Protein 3WIW (pdb70)

Organism: Pedobacter heparinus (strain ATCC 13125 / DSM 2366 / CIP 104194 / JCM 7457 / NBRC 12017 / NCIMB 9290 / NRRL B-14731 / HIM 762-3) (NCBI:txid485917)

B-factor: mean 16.67, std 7.62, range [7.27, 53.11]

Solvent-accessible surface area: 14942 Å² total; per-residue (Å²): 106,42,96,39,0,100,132,0,5,136,16,0,19,57,0,4,32,107,2,0,117,78,26,87,34,11,82,0,3,23,1,30,49,151,115,34,73,31,89,67,0,19,38,200,17,67,0,0,0,0,11,0,0,2,0,2,11,1,36,42,9,3,28,38,144,66,0,18,58,18,0,92,116,0,0,64,37,0,60,83,0,9,142,40,139,88,23,2,18,0,4,4,2,0,42,9,0,1,5,11,0,30,128,43,66,40,58,137,79,3,32,120,12,0,53,46,0,0,45,16,0,65,79,25,38,39,176,140,10,7,0,0,61,0,22,68,120,59,135,28,76,6,0,0,13,0,12,0,0,13,0,0,51,0,0,3,61,0,3,131,71,35,126,93,91,112,15,23,76,4,0,60,55,0,0,72,20,0,51,167,25,0,25,46,205,81,74,4,2,39,8,0,0,1,1,35,36,137,65,17,145,36,89,72,123,30,33,49,46,1,60,58,66,128,7,2,10,0,5,1,4,0,0,0,0,6,0,0,2,8,0,14,105,48,27,129,35,121,127,0,13,98,9,0,56,83,2,0,46,32,0,31,115,26,107,4,26,20,104,43,47,0,0,1,10,0,1,70,12,174,60,118,146,214,5,46,64,1,0,0,0,0,0,0,0,0,0,0,0,0,16,0,17,89,41,20,212,102,11,120,103,6,23,97,17,0,21,31,0,0,90,24,0,14,46,100,92,3,20,4,99,71,36,95,35,71,25,7,0,1,49,54,1,5,5,8,38,103,125,130,32,26,65,82,5,12,0,3,3,0,8,10,5,0,0,8,0,0,50,40,2,8,132,63,94,185,26,111,21,122,142

Structure (mmCIF, N/CA/C/O backbone):
data_3WIW
#
_entry.id   3WIW
#
_cell.length_a   91.840
_cell.length_b   50.960
_cell.length_c   85.816
_cell.angle_alpha   90.00
_cell.angle_beta   115.73
_cell.angle_gamma   90.00
#
_symmetry.space_group_name_H-M   'C 1 2 1'
#
loop_
_entity.id
_entity.type
_entity.pdbx_description
1 polymer 'Glycosyl hydrolase family 88'
2 non-polymer '4-(2-HYDROXYETHYL)-1-PIPERAZINE ETHANESULFONIC ACID'
3 water water
#
loop_
_atom_site.group_PDB
_atom_site.id
_atom_site.type_symbol
_atom_site.label_atom_id
_atom_site.label_alt_id
_atom_site.label_comp_id
_atom_site.label_asym_id
_atom_site.label_entity_id
_atom_site.label_seq_id
_atom_site.pdbx_PDB_ins_code
_atom_site.Cartn_x
_atom_site.Cartn_y
_atom_site.Cartn_z
_atom_site.occupancy
_atom_site.B_iso_or_equiv
_atom_site.auth_seq_id
_atom_site.auth_comp_id
_atom_site.auth_asym_id
_atom_site.auth_atom_id
_atom_site.pdbx_PDB_model_num
ATOM 1 N N . GLY A 1 28 ? -10.297 -18.485 -35.856 1.00 35.15 28 GLY A N 1
ATOM 2 C CA . GLY A 1 28 ? -9.393 -17.436 -36.303 1.00 32.72 28 GLY A CA 1
ATOM 3 C C . GLY A 1 28 ? -8.144 -17.295 -35.447 1.00 29.60 28 GLY A C 1
ATOM 4 O O . GLY A 1 28 ? -8.040 -17.882 -34.367 1.00 28.96 28 GLY A O 1
ATOM 5 N N . ASP A 1 29 ? -7.194 -16.500 -35.929 1.00 27.24 29 ASP A N 1
ATOM 6 C CA . ASP A 1 29 ? -5.904 -16.354 -35.266 1.00 26.07 29 ASP A CA 1
ATOM 7 C C . ASP A 1 29 ? -5.750 -15.049 -34.475 1.00 23.82 29 ASP A C 1
ATOM 8 O O . ASP A 1 29 ? -4.652 -14.713 -34.030 1.00 22.33 29 ASP A O 1
ATOM 13 N N . ASP A 1 30 ? -6.843 -14.316 -34.303 1.00 23.47 30 ASP A N 1
ATOM 14 C CA . ASP A 1 30 ? -6.791 -13.020 -33.630 1.00 22.62 30 ASP A CA 1
ATOM 15 C C . ASP A 1 30 ? -6.236 -13.100 -32.207 1.00 20.79 30 ASP A C 1
ATOM 16 O O . ASP A 1 30 ? -5.489 -12.215 -31.779 1.00 20.23 30 ASP A O 1
ATOM 21 N N . TRP A 1 31 ? -6.603 -14.156 -31.481 1.00 19.17 31 TRP A N 1
ATOM 22 C CA . TRP A 1 31 ? -6.112 -14.361 -30.120 1.00 18.40 31 TRP A CA 1
ATOM 23 C C . TRP A 1 31 ? -4.581 -14.360 -30.100 1.00 17.62 31 TRP A C 1
ATOM 24 O O . TRP A 1 31 ? -3.971 -13.794 -29.198 1.00 18.17 31 TRP A O 1
ATOM 35 N N . LEU A 1 32 ? -3.964 -14.974 -31.107 1.00 16.98 32 LEU A N 1
ATOM 36 C CA . LEU A 1 32 ? -2.519 -15.106 -31.160 1.00 15.82 32 LEU A CA 1
ATOM 37 C C . LEU A 1 32 ? -1.873 -13.756 -31.473 1.00 15.40 32 LEU A C 1
ATOM 38 O O . LEU A 1 32 ? -0.875 -13.377 -30.857 1.00 15.26 32 LEU A O 1
ATOM 43 N N . LYS A 1 33 ? -2.456 -13.027 -32.422 1.00 16.90 33 LYS A N 1
ATOM 44 C CA . LYS A 1 33 ? -1.947 -11.708 -32.772 1.00 17.50 33 LYS A CA 1
ATOM 45 C C . LYS A 1 33 ? -2.078 -10.712 -31.623 1.00 17.39 33 LYS A C 1
ATOM 46 O O . LYS A 1 33 ? -1.152 -9.944 -31.346 1.00 16.53 33 LYS A O 1
ATOM 52 N N A LYS A 1 34 ? -3.202 -10.705 -30.920 0.58 17.91 34 LYS A N 1
ATOM 53 N N B LYS A 1 34 ? -3.214 -10.778 -30.936 0.42 17.19 34 LYS A N 1
ATOM 54 C CA A LYS A 1 34 ? -3.315 -9.728 -29.837 0.58 19.67 34 LYS A CA 1
ATOM 55 C CA B LYS A 1 34 ? -3.470 -9.923 -29.786 0.42 18.18 34 LYS A CA 1
ATOM 56 C C A LYS A 1 34 ? -2.440 -10.111 -28.646 0.58 18.83 34 LYS A C 1
ATOM 57 C C B LYS A 1 34 ? -2.454 -10.196 -28.695 0.42 17.67 34 LYS A C 1
ATOM 58 O O A LYS A 1 34 ? -1.886 -9.245 -27.966 0.58 18.45 34 LYS A O 1
ATOM 59 O O B LYS A 1 34 ? -1.842 -9.273 -28.158 0.42 17.30 34 LYS A O 1
ATOM 70 N N A SER A 1 35 ? -2.282 -11.411 -28.418 0.58 18.22 35 SER A N 1
ATOM 71 N N B SER A 1 35 ? -2.268 -11.471 -28.369 0.42 17.46 35 SER A N 1
ATOM 72 C CA A SER A 1 35 ? -1.443 -11.866 -27.317 0.58 18.23 35 SER A CA 1
ATOM 73 C CA B SER A 1 35 ? -1.403 -11.825 -27.250 0.42 17.84 35 SER A CA 1
ATOM 74 C C A SER A 1 35 ? 0.016 -11.510 -27.573 0.58 16.64 35 SER A C 1
ATOM 75 C C B SER A 1 35 ? 0.052 -11.497 -27.562 0.42 16.62 35 SER A C 1
ATOM 76 O O A SER A 1 35 ? 0.729 -11.080 -26.667 0.58 16.87 35 SER A O 1
ATOM 77 O O B SER A 1 35 ? 0.805 -11.091 -26.677 0.42 16.85 35 SER A O 1
ATOM 82 N N . THR A 1 36 ? 0.450 -11.662 -28.820 1.00 15.56 36 THR A N 1
ATOM 83 C CA . THR A 1 36 ? 1.802 -11.293 -29.205 1.00 15.52 36 THR A CA 1
ATOM 84 C C . THR A 1 36 ? 2.019 -9.782 -29.033 1.00 14.70 36 THR A C 1
ATOM 85 O O . THR A 1 36 ? 3.048 -9.365 -28.506 1.00 14.84 36 THR A O 1
ATOM 89 N N A LYS A 1 37 ? 1.048 -8.981 -29.460 0.45 14.65 37 LYS A N 1
ATOM 90 N N C LYS A 1 37 ? 1.057 -8.964 -29.463 0.55 14.64 37 LYS A N 1
ATOM 91 C CA A LYS A 1 37 ? 1.151 -7.536 -29.322 0.45 15.52 37 LYS A CA 1
ATOM 92 C CA C LYS A 1 37 ? 1.168 -7.515 -29.299 0.55 15.90 37 LYS A CA 1
ATOM 93 C C A LYS A 1 37 ? 1.279 -7.141 -27.855 0.45 15.25 37 LYS A C 1
ATOM 94 C C C LYS A 1 37 ? 1.317 -7.163 -27.834 0.55 15.35 37 LYS A C 1
ATOM 95 O O A LYS A 1 37 ? 2.094 -6.290 -27.503 0.45 16.06 37 LYS A O 1
ATOM 96 O O C LYS A 1 37 ? 2.173 -6.362 -27.459 0.55 16.04 37 LYS A O 1
ATOM 107 N N . THR A 1 38 ? 0.485 -7.779 -26.999 1.00 13.81 38 THR A N 1
ATOM 108 C CA . THR A 1 38 ? 0.567 -7.533 -25.566 1.00 14.47 38 THR A CA 1
ATOM 109 C C . THR A 1 38 ? 1.918 -7.950 -25.002 1.00 13.91 38 THR A C 1
ATOM 110 O O . THR A 1 38 ? 2.518 -7.206 -24.225 1.00 13.80 38 THR A O 1
ATOM 114 N N . ALA A 1 39 ? 2.406 -9.122 -25.406 1.00 13.43 39 ALA A N 1
ATOM 115 C CA . ALA A 1 39 ? 3.689 -9.603 -24.922 1.00 13.73 39 ALA A CA 1
ATOM 116 C C . ALA A 1 39 ? 4.819 -8.633 -25.264 1.00 13.94 39 ALA A C 1
ATOM 117 O O . ALA A 1 39 ? 5.688 -8.361 -24.430 1.00 14.61 39 ALA A O 1
ATOM 119 N N . VAL A 1 40 ? 4.794 -8.099 -26.477 1.00 13.68 40 VAL A N 1
ATOM 120 C CA . VAL A 1 40 ? 5.816 -7.149 -26.902 1.00 15.58 40 VAL A CA 1
ATOM 121 C C . VAL A 1 40 ? 5.777 -5.892 -26.030 1.00 15.12 40 VAL A C 1
ATOM 122 O O . VAL A 1 40 ? 6.821 -5.398 -25.601 1.00 14.96 40 VAL A O 1
ATOM 126 N N . ILE A 1 41 ? 4.580 -5.386 -25.738 1.00 14.31 41 ILE A N 1
ATOM 127 C CA . ILE A 1 41 ? 4.464 -4.220 -24.861 1.00 14.88 41 ILE A CA 1
ATOM 128 C C . ILE A 1 41 ? 5.006 -4.519 -23.463 1.00 13.35 41 ILE A C 1
ATOM 129 O O . ILE A 1 41 ? 5.778 -3.723 -22.895 1.00 13.97 41 ILE A O 1
ATOM 134 N N . GLN A 1 42 ? 4.620 -5.663 -22.912 1.00 12.51 42 GLN A N 1
ATOM 135 C CA . GLN A 1 42 ? 5.063 -6.044 -21.575 1.00 12.42 42 GLN A CA 1
ATOM 136 C C . GLN A 1 42 ? 6.588 -6.111 -21.510 1.00 12.05 42 GLN A C 1
ATOM 137 O O . GLN A 1 42 ? 7.203 -5.539 -20.598 1.00 12.62 42 GLN A O 1
ATOM 143 N N . LEU A 1 43 ? 7.197 -6.791 -22.485 1.00 12.29 43 LEU A N 1
ATOM 144 C CA . LEU A 1 43 ? 8.639 -6.948 -22.525 1.00 12.42 43 LEU A CA 1
ATOM 145 C C . LEU A 1 43 ? 9.329 -5.607 -22.705 1.00 12.02 43 LEU A C 1
ATOM 146 O O . LEU A 1 43 ? 10.380 -5.365 -22.112 1.00 12.91 43 LEU A O 1
ATOM 151 N N . THR A 1 44 ? 8.753 -4.736 -23.529 1.00 12.56 44 THR A N 1
ATOM 152 C CA . THR A 1 44 ? 9.324 -3.412 -23.741 1.00 13.50 44 THR A CA 1
ATOM 153 C C . THR A 1 44 ? 9.380 -2.643 -22.421 1.00 13.96 44 THR A C 1
ATOM 154 O O . THR A 1 44 ? 10.419 -2.075 -22.059 1.00 14.96 44 THR A O 1
ATOM 158 N N . ARG A 1 45 ? 8.276 -2.658 -21.683 1.00 12.87 45 ARG A N 1
ATOM 159 C CA . ARG A 1 45 ? 8.220 -1.966 -20.406 1.00 13.11 45 ARG A CA 1
ATOM 160 C C . ARG A 1 45 ? 9.125 -2.642 -19.368 1.00 12.54 45 ARG A C 1
ATOM 161 O O . ARG A 1 45 ? 9.791 -1.957 -18.588 1.00 13.45 45 ARG A O 1
ATOM 169 N N . ALA A 1 46 ? 9.128 -3.976 -19.326 1.00 11.61 46 ALA A N 1
ATOM 170 C CA . ALA A 1 46 ? 9.994 -4.692 -18.388 1.00 12.43 46 ALA A CA 1
ATOM 171 C C . ALA A 1 46 ? 11.467 -4.326 -18.594 1.00 12.34 46 ALA A C 1
ATOM 172 O O . ALA A 1 46 ? 12.195 -4.043 -17.633 1.00 12.08 46 ALA A O 1
ATOM 174 N N . ALA A 1 47 ? 11.911 -4.329 -19.847 1.00 12.49 47 ALA A N 1
ATOM 175 C CA . ALA A 1 47 ? 13.328 -4.067 -20.131 1.00 13.87 47 ALA A CA 1
ATOM 176 C C . ALA A 1 47 ? 13.721 -2.612 -19.817 1.00 14.44 47 ALA A C 1
ATOM 177 O O . ALA A 1 47 ? 14.876 -2.327 -19.542 1.00 15.14 47 ALA A O 1
ATOM 179 N N A GLN A 1 48 ? 12.749 -1.697 -19.869 0.68 13.54 48 GLN A N 1
ATOM 180 N N B GLN A 1 48 ? 12.737 -1.724 -19.841 0.32 15.91 48 GLN A N 1
ATOM 181 C CA A GLN A 1 48 ? 12.936 -0.290 -19.504 0.68 14.62 48 GLN A CA 1
ATOM 182 C CA B GLN A 1 48 ? 12.932 -0.319 -19.530 0.32 17.93 48 GLN A CA 1
ATOM 183 C C A GLN A 1 48 ? 12.992 -0.119 -17.989 0.68 15.89 48 GLN A C 1
ATOM 184 C C B GLN A 1 48 ? 12.954 -0.102 -18.009 0.32 17.52 48 GLN A C 1
ATOM 185 O O A GLN A 1 48 ? 13.604 0.816 -17.479 0.68 20.45 48 GLN A O 1
ATOM 186 O O B GLN A 1 48 ? 13.546 0.856 -17.515 0.32 19.95 48 GLN A O 1
ATOM 197 N N . THR A 1 49 ? 12.338 -1.023 -17.273 1.00 15.62 49 THR A N 1
ATOM 198 C CA . THR A 1 49 ? 12.143 -0.875 -15.834 1.00 16.18 49 THR A CA 1
ATOM 199 C C . THR A 1 49 ? 13.193 -1.615 -14.980 1.00 15.54 49 THR A C 1
ATOM 200 O O . THR A 1 49 ? 13.760 -1.042 -14.033 1.00 15.95 49 THR A O 1
ATOM 204 N N . TYR A 1 50 ? 13.425 -2.892 -15.282 1.00 14.44 50 TYR A N 1
ATOM 205 C CA . TYR A 1 50 ? 14.385 -3.702 -14.541 1.00 14.16 50 TYR A CA 1
ATOM 206 C C . TYR A 1 50 ? 15.819 -3.431 -14.987 1.00 14.78 50 TYR A C 1
ATOM 207 O O . TYR A 1 50 ? 16.060 -2.829 -16.047 1.00 15.95 50 TYR A O 1
ATOM 216 N N . THR A 1 51 ? 16.764 -3.853 -14.161 1.00 14.66 51 THR A N 1
ATOM 217 C CA . THR A 1 51 ? 18.184 -3.615 -14.398 1.00 15.00 51 THR A CA 1
ATOM 218 C C . THR A 1 51 ? 18.875 -4.926 -14.780 1.00 14.14 51 THR A C 1
ATOM 219 O O . THR A 1 51 ? 18.722 -5.944 -14.090 1.00 13.84 51 THR A O 1
ATOM 223 N N . PRO A 1 52 ? 19.665 -4.905 -15.872 1.00 14.19 52 PRO A N 1
ATOM 224 C CA . PRO A 1 52 ? 20.400 -6.121 -16.250 1.00 13.78 52 PRO A CA 1
ATOM 225 C C . PRO A 1 52 ? 21.210 -6.660 -15.071 1.00 13.72 52 PRO A C 1
ATOM 226 O O . PRO A 1 52 ? 21.854 -5.898 -14.334 1.00 14.56 52 PRO A O 1
ATOM 230 N N . GLY A 1 53 ? 21.123 -7.974 -14.870 1.00 13.24 53 GLY A N 1
ATOM 231 C CA . GLY A 1 53 ? 21.786 -8.629 -13.752 1.00 13.79 53 GLY A CA 1
ATOM 232 C C . GLY A 1 53 ? 20.900 -8.799 -12.522 1.00 13.57 53 GLY A C 1
ATOM 233 O O . GLY A 1 53 ? 21.301 -9.449 -11.552 1.00 15.24 53 GLY A O 1
ATOM 234 N N . MET A 1 54 ? 19.707 -8.199 -12.554 1.00 13.43 54 MET A N 1
ATOM 235 C CA . MET A 1 54 ? 18.721 -8.345 -11.490 1.00 13.70 54 MET A CA 1
ATOM 236 C C . MET A 1 54 ? 17.372 -8.579 -12.165 1.00 11.89 54 MET A C 1
ATOM 237 O O . MET A 1 54 ? 16.521 -7.702 -12.232 1.00 12.53 54 MET A O 1
ATOM 242 N N . ASN A 1 55 ? 17.190 -9.785 -12.673 1.00 11.53 55 ASN A N 1
ATOM 243 C CA . ASN A 1 55 ? 16.071 -10.063 -13.555 1.00 10.62 55 ASN A CA 1
ATOM 244 C C . ASN A 1 55 ? 14.757 -10.254 -12.822 1.00 10.52 55 ASN A C 1
ATOM 245 O O . ASN A 1 55 ? 14.733 -10.767 -11.706 1.00 11.17 55 ASN A O 1
ATOM 250 N N . PRO A 1 56 ? 13.645 -9.843 -13.439 1.00 9.95 56 PRO A N 1
ATOM 251 C CA . PRO A 1 56 ? 12.353 -10.057 -12.770 1.00 10.23 56 PRO A CA 1
ATOM 252 C C . PRO A 1 56 ? 12.028 -11.543 -12.685 1.00 9.77 56 PRO A C 1
ATOM 253 O O . PRO A 1 56 ? 12.146 -12.256 -13.686 1.00 10.77 56 PRO A O 1
ATOM 257 N N . ARG A 1 57 ? 11.635 -12.000 -11.493 1.00 9.73 57 ARG A N 1
ATOM 258 C CA . ARG A 1 57 ? 11.313 -13.404 -11.277 1.00 9.61 57 ARG A CA 1
ATOM 259 C C . ARG A 1 57 ? 9.832 -13.674 -10.997 1.00 9.65 57 ARG A C 1
ATOM 260 O O . ARG A 1 57 ? 9.222 -14.501 -11.652 1.00 9.97 57 ARG A O 1
ATOM 268 N N . SER A 1 58 ? 9.267 -13.009 -9.996 1.00 9.57 58 SER A N 1
ATOM 269 C CA . SER A 1 58 ? 7.891 -13.266 -9.603 1.00 10.40 58 SER A CA 1
ATOM 270 C C . SER A 1 58 ? 7.372 -12.054 -8.844 1.00 10.70 58 SER A C 1
ATOM 271 O O . SER A 1 58 ? 8.106 -11.083 -8.629 1.00 11.12 58 SER A O 1
ATOM 274 N N . VAL A 1 59 ? 6.104 -12.098 -8.438 1.00 11.02 59 VAL A N 1
ATOM 275 C CA . VAL A 1 59 ? 5.516 -11.000 -7.690 1.00 12.13 59 VAL A CA 1
ATOM 276 C C . VAL A 1 59 ? 5.207 -11.487 -6.275 1.00 13.13 59 VAL A C 1
ATOM 277 O O . VAL A 1 59 ? 4.508 -12.481 -6.087 1.00 13.47 59 VAL A O 1
ATOM 281 N N . ASN A 1 60 ? 5.767 -10.800 -5.286 1.00 14.42 60 ASN A N 1
ATOM 282 C CA . ASN A 1 60 ? 5.562 -11.129 -3.878 1.00 16.68 60 ASN A CA 1
ATOM 283 C C . ASN A 1 60 ? 4.131 -10.863 -3.435 1.00 18.33 60 ASN A C 1
ATOM 284 O O . ASN A 1 60 ? 3.431 -10.070 -4.074 1.00 18.12 60 ASN A O 1
ATOM 289 N N . PRO A 1 61 ? 3.685 -11.513 -2.338 1.00 20.90 61 PRO A N 1
ATOM 290 C CA . PRO A 1 61 ? 2.342 -11.275 -1.795 1.00 22.66 61 PRO A CA 1
ATOM 291 C C . PRO A 1 61 ? 2.034 -9.792 -1.584 1.00 23.56 61 PRO A C 1
ATOM 292 O O . PRO A 1 61 ? 0.883 -9.403 -1.754 1.00 24.68 61 PRO A O 1
ATOM 296 N N . ASP A 1 62 ? 3.040 -8.980 -1.253 1.00 23.31 62 ASP A N 1
ATOM 297 C CA . ASP A 1 62 ? 2.811 -7.544 -1.052 1.00 24.62 62 ASP A CA 1
ATOM 298 C C . ASP A 1 62 ? 2.803 -6.712 -2.338 1.00 24.41 62 ASP A C 1
ATOM 299 O O . ASP A 1 62 ? 2.671 -5.494 -2.288 1.00 26.23 62 ASP A O 1
ATOM 304 N N . GLY A 1 63 ? 2.963 -7.365 -3.482 1.00 22.19 63 GLY A N 1
ATOM 305 C CA . GLY A 1 63 ? 2.893 -6.690 -4.767 1.00 21.00 63 GLY A CA 1
ATOM 306 C C . GLY A 1 63 ? 4.230 -6.280 -5.354 1.00 19.98 63 GLY A C 1
ATOM 307 O O . GLY A 1 63 ? 4.298 -5.922 -6.526 1.00 20.87 63 GLY A O 1
ATOM 308 N N . THR A 1 64 ? 5.288 -6.321 -4.547 1.00 18.98 64 THR A N 1
ATOM 309 C CA . THR A 1 64 ? 6.637 -5.990 -5.027 1.00 17.75 64 THR A CA 1
ATOM 310 C C . THR A 1 64 ? 7.230 -7.126 -5.874 1.00 15.22 64 THR A C 1
ATOM 311 O O . THR A 1 64 ? 6.756 -8.267 -5.843 1.00 15.59 64 THR A O 1
ATOM 315 N N . VAL A 1 65 ? 8.279 -6.825 -6.624 1.00 14.31 65 VAL A N 1
ATOM 316 C CA . VAL A 1 65 ? 8.844 -7.812 -7.535 1.00 13.35 65 VAL A CA 1
ATOM 317 C C . VAL A 1 65 ? 10.049 -8.511 -6.912 1.00 12.57 65 VAL A C 1
ATOM 318 O O . VAL A 1 65 ? 10.971 -7.855 -6.402 1.00 14.72 65 VAL A O 1
ATOM 322 N N . ARG A 1 66 ? 10.019 -9.839 -6.908 1.00 11.02 66 ARG A N 1
ATOM 323 C CA . ARG A 1 66 ? 11.188 -10.633 -6.530 1.00 11.55 66 ARG A CA 1
ATOM 324 C C . ARG A 1 66 ? 12.135 -10.667 -7.708 1.00 11.42 66 ARG A C 1
ATOM 325 O O . ARG A 1 66 ? 11.731 -10.998 -8.823 1.00 10.99 66 ARG A O 1
ATOM 333 N N . LEU A 1 67 ? 13.396 -10.326 -7.456 1.00 12.18 67 LEU A N 1
ATOM 334 C CA . LEU A 1 67 ? 14.420 -10.260 -8.496 1.00 12.56 67 LEU A CA 1
ATOM 335 C C . LEU A 1 67 ? 15.377 -11.455 -8.428 1.00 13.20 67 LEU A C 1
ATOM 336 O O . LEU A 1 67 ? 15.605 -12.025 -7.349 1.00 14.81 67 LEU A O 1
ATOM 341 N N . ALA A 1 68 ? 15.934 -11.815 -9.584 1.00 12.11 68 ALA A N 1
ATOM 342 C CA . ALA A 1 68 ? 16.815 -12.966 -9.734 1.00 11.57 68 ALA A CA 1
ATOM 343 C C . ALA A 1 68 ? 18.211 -12.475 -10.131 1.00 11.70 68 ALA A C 1
ATOM 344 O O . ALA A 1 68 ? 18.466 -12.180 -11.299 1.00 12.50 68 ALA A O 1
ATOM 346 N N . PRO A 1 69 ? 19.131 -12.385 -9.164 1.00 12.67 69 PRO A N 1
ATOM 347 C CA . PRO A 1 69 ? 20.534 -12.081 -9.489 1.00 14.10 69 PRO A CA 1
ATOM 348 C C . PRO A 1 69 ? 21.196 -13.271 -10.228 1.00 13.56 69 PRO A C 1
ATOM 349 O O . PRO A 1 69 ? 20.572 -14.314 -10.433 1.00 12.10 69 PRO A O 1
ATOM 353 N N . PRO A 1 70 ? 22.474 -13.134 -10.617 1.00 14.01 70 PRO A N 1
ATOM 354 C CA . PRO A 1 70 ? 23.059 -14.168 -11.487 1.00 14.55 70 PRO A CA 1
ATOM 355 C C . PRO A 1 70 ? 23.144 -15.566 -10.881 1.00 15.97 70 PRO A C 1
ATOM 356 O O . PRO A 1 70 ? 23.182 -16.535 -11.627 1.00 17.70 70 PRO A O 1
ATOM 360 N N A ARG A 1 71 ? 23.152 -15.659 -9.552 0.51 15.86 71 ARG A N 1
ATOM 361 N N B ARG A 1 71 ? 23.155 -15.674 -9.556 0.49 16.65 71 ARG A N 1
ATOM 362 C CA A ARG A 1 71 ? 23.176 -16.950 -8.863 0.51 17.56 71 ARG A CA 1
ATOM 363 C CA B ARG A 1 71 ? 23.195 -16.990 -8.918 0.49 18.96 71 ARG A CA 1
ATOM 364 C C A ARG A 1 71 ? 21.829 -17.677 -8.866 0.51 15.11 71 ARG A C 1
ATOM 365 C C B ARG A 1 71 ? 21.822 -17.687 -8.863 0.49 15.87 71 ARG A C 1
ATOM 366 O O A ARG A 1 71 ? 21.755 -18.872 -8.578 0.51 15.38 71 ARG A O 1
ATOM 367 O O B ARG A 1 71 ? 21.724 -18.877 -8.559 0.49 16.14 71 ARG A O 1
ATOM 382 N N . ASP A 1 72 ? 20.762 -16.953 -9.173 1.00 13.23 72 ASP A N 1
ATOM 383 C CA . ASP A 1 72 ? 19.394 -17.495 -9.084 1.00 12.11 72 ASP A CA 1
ATOM 384 C C . ASP A 1 72 ? 19.100 -18.390 -10.285 1.00 10.30 72 ASP A C 1
ATOM 385 O O . ASP A 1 72 ? 19.338 -17.999 -11.432 1.00 10.84 72 ASP A O 1
ATOM 390 N N . TRP A 1 73 ? 18.528 -19.569 -10.048 1.00 10.63 73 TRP A N 1
ATOM 391 C CA . TRP A 1 73 ? 18.326 -20.523 -11.137 1.00 9.65 73 TRP A CA 1
ATOM 392 C C . TRP A 1 73 ? 17.409 -20.025 -12.256 1.00 9.02 73 TRP A C 1
ATOM 393 O O . TRP A 1 73 ? 17.439 -20.568 -13.374 1.00 9.79 73 TRP A O 1
ATOM 404 N N . THR A 1 74 ? 16.584 -19.015 -11.965 1.00 9.33 74 THR A N 1
ATOM 405 C CA . THR A 1 74 ? 15.656 -18.502 -12.950 1.00 9.05 74 THR A CA 1
ATOM 406 C C . THR A 1 74 ? 16.215 -17.299 -13.693 1.00 9.20 74 THR A C 1
ATOM 407 O O . THR A 1 74 ? 15.520 -16.740 -14.521 1.00 9.84 74 THR A O 1
ATOM 411 N N . THR A 1 75 ? 17.467 -16.907 -13.429 1.00 8.94 75 THR A N 1
ATOM 412 C CA . THR A 1 75 ? 17.930 -15.609 -13.890 1.00 10.12 75 THR A CA 1
ATOM 413 C C . THR A 1 75 ? 18.027 -15.499 -15.429 1.00 9.50 75 THR A C 1
ATOM 414 O O . THR A 1 75 ? 17.935 -14.402 -15.993 1.00 10.66 75 THR A O 1
ATOM 418 N N . GLY A 1 76 ? 18.235 -16.621 -16.109 1.00 9.89 76 GLY A N 1
ATOM 419 C CA . GLY A 1 76 ? 18.353 -16.618 -17.556 1.00 10.73 76 GLY A CA 1
ATOM 420 C C . GLY A 1 76 ? 17.047 -16.498 -18.308 1.00 9.42 76 GLY A C 1
ATOM 421 O O . GLY A 1 76 ? 17.077 -16.219 -19.517 1.00 9.59 76 GLY A O 1
ATOM 422 N N . PHE A 1 77 ? 15.898 -16.721 -17.653 1.00 8.88 77 PHE A N 1
ATOM 423 C CA . PHE A 1 77 ? 14.636 -16.752 -18.383 1.00 9.46 77 PHE A CA 1
ATOM 424 C C . PHE A 1 77 ? 14.230 -15.412 -18.990 1.00 9.23 77 PHE A C 1
ATOM 425 O O . PHE A 1 77 ? 13.817 -15.374 -20.136 1.00 10.61 77 PHE A O 1
ATOM 433 N N . PHE A 1 78 ? 14.340 -14.311 -18.247 1.00 9.39 78 PHE A N 1
ATOM 434 C CA . PHE A 1 78 ? 13.934 -13.005 -18.775 1.00 9.98 78 PHE A CA 1
ATOM 435 C C . PHE A 1 78 ? 14.712 -12.607 -20.050 1.00 9.60 78 PHE A C 1
ATOM 436 O O . PHE A 1 78 ? 14.080 -12.285 -21.055 1.00 10.34 78 PHE A O 1
ATOM 444 N N . PRO A 1 79 ? 16.066 -12.691 -20.052 1.00 10.31 79 PRO A N 1
ATOM 445 C CA . PRO A 1 79 ? 16.721 -12.391 -21.336 1.00 11.95 79 PRO A CA 1
ATOM 446 C C . PRO A 1 79 ? 16.283 -13.360 -22.447 1.00 10.50 79 PRO A C 1
ATOM 447 O O . PRO A 1 79 ? 16.112 -12.940 -23.587 1.00 11.00 79 PRO A O 1
ATOM 451 N N . GLY A 1 80 ? 16.057 -14.628 -22.124 1.00 10.35 80 GLY A N 1
ATOM 452 C CA . GLY A 1 80 ? 15.544 -15.561 -23.109 1.00 11.35 80 GLY A CA 1
ATOM 453 C C . GLY A 1 80 ? 14.204 -15.137 -23.673 1.00 10.37 80 GLY A C 1
ATOM 454 O O . GLY A 1 80 ? 13.957 -15.238 -24.881 1.00 11.03 80 GLY A O 1
ATOM 455 N N . THR A 1 81 ? 13.328 -14.654 -22.802 1.00 10.59 81 THR A N 1
ATOM 456 C CA . THR A 1 81 ? 11.998 -14.193 -23.208 1.00 9.78 81 THR A CA 1
ATOM 457 C C . THR A 1 81 ? 12.109 -12.983 -24.133 1.00 10.20 81 THR A C 1
ATOM 458 O O . THR A 1 81 ? 11.355 -12.861 -25.117 1.00 10.68 81 THR A O 1
ATOM 462 N N . LEU A 1 82 ? 13.075 -12.107 -23.850 1.00 10.26 82 LEU A N 1
ATOM 463 C CA . LEU A 1 82 ? 13.350 -10.984 -24.737 1.00 10.84 82 LEU A CA 1
ATOM 464 C C . LEU A 1 82 ? 13.789 -11.463 -26.128 1.00 10.63 82 LEU A C 1
ATOM 465 O O . LEU A 1 82 ? 13.322 -10.936 -27.144 1.00 12.13 82 LEU A O 1
ATOM 470 N N . TRP A 1 83 ? 14.662 -12.477 -26.191 1.00 11.03 83 TRP A N 1
ATOM 471 C CA . TRP A 1 83 ? 15.038 -13.038 -27.493 1.00 11.68 83 TRP A CA 1
ATOM 472 C C . TRP A 1 83 ? 13.816 -13.568 -28.228 1.00 11.60 83 TRP A C 1
ATOM 473 O O . TRP A 1 83 ? 13.626 -13.308 -29.422 1.00 11.65 83 TRP A O 1
ATOM 484 N N . TYR A 1 84 ? 12.969 -14.312 -27.525 1.00 11.59 84 TYR A N 1
ATOM 485 C CA . TYR A 1 84 ? 11.750 -14.808 -28.153 1.00 11.09 84 TYR A CA 1
ATOM 486 C C . TYR A 1 84 ? 10.796 -13.685 -28.612 1.00 11.39 84 TYR A C 1
ATOM 487 O O . TYR A 1 84 ? 10.217 -13.759 -29.696 1.00 12.01 84 TYR A O 1
ATOM 496 N N . GLY A 1 85 ? 10.650 -12.636 -27.806 1.00 12.25 85 GLY A N 1
ATOM 497 C CA . GLY A 1 85 ? 9.853 -11.485 -28.179 1.00 13.14 85 GLY A CA 1
ATOM 498 C C . GLY A 1 85 ? 10.394 -10.847 -29.449 1.00 13.64 85 GLY A C 1
ATOM 499 O O . GLY A 1 85 ? 9.629 -10.466 -30.328 1.00 14.24 85 GLY A O 1
ATOM 500 N N . TYR A 1 86 ? 11.722 -10.768 -29.567 1.00 13.06 86 TYR A N 1
ATOM 501 C CA . TYR A 1 86 ? 12.352 -10.265 -30.781 1.00 14.80 86 TYR A CA 1
ATOM 502 C C . TYR A 1 86 ? 12.047 -11.161 -31.982 1.00 15.47 86 TYR A C 1
ATOM 503 O O . TYR A 1 86 ? 11.712 -10.671 -33.061 1.00 16.26 86 TYR A O 1
ATOM 512 N N . GLU A 1 87 ? 12.147 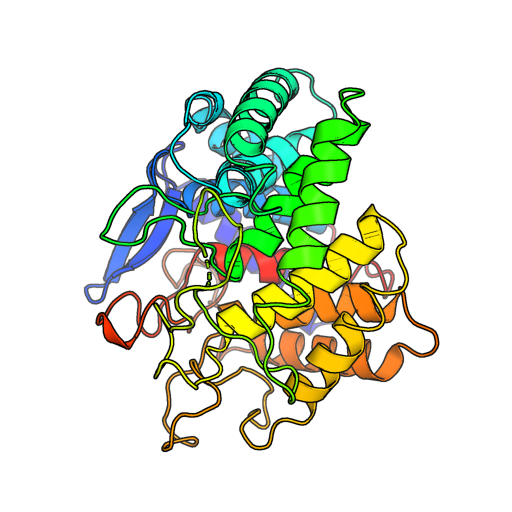-12.474 -31.798 1.00 13.96 87 GLU A N 1
ATOM 513 C CA . GLU A 1 87 ? 11.876 -13.392 -32.905 1.00 14.62 87 GLU A CA 1
ATOM 514 C C . GLU A 1 87 ? 10.428 -13.320 -33.385 1.00 15.48 87 GLU A C 1
ATOM 515 O O . GLU A 1 87 ? 10.159 -13.375 -34.587 1.00 17.57 87 GLU A O 1
ATOM 521 N N . LEU A 1 88 ? 9.485 -13.175 -32.457 1.00 14.53 88 LEU A N 1
ATOM 522 C CA . LEU A 1 88 ? 8.081 -13.095 -32.817 1.00 15.85 88 LEU A CA 1
ATOM 523 C C . LEU A 1 88 ? 7.793 -11.811 -33.574 1.00 17.48 88 LEU A C 1
ATOM 524 O O . LEU A 1 88 ? 7.074 -11.815 -34.574 1.00 19.07 88 LEU A O 1
ATOM 529 N N . SER A 1 89 ? 8.368 -10.708 -33.109 1.00 17.26 89 SER A N 1
ATOM 530 C CA . SER A 1 89 ? 7.919 -9.384 -33.544 1.00 18.68 89 SER A CA 1
ATOM 531 C C . SER A 1 89 ? 8.841 -8.691 -34.539 1.00 18.85 89 SER A C 1
ATOM 532 O O . SER A 1 89 ? 8.404 -7.785 -35.249 1.00 20.62 89 SER A O 1
ATOM 535 N N . GLY A 1 90 ? 10.111 -9.076 -34.576 1.00 17.52 90 GLY A N 1
ATOM 536 C CA . GLY A 1 90 ? 11.090 -8.365 -35.382 1.00 17.87 90 GLY A CA 1
ATOM 537 C C . GLY A 1 90 ? 11.497 -7.025 -34.801 1.00 19.73 90 GLY A C 1
ATOM 538 O O . GLY A 1 90 ? 12.205 -6.245 -35.449 1.00 21.74 90 GLY A O 1
ATOM 539 N N . ASP A 1 91 ? 11.052 -6.750 -33.580 1.00 20.07 91 ASP A N 1
ATOM 540 C CA . ASP A 1 91 ? 11.296 -5.460 -32.961 1.00 20.87 91 ASP A CA 1
ATOM 541 C C . ASP A 1 91 ? 12.761 -5.348 -32.557 1.00 20.58 91 ASP A C 1
ATOM 542 O O . ASP A 1 91 ? 13.196 -5.989 -31.598 1.00 20.19 91 ASP A O 1
ATOM 547 N N . LYS A 1 92 ? 13.507 -4.504 -33.269 1.00 21.11 92 LYS A N 1
ATOM 548 C CA . LYS A 1 92 ? 14.931 -4.348 -33.004 1.00 22.52 92 LYS A CA 1
ATOM 549 C C . LYS A 1 92 ? 15.240 -3.862 -31.593 1.00 20.49 92 LYS A C 1
ATOM 550 O O . LYS A 1 92 ? 16.293 -4.178 -31.043 1.00 19.96 92 LYS A O 1
ATOM 556 N N . ASN A 1 93 ? 14.314 -3.131 -30.980 1.00 19.72 93 ASN A N 1
ATOM 557 C CA . ASN A 1 93 ? 14.553 -2.721 -29.607 1.00 18.14 93 ASN A CA 1
ATOM 558 C C . ASN A 1 93 ? 14.626 -3.925 -28.657 1.00 16.19 93 ASN A C 1
ATOM 559 O O . ASN A 1 93 ? 15.432 -3.944 -27.710 1.00 15.46 93 ASN A O 1
ATOM 564 N N . LEU A 1 94 ? 13.783 -4.929 -28.896 1.00 16.34 94 LEU A N 1
ATOM 565 C CA . LEU A 1 94 ? 13.811 -6.130 -28.075 1.00 15.89 94 LEU A CA 1
ATOM 566 C C . LEU A 1 94 ? 15.117 -6.909 -28.250 1.00 15.58 94 LEU A C 1
ATOM 567 O O . LEU A 1 94 ? 15.604 -7.491 -27.297 1.00 14.79 94 LEU A O 1
ATOM 572 N N . ALA A 1 95 ? 15.700 -6.895 -29.444 1.00 15.70 95 ALA A N 1
ATOM 573 C CA . ALA A 1 95 ? 17.008 -7.532 -29.638 1.00 15.99 95 ALA A CA 1
ATOM 574 C C . ALA A 1 95 ? 18.106 -6.789 -28.864 1.00 15.74 95 ALA A C 1
ATOM 575 O O . ALA A 1 95 ? 18.998 -7.405 -28.277 1.00 15.50 95 ALA A O 1
ATOM 577 N N . ALA A 1 96 ? 18.034 -5.463 -28.865 1.00 16.30 96 ALA A N 1
ATOM 578 C CA . ALA A 1 96 ? 19.000 -4.654 -28.127 1.00 17.15 96 ALA A CA 1
ATOM 579 C C . ALA A 1 96 ? 18.868 -4.910 -26.624 1.00 16.39 96 ALA A C 1
ATOM 580 O O . ALA A 1 96 ? 19.869 -5.047 -25.917 1.00 16.75 96 ALA A O 1
ATOM 582 N N . GLU A 1 97 ? 17.631 -4.958 -26.131 1.00 15.73 97 GLU A N 1
ATOM 583 C CA . GLU A 1 97 ? 17.406 -5.242 -24.722 1.00 15.60 97 GLU A CA 1
ATOM 584 C C . GLU A 1 97 ? 17.849 -6.659 -24.383 1.00 13.60 97 GLU A C 1
ATOM 585 O O . GLU A 1 97 ? 18.450 -6.895 -23.335 1.00 13.28 97 GLU A O 1
ATOM 591 N N . ALA A 1 98 ? 17.560 -7.614 -25.263 1.00 13.35 98 ALA A N 1
ATOM 592 C CA . ALA A 1 98 ? 17.980 -8.988 -25.001 1.00 12.73 98 ALA A CA 1
ATOM 593 C C . ALA A 1 98 ? 19.499 -9.078 -24.863 1.00 13.27 98 ALA A C 1
ATOM 594 O O . ALA A 1 98 ? 19.980 -9.757 -23.976 1.00 13.33 98 ALA A O 1
ATOM 596 N N . LYS A 1 99 ? 20.238 -8.347 -25.689 1.00 13.55 99 LYS A N 1
ATOM 597 C CA . LYS A 1 99 ? 21.700 -8.318 -25.593 1.00 13.59 99 LYS A CA 1
ATOM 598 C C . LYS A 1 99 ? 22.136 -7.784 -24.208 1.00 14.05 99 LYS A C 1
ATOM 599 O O . LYS A 1 99 ? 22.953 -8.407 -23.525 1.00 14.25 99 LYS A O 1
ATOM 605 N N . ARG A 1 100 ? 21.584 -6.639 -23.803 1.00 14.41 100 ARG A N 1
ATOM 606 C CA . ARG A 1 100 ? 21.930 -6.016 -22.517 1.00 17.33 100 ARG A CA 1
ATOM 607 C C . ARG A 1 100 ? 21.677 -6.965 -21.338 1.00 15.39 100 ARG A C 1
ATOM 608 O O . ARG A 1 100 ? 22.529 -7.144 -20.455 1.00 16.01 100 ARG A O 1
ATOM 616 N N . PHE A 1 101 ? 20.488 -7.558 -21.310 1.00 13.43 101 PHE A N 1
ATOM 617 C CA . PHE A 1 101 ? 20.121 -8.443 -20.200 1.00 12.24 101 PHE A CA 1
ATOM 618 C C . PHE A 1 101 ? 20.872 -9.788 -20.251 1.00 11.82 101 PHE A C 1
ATOM 619 O O . PHE A 1 101 ? 21.080 -10.424 -19.222 1.00 12.86 101 PHE A O 1
ATOM 627 N N . THR A 1 102 ? 21.272 -10.220 -21.444 1.00 11.37 102 THR A N 1
ATOM 628 C CA . THR A 1 102 ? 22.089 -11.427 -21.575 1.00 12.30 102 THR A CA 1
ATOM 629 C C . THR A 1 102 ? 23.511 -11.220 -21.048 1.00 12.69 102 THR A C 1
ATOM 630 O O . THR A 1 102 ? 24.004 -11.994 -20.226 1.00 13.38 102 THR A O 1
ATOM 634 N N . LEU A 1 103 ? 24.158 -10.146 -21.495 1.00 13.18 103 LEU A N 1
ATOM 635 C CA . LEU A 1 103 ? 25.588 -9.970 -21.203 1.00 13.12 103 LEU A CA 1
ATOM 636 C C . LEU A 1 103 ? 25.842 -9.703 -19.726 1.00 13.39 103 LEU A C 1
ATOM 637 O O . LEU A 1 103 ? 26.959 -9.892 -19.242 1.00 14.71 103 LEU A O 1
ATOM 642 N N . ALA A 1 104 ? 24.805 -9.265 -19.006 1.00 13.78 104 ALA A N 1
ATOM 643 C CA . ALA A 1 104 ? 24.913 -9.072 -17.562 1.00 14.89 104 ALA A CA 1
ATOM 644 C C . ALA A 1 104 ? 25.065 -10.399 -16.808 1.00 13.60 104 ALA A C 1
ATOM 645 O O . ALA A 1 104 ? 25.329 -10.386 -15.607 1.00 14.63 104 ALA A O 1
ATOM 647 N N . LEU A 1 105 ? 24.903 -11.530 -17.503 1.00 12.79 105 LEU A N 1
ATOM 648 C CA . LEU A 1 105 ? 24.976 -12.845 -16.870 1.00 12.39 105 LEU A CA 1
ATOM 649 C C . LEU A 1 105 ? 26.323 -13.554 -17.087 1.00 12.71 105 LEU A C 1
ATOM 650 O O . LEU A 1 105 ? 26.462 -14.757 -16.841 1.00 13.14 105 LEU A O 1
ATOM 655 N N . ASP A 1 106 ? 27.331 -12.802 -17.526 1.00 14.00 106 ASP A N 1
ATOM 656 C CA . ASP A 1 106 ? 28.645 -13.334 -17.862 1.00 14.47 106 ASP A CA 1
ATOM 657 C C . ASP A 1 106 ? 29.220 -14.225 -16.761 1.00 14.60 106 ASP A C 1
ATOM 658 O O . ASP A 1 106 ? 29.826 -15.258 -17.054 1.00 14.20 106 ASP A O 1
ATOM 663 N N A THR A 1 107 ? 29.027 -13.839 -15.497 0.54 13.61 107 THR A N 1
ATOM 664 N N B THR A 1 107 ? 28.992 -13.839 -15.508 0.46 13.83 107 THR A N 1
ATOM 665 C CA A THR A 1 107 ? 29.639 -14.566 -14.376 0.54 13.84 107 THR A CA 1
ATOM 666 C CA B THR A 1 107 ? 29.598 -14.525 -14.371 0.46 13.97 107 THR A CA 1
ATOM 667 C C A THR A 1 107 ? 29.165 -16.014 -14.255 0.54 13.21 107 THR A C 1
ATOM 668 C C B THR A 1 107 ? 29.140 -15.980 -14.223 0.46 13.42 107 THR A C 1
ATOM 669 O O A THR A 1 107 ? 29.839 -16.843 -13.636 0.54 13.98 107 THR A O 1
ATOM 670 O O B THR A 1 107 ? 29.810 -16.782 -13.570 0.46 14.36 107 THR A O 1
ATOM 677 N N . ILE A 1 108 ? 28.010 -16.326 -14.840 1.00 12.16 108 ILE A N 1
ATOM 678 C CA . ILE A 1 108 ? 27.469 -17.677 -14.706 1.00 12.21 108 ILE A CA 1
ATOM 679 C C . ILE A 1 108 ? 28.367 -18.727 -15.370 1.00 11.80 108 ILE A C 1
ATOM 680 O O . ILE A 1 108 ? 28.325 -19.897 -15.026 1.00 11.97 108 ILE A O 1
ATOM 685 N N . GLN A 1 109 ? 29.222 -18.296 -16.291 1.00 11.72 109 GLN A N 1
ATOM 686 C CA . GLN A 1 109 ? 30.141 -19.230 -16.946 1.00 12.94 109 GLN A CA 1
ATOM 687 C C . GLN A 1 109 ? 31.177 -19.819 -15.996 1.00 13.28 109 GLN A C 1
ATOM 688 O O . GLN A 1 109 ? 31.927 -20.715 -16.389 1.00 14.98 109 GLN A O 1
ATOM 694 N N . TYR A 1 110 ? 31.235 -19.324 -14.761 1.00 13.00 110 TYR A N 1
ATOM 695 C CA . TYR A 1 110 ? 32.198 -19.827 -13.773 1.00 14.80 110 TYR A CA 1
ATOM 696 C C . TYR A 1 110 ? 31.512 -20.656 -12.681 1.00 14.96 110 TYR A C 1
ATOM 697 O O . TYR A 1 110 ? 32.165 -21.140 -11.765 1.00 17.57 110 TYR A O 1
ATOM 706 N N . VAL A 1 111 ? 30.194 -20.815 -12.773 1.00 13.74 111 VAL A N 1
ATOM 707 C CA . VAL A 1 111 ? 29.432 -21.512 -11.740 1.00 12.89 111 VAL A CA 1
ATOM 708 C C . VAL A 1 111 ? 29.510 -23.034 -11.906 1.00 12.79 111 VAL A C 1
ATOM 709 O O . VAL A 1 111 ? 29.247 -23.569 -12.992 1.00 12.43 111 VAL A O 1
ATOM 713 N N . LYS A 1 112 ? 29.831 -23.723 -10.809 1.00 13.96 112 LYS A N 1
ATOM 714 C CA . LYS A 1 112 ? 30.132 -25.156 -10.827 1.00 13.72 112 LYS A CA 1
ATOM 715 C C . LYS A 1 112 ? 29.184 -26.018 -10.004 1.00 13.63 112 LYS A C 1
ATOM 716 O O . LYS A 1 112 ? 29.224 -27.249 -10.106 1.00 13.29 112 LYS A O 1
ATOM 722 N N . ASP A 1 113 ? 28.327 -25.384 -9.203 1.00 13.09 113 ASP A N 1
ATOM 723 C CA . ASP A 1 113 ? 27.579 -26.118 -8.170 1.00 13.88 113 ASP A CA 1
ATOM 724 C C . ASP A 1 113 ? 26.161 -26.549 -8.530 1.00 12.69 113 ASP A C 1
ATOM 725 O O . ASP A 1 113 ? 25.411 -27.003 -7.658 1.00 15.16 113 ASP A O 1
ATOM 730 N N . THR A 1 114 ? 25.788 -26.443 -9.802 1.00 11.10 114 THR A N 1
ATOM 731 C CA . THR A 1 114 ? 24.400 -26.724 -10.167 1.00 11.32 114 THR A CA 1
ATOM 732 C C . THR A 1 114 ? 24.175 -27.221 -11.600 1.00 10.34 114 THR A C 1
ATOM 733 O O . THR A 1 114 ? 24.867 -26.806 -12.550 1.00 10.57 114 THR A O 1
ATOM 737 N N . HIS A 1 115 ? 23.189 -28.095 -11.760 1.00 8.82 115 HIS A N 1
ATOM 738 C CA . HIS A 1 115 ? 22.775 -28.506 -13.098 1.00 9.36 115 HIS A CA 1
ATOM 739 C C . HIS A 1 115 ? 22.071 -27.404 -13.877 1.00 8.61 115 HIS A C 1
ATOM 740 O O . HIS A 1 115 ? 21.922 -27.529 -15.095 1.00 9.92 115 HIS A O 1
ATOM 747 N N . ASP A 1 116 ? 21.687 -26.312 -13.205 1.00 9.27 116 ASP A N 1
ATOM 748 C CA . ASP A 1 116 ? 20.787 -25.312 -13.806 1.00 9.57 116 ASP A CA 1
ATOM 749 C C . ASP A 1 116 ? 21.470 -24.364 -14.799 1.00 9.62 116 ASP A C 1
ATOM 750 O O . ASP A 1 116 ? 20.863 -23.390 -15.252 1.00 9.69 116 ASP A O 1
ATOM 755 N N . LEU A 1 117 ? 22.703 -24.670 -15.192 1.00 9.86 117 LEU A N 1
ATOM 756 C CA . LEU A 1 117 ? 23.399 -23.895 -16.215 1.00 10.40 117 LEU A CA 1
ATOM 757 C C . LEU A 1 117 ? 22.651 -23.882 -17.550 1.00 9.30 117 LEU A C 1
ATOM 758 O O . LEU A 1 117 ? 22.790 -22.943 -18.330 1.00 1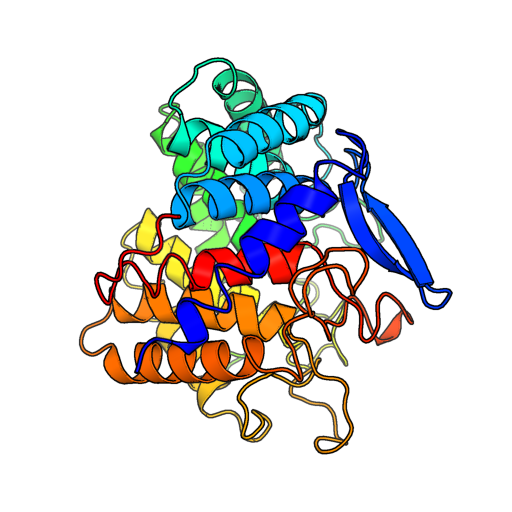0.36 117 LEU A O 1
ATOM 763 N N . GLY A 1 118 ? 21.860 -24.914 -17.840 1.00 9.05 118 GLY A N 1
ATOM 764 C CA . GLY A 1 118 ? 21.042 -24.888 -19.037 1.00 9.46 118 GLY A CA 1
ATOM 765 C C . GLY A 1 118 ? 19.975 -23.788 -18.964 1.00 9.55 118 GLY A C 1
ATOM 766 O O . GLY A 1 118 ? 19.852 -22.939 -19.874 1.00 10.55 118 GLY A O 1
ATOM 767 N N . PHE A 1 119 ? 19.160 -23.791 -17.906 1.00 8.93 119 PHE A N 1
ATOM 768 C CA . PHE A 1 119 ? 18.180 -22.729 -17.736 1.00 8.97 119 PHE A CA 1
ATOM 769 C C . PHE A 1 119 ? 18.852 -21.349 -17.692 1.00 9.48 119 PHE A C 1
ATOM 770 O O . PHE A 1 119 ? 18.309 -20.375 -18.211 1.00 10.33 119 PHE A O 1
ATOM 778 N N . MET A 1 120 ? 20.006 -21.261 -17.031 1.00 9.51 120 MET A N 1
ATOM 779 C CA . MET A 1 120 ? 20.627 -19.961 -16.767 1.00 9.46 120 MET A CA 1
ATOM 780 C C . MET A 1 120 ? 21.393 -19.393 -17.955 1.00 9.34 120 MET A C 1
ATOM 781 O O . MET A 1 120 ? 21.183 -18.238 -18.313 1.00 10.41 120 MET A O 1
ATOM 786 N N . LEU A 1 121 ? 22.293 -20.194 -18.535 1.00 9.88 121 LEU A N 1
ATOM 787 C CA . LEU A 1 121 ? 23.096 -19.767 -19.691 1.00 10.41 121 LEU A CA 1
ATOM 788 C C . LEU A 1 121 ? 22.491 -20.160 -21.022 1.00 9.94 121 LEU A C 1
ATOM 789 O O . LEU A 1 121 ? 22.533 -19.389 -21.967 1.00 10.95 121 LEU A O 1
ATOM 794 N N . TYR A 1 122 ? 21.969 -21.376 -21.145 1.00 9.41 122 TYR A N 1
ATOM 795 C CA . TYR A 1 122 ? 21.483 -21.755 -22.465 1.00 9.59 122 TYR A CA 1
ATOM 796 C C . TYR A 1 122 ? 20.204 -20.984 -22.863 1.00 9.24 122 TYR A C 1
ATOM 797 O O . TYR A 1 122 ? 20.035 -20.622 -24.034 1.00 10.97 122 TYR A O 1
ATOM 806 N N . CYS A 1 123 ? 19.301 -20.689 -21.919 1.00 9.70 123 CYS A N 1
ATOM 807 C CA . CYS A 1 123 ? 18.156 -19.840 -22.243 1.00 10.40 123 CYS A CA 1
ATOM 808 C C . CYS A 1 123 ? 18.524 -18.409 -22.592 1.00 10.36 123 CYS A C 1
ATOM 809 O O . CYS A 1 123 ? 17.772 -17.743 -23.290 1.00 10.76 123 CYS A O 1
ATOM 812 N N . SER A 1 124 ? 19.670 -17.938 -22.107 1.00 9.90 124 SER A N 1
ATOM 813 C CA . SER A 1 124 ? 20.047 -16.547 -22.321 1.00 9.89 124 SER A CA 1
ATOM 814 C C . SER A 1 124 ? 21.068 -16.455 -23.449 1.00 9.95 124 SER A C 1
ATOM 815 O O . SER A 1 124 ? 20.709 -16.157 -24.598 1.00 11.20 124 SER A O 1
ATOM 818 N N . TYR A 1 125 ? 22.323 -16.772 -23.130 1.00 10.36 125 TYR A N 1
ATOM 819 C CA . TYR A 1 125 ? 23.401 -16.823 -24.117 1.00 10.69 125 TYR A CA 1
ATOM 820 C C . TYR A 1 125 ? 23.104 -17.796 -25.255 1.00 10.88 125 TYR A C 1
ATOM 821 O O . TYR A 1 125 ? 23.465 -17.521 -26.400 1.00 11.23 125 TYR A O 1
ATOM 830 N N . GLY A 1 126 ? 22.475 -18.938 -24.962 1.00 10.85 126 GLY A N 1
ATOM 831 C CA . GLY A 1 126 ? 22.222 -19.917 -26.015 1.00 12.25 126 GLY A CA 1
ATOM 832 C C . GLY A 1 126 ? 21.303 -19.360 -27.092 1.00 11.38 126 GLY A C 1
ATOM 833 O O . GLY A 1 126 ? 21.592 -19.447 -28.301 1.00 12.32 126 GLY A O 1
ATOM 834 N N . ASN A 1 127 ? 20.187 -18.780 -26.652 1.00 10.05 127 ASN A N 1
ATOM 835 C CA . ASN A 1 127 ? 19.291 -18.113 -27.580 1.00 10.28 127 ASN A CA 1
ATOM 836 C C . ASN A 1 127 ? 19.969 -16.949 -28.297 1.00 11.19 127 ASN A C 1
ATOM 837 O O . ASN A 1 127 ? 19.782 -16.766 -29.501 1.00 12.02 127 ASN A O 1
ATOM 842 N N . ALA A 1 128 ? 20.767 -16.178 -27.564 1.00 11.51 128 ALA A N 1
ATOM 843 C CA . ALA A 1 128 ? 21.474 -15.042 -28.125 1.00 12.18 128 ALA A CA 1
ATOM 844 C C . ALA A 1 128 ? 22.361 -15.503 -29.286 1.00 12.20 128 ALA A C 1
ATOM 845 O O . ALA A 1 128 ? 22.370 -14.894 -30.357 1.00 13.45 128 ALA A O 1
ATOM 847 N N . TYR A 1 129 ? 23.124 -16.570 -29.080 1.00 12.19 129 TYR A N 1
ATOM 848 C CA . TYR A 1 129 ? 24.047 -17.033 -30.104 1.00 14.02 129 TYR A CA 1
ATOM 849 C C . TYR A 1 129 ? 23.285 -17.617 -31.297 1.00 14.09 129 TYR A C 1
ATOM 850 O O . TYR A 1 129 ? 23.678 -17.403 -32.451 1.00 15.39 129 TYR A O 1
ATOM 859 N N . ARG A 1 130 ? 22.183 -18.319 -31.024 1.00 12.95 130 ARG A N 1
ATOM 860 C CA . ARG A 1 130 ? 21.384 -18.882 -32.102 1.00 13.00 130 ARG A CA 1
ATOM 861 C C . ARG A 1 130 ? 20.803 -17.758 -32.970 1.00 13.53 130 ARG A C 1
ATOM 862 O O . ARG A 1 130 ? 20.852 -17.802 -34.209 1.00 15.56 130 ARG A O 1
ATOM 870 N N . VAL A 1 131 ? 20.257 -16.740 -32.318 1.00 12.59 131 VAL A N 1
ATOM 871 C CA . VAL A 1 131 ? 19.593 -15.663 -33.043 1.00 15.20 131 VAL A CA 1
ATOM 872 C C . VAL A 1 131 ? 20.586 -14.787 -33.832 1.00 15.21 131 VAL A C 1
ATOM 873 O O . VAL A 1 131 ? 20.332 -14.437 -34.991 1.00 17.14 131 VAL A O 1
ATOM 877 N N . THR A 1 132 ? 21.728 -14.455 -33.225 1.00 15.29 132 THR A N 1
ATOM 878 C CA . THR A 1 132 ? 22.616 -13.435 -33.775 1.00 15.96 132 THR A CA 1
ATOM 879 C C . THR A 1 132 ? 23.887 -13.982 -34.423 1.00 16.64 132 THR A C 1
ATOM 880 O O . THR A 1 132 ? 24.488 -13.300 -35.254 1.00 18.82 132 THR A O 1
ATOM 884 N N . GLY A 1 133 ? 24.325 -15.173 -34.016 1.00 15.96 133 GLY A N 1
ATOM 885 C CA . GLY A 1 133 ? 25.615 -15.707 -34.442 1.00 16.73 133 GLY A CA 1
ATOM 886 C C . GLY A 1 133 ? 26.819 -14.909 -33.956 1.00 17.35 133 GLY A C 1
ATOM 887 O O . GLY A 1 133 ? 27.939 -15.116 -34.416 1.00 18.70 133 GLY A O 1
ATOM 888 N N . ASP A 1 134 ? 26.609 -13.981 -33.029 1.00 16.60 134 ASP A N 1
ATOM 889 C CA . ASP A 1 134 ? 27.684 -13.102 -32.556 1.00 16.60 134 ASP A CA 1
ATOM 890 C C . ASP A 1 134 ? 28.616 -13.843 -31.601 1.00 16.39 134 ASP A C 1
ATOM 891 O O . ASP A 1 134 ? 28.172 -14.408 -30.580 1.00 16.33 134 ASP A O 1
ATOM 896 N N A LYS A 1 135 ? 29.908 -13.814 -31.915 0.62 16.76 135 LYS A N 1
ATOM 897 N N B LYS A 1 135 ? 29.906 -13.843 -31.923 0.38 17.74 135 LYS A N 1
ATOM 898 C CA A LYS A 1 135 ? 30.896 -14.558 -31.156 0.62 17.46 135 LYS A CA 1
ATOM 899 C CA B LYS A 1 135 ? 30.886 -14.610 -31.166 0.38 19.15 135 LYS A CA 1
ATOM 900 C C A LYS A 1 135 ? 31.050 -14.089 -29.705 0.62 16.37 135 LYS A C 1
ATOM 901 C C B LYS A 1 135 ? 31.053 -14.136 -29.723 0.38 18.74 135 LYS A C 1
ATOM 902 O O A LYS A 1 135 ? 31.575 -14.831 -28.875 0.62 15.68 135 LYS A O 1
ATOM 903 O O B LYS A 1 135 ? 31.642 -14.842 -28.903 0.38 18.68 135 LYS A O 1
ATOM 914 N N A ILE A 1 136 ? 30.563 -12.894 -29.373 0.62 16.29 136 ILE A N 1
ATOM 915 N N B ILE A 1 136 ? 30.518 -12.959 -29.402 0.38 18.34 136 ILE A N 1
ATOM 916 C CA A ILE A 1 136 ? 30.622 -12.468 -27.977 0.62 16.40 136 ILE A CA 1
ATOM 917 C CA B ILE A 1 136 ? 30.582 -12.464 -28.030 0.38 17.79 136 ILE A CA 1
ATOM 918 C C A ILE A 1 136 ? 29.912 -13.467 -27.052 0.62 15.93 136 ILE A C 1
ATOM 919 C C B ILE A 1 136 ? 29.902 -13.445 -27.070 0.38 16.55 136 ILE A C 1
ATOM 920 O O A ILE A 1 136 ? 30.254 -13.581 -25.873 0.62 17.25 136 ILE A O 1
ATOM 921 O O B ILE A 1 136 ? 30.255 -13.520 -25.891 0.38 17.69 136 ILE A O 1
ATOM 930 N N . TYR A 1 137 ? 28.942 -14.213 -27.580 1.00 14.28 137 TYR A N 1
ATOM 931 C CA . TYR A 1 137 ? 28.192 -15.149 -26.748 1.00 13.78 137 TYR A CA 1
ATOM 932 C C . TYR A 1 137 ? 28.849 -16.520 -26.606 1.00 13.86 137 TYR A C 1
ATOM 933 O O . TYR A 1 137 ? 28.428 -17.323 -25.771 1.00 14.79 137 TYR A O 1
ATOM 942 N N . LEU A 1 138 ? 29.882 -16.803 -27.394 1.00 13.70 138 LEU A N 1
ATOM 943 C CA . LEU A 1 138 ? 30.323 -18.177 -27.554 1.00 14.73 138 LEU A CA 1
ATOM 944 C C . LEU A 1 138 ? 31.209 -18.699 -26.417 1.00 14.98 138 LEU A C 1
ATOM 945 O O . LEU A 1 138 ? 30.981 -19.807 -25.915 1.00 14.44 138 LEU A O 1
ATOM 950 N N . LYS A 1 139 ? 32.224 -17.941 -26.010 1.00 15.64 139 LYS A N 1
ATOM 951 C CA . LYS A 1 139 ? 33.096 -18.444 -24.955 1.00 16.48 139 LYS A CA 1
ATOM 952 C C . LYS A 1 139 ? 32.359 -18.716 -23.620 1.00 14.84 139 LYS A C 1
ATOM 953 O O . LYS A 1 139 ? 32.612 -19.740 -22.987 1.00 13.71 139 LYS A O 1
ATOM 959 N N . PRO A 1 140 ? 31.456 -17.815 -23.188 1.00 13.76 140 PRO A N 1
ATOM 960 C CA . PRO A 1 140 ? 30.717 -18.137 -21.968 1.00 13.60 140 PRO A CA 1
ATOM 961 C C . PRO A 1 140 ? 29.915 -19.437 -22.119 1.00 12.41 140 PRO A C 1
ATOM 962 O O . PRO A 1 140 ? 29.830 -20.226 -21.175 1.00 12.48 140 PRO A O 1
ATOM 966 N N . LEU A 1 141 ? 29.350 -19.674 -23.295 1.00 11.79 141 LEU A N 1
ATOM 967 C CA . LEU A 1 141 ? 28.664 -20.942 -23.540 1.00 10.84 141 LEU A CA 1
ATOM 968 C C . LEU A 1 141 ? 29.599 -22.141 -23.437 1.00 11.22 141 LEU A C 1
ATOM 969 O O . LEU A 1 141 ? 29.226 -23.172 -22.868 1.00 11.78 141 LEU A O 1
ATOM 974 N N . GLU A 1 142 ? 30.797 -22.026 -23.996 1.00 12.84 142 GLU A N 1
ATOM 975 C CA . GLU A 1 142 ? 31.738 -23.126 -23.934 1.00 13.11 142 GLU A CA 1
ATOM 976 C C . GLU A 1 142 ? 32.170 -23.396 -22.500 1.00 12.92 142 GLU A C 1
ATOM 977 O O . GLU A 1 142 ? 32.198 -24.546 -22.066 1.00 13.90 142 GLU A O 1
ATOM 983 N N . ASN A 1 143 ? 32.483 -22.340 -21.751 1.00 13.00 143 ASN A N 1
ATOM 984 C CA . ASN A 1 143 ? 32.892 -22.518 -20.358 1.00 12.61 143 ASN A CA 1
ATOM 985 C C . ASN A 1 143 ? 31.766 -23.135 -19.525 1.00 12.33 143 ASN A C 1
ATOM 986 O O . ASN A 1 143 ? 32.008 -24.031 -18.721 1.00 13.00 143 ASN A O 1
ATOM 991 N N . GLY A 1 144 ? 30.530 -22.661 -19.713 1.00 11.04 144 GLY A N 1
ATOM 992 C CA . GLY A 1 144 ? 29.386 -23.192 -18.983 1.00 11.56 144 GLY A CA 1
ATOM 993 C C . GLY A 1 144 ? 29.181 -24.662 -19.277 1.00 10.92 144 GLY A C 1
ATOM 994 O O . GLY A 1 144 ? 28.856 -25.446 -18.382 1.00 11.68 144 GLY A O 1
ATOM 995 N N . ALA A 1 145 ? 29.325 -25.046 -20.539 1.00 11.10 145 ALA A N 1
ATOM 996 C CA . ALA A 1 145 ? 29.087 -26.433 -20.888 1.00 10.99 145 ALA A CA 1
ATOM 997 C C . ALA A 1 145 ? 30.090 -27.373 -20.228 1.00 12.19 145 ALA A C 1
ATOM 998 O O . ALA A 1 145 ? 29.724 -28.463 -19.792 1.00 10.98 145 ALA A O 1
ATOM 1000 N N . ALA A 1 146 ? 31.345 -26.955 -20.141 1.00 12.64 146 ALA A N 1
ATOM 1001 C CA . ALA A 1 146 ? 32.343 -27.784 -19.478 1.00 12.29 146 ALA A CA 1
ATOM 1002 C C . ALA A 1 146 ? 31.975 -27.959 -18.012 1.00 12.46 146 ALA A C 1
ATOM 1003 O O . ALA A 1 146 ? 32.111 -29.051 -17.456 1.00 13.63 146 ALA A O 1
ATOM 1005 N N . ASN A 1 147 ? 31.478 -26.896 -17.381 1.00 12.32 147 ASN A N 1
ATOM 1006 C CA . ASN A 1 147 ? 31.079 -26.983 -15.972 1.00 12.33 147 ASN A CA 1
ATOM 1007 C C . ASN A 1 147 ? 29.856 -27.865 -15.748 1.00 11.44 147 ASN A C 1
ATOM 1008 O O . ASN A 1 147 ? 29.755 -28.563 -14.736 1.00 12.33 147 ASN A O 1
ATOM 1013 N N . LEU A 1 148 ? 28.939 -27.852 -16.708 1.00 10.72 148 LEU A N 1
ATOM 1014 C CA . LEU A 1 148 ? 27.773 -28.710 -16.614 1.00 10.94 148 LEU A CA 1
ATOM 1015 C C . LEU A 1 148 ? 28.185 -30.176 -16.781 1.00 11.21 148 LEU A C 1
ATOM 1016 O O . LEU A 1 148 ? 27.785 -31.053 -15.995 1.00 11.37 148 LEU A O 1
ATOM 1021 N N . TYR A 1 149 ? 29.019 -30.446 -17.781 1.00 10.57 149 TYR A N 1
ATOM 1022 C CA . TYR A 1 149 ? 29.480 -31.796 -18.017 1.00 11.12 149 TYR A CA 1
ATOM 1023 C C . TYR A 1 149 ? 30.261 -32.336 -16.820 1.00 11.34 149 TYR A C 1
ATOM 1024 O O . TYR A 1 149 ? 30.174 -33.520 -16.510 1.00 11.96 149 TYR A O 1
ATOM 1033 N N . ALA A 1 150 ? 31.016 -31.472 -16.144 1.00 11.31 150 ALA A N 1
ATOM 1034 C CA . ALA A 1 150 ? 31.795 -31.892 -14.963 1.00 12.70 150 ALA A CA 1
ATOM 1035 C C . ALA A 1 150 ? 30.910 -32.524 -13.886 1.00 12.53 150 ALA A C 1
ATOM 1036 O O . ALA A 1 150 ? 31.384 -33.318 -13.075 1.00 14.58 150 ALA A O 1
ATOM 1038 N N . ARG A 1 151 ? 29.626 -32.172 -13.877 1.00 11.80 151 ARG A N 1
ATOM 1039 C CA . ARG A 1 151 ? 28.689 -32.693 -12.884 1.00 11.16 151 ARG A CA 1
ATOM 1040 C C . ARG A 1 151 ? 28.160 -34.094 -13.232 1.00 12.03 151 ARG A C 1
ATOM 1041 O O . ARG A 1 151 ? 27.506 -34.733 -12.401 1.00 13.03 151 ARG A O 1
ATOM 1049 N N . PHE A 1 152 ? 28.393 -34.554 -14.461 1.00 12.10 152 PHE A N 1
ATOM 1050 C CA . PHE A 1 152 ? 27.986 -35.902 -14.839 1.00 12.47 152 PHE A CA 1
ATOM 1051 C C . PHE A 1 152 ? 28.905 -36.913 -14.164 1.00 13.43 152 PHE A C 1
ATOM 1052 O O . PHE A 1 152 ? 30.139 -36.789 -14.199 1.00 14.33 152 PHE A O 1
ATOM 1060 N N . ASN A 1 153 ? 28.300 -37.929 -13.565 1.00 12.94 153 ASN A N 1
ATOM 1061 C CA . ASN A 1 153 ? 29.046 -38.985 -12.912 1.00 13.91 153 ASN A CA 1
ATOM 1062 C C . ASN A 1 153 ? 28.865 -40.259 -13.721 1.00 13.67 153 ASN A C 1
ATOM 1063 O O . ASN A 1 153 ? 27.731 -40.744 -13.896 1.00 13.77 153 ASN A O 1
ATOM 1068 N N . LYS A 1 154 ? 29.984 -40.761 -14.237 1.00 15.63 154 LYS A N 1
ATOM 1069 C CA . LYS A 1 154 ? 30.007 -41.889 -15.143 1.00 17.27 154 LYS A CA 1
ATOM 1070 C C . LYS A 1 154 ? 29.457 -43.164 -14.483 1.00 18.29 154 LYS A C 1
ATOM 1071 O O . LYS A 1 154 ? 28.816 -43.981 -15.136 1.00 19.60 154 LYS A O 1
ATOM 1077 N N . LYS A 1 155 ? 29.706 -43.341 -13.191 1.00 16.59 155 LYS A N 1
ATOM 1078 C CA . LYS A 1 155 ? 29.226 -44.534 -12.492 1.00 16.96 155 LYS A CA 1
ATOM 1079 C C . LYS A 1 155 ? 27.707 -44.523 -12.283 1.00 17.08 155 LYS A C 1
ATOM 1080 O O . LYS A 1 155 ? 27.045 -45.556 -12.373 1.00 18.69 155 LYS A O 1
ATOM 1086 N N . VAL A 1 156 ? 27.155 -43.350 -12.003 1.00 15.27 156 VAL A N 1
ATOM 1087 C CA . VAL A 1 156 ? 25.713 -43.203 -11.864 1.00 13.80 156 VAL A CA 1
ATOM 1088 C C . VAL A 1 156 ? 25.012 -43.186 -13.227 1.00 13.15 156 VAL A C 1
ATOM 1089 O O . VAL A 1 156 ? 23.873 -43.662 -13.365 1.00 15.12 156 VAL A O 1
ATOM 1093 N N . GLY A 1 157 ? 25.669 -42.609 -14.227 1.00 12.79 157 GLY A N 1
ATOM 1094 C CA . GLY A 1 157 ? 25.030 -42.370 -15.508 1.00 12.75 157 GLY A CA 1
ATOM 1095 C C . GLY A 1 157 ? 24.119 -41.142 -15.501 1.00 12.70 157 GLY A C 1
ATOM 1096 O O . GLY A 1 157 ? 23.145 -41.095 -16.253 1.00 13.01 157 GLY A O 1
ATOM 1097 N N . ALA A 1 158 ? 24.421 -40.140 -14.668 1.00 11.93 158 ALA A N 1
ATOM 1098 C CA . ALA A 1 158 ? 23.580 -38.930 -14.603 1.00 11.35 158 ALA A CA 1
ATOM 1099 C C . ALA A 1 158 ? 24.378 -37.744 -14.082 1.00 11.10 158 ALA A C 1
ATOM 1100 O O . ALA A 1 158 ? 25.409 -37.908 -13.421 1.00 11.51 158 ALA A O 1
ATOM 1102 N N . ILE A 1 159 ? 23.899 -36.548 -14.414 1.00 11.26 159 ILE A N 1
ATOM 1103 C CA . ILE A 1 159 ? 24.345 -35.299 -13.830 1.00 11.65 159 ILE A CA 1
ATOM 1104 C C . ILE A 1 159 ? 23.770 -35.163 -12.426 1.00 10.90 159 ILE A C 1
ATOM 1105 O O . ILE A 1 159 ? 22.572 -35.388 -12.204 1.00 11.40 159 ILE A O 1
ATOM 1110 N N . ARG A 1 160 ? 24.636 -34.843 -11.463 1.00 11.25 160 ARG A N 1
ATOM 1111 C CA . ARG A 1 160 ? 24.201 -34.503 -10.114 1.00 11.83 160 ARG A CA 1
ATOM 1112 C C . ARG A 1 160 ? 23.488 -33.153 -10.144 1.00 10.71 160 ARG A C 1
ATOM 1113 O O . ARG A 1 160 ? 24.075 -32.147 -10.548 1.00 11.74 160 ARG A O 1
ATOM 1121 N N . SER A 1 161 ? 22.236 -33.090 -9.703 1.00 11.44 161 SER A N 1
ATOM 1122 C CA . SER A 1 161 ? 21.497 -31.830 -9.818 1.00 10.52 161 SER A CA 1
ATOM 1123 C C . SER A 1 161 ? 22.016 -30.765 -8.859 1.00 11.40 161 SER A C 1
ATOM 1124 O O . SER A 1 161 ? 22.243 -29.611 -9.270 1.00 11.81 161 SER A O 1
ATOM 1127 N N A TRP A 1 162 ? 22.245 -31.128 -7.606 0.64 12.77 162 TRP A N 1
ATOM 1128 N N B TRP A 1 162 ? 22.140 -31.141 -7.579 0.36 12.96 162 TRP A N 1
ATOM 1129 C CA A TRP A 1 162 ? 22.750 -30.140 -6.661 0.64 14.46 162 TRP A CA 1
ATOM 1130 C CA B TRP A 1 162 ? 22.491 -30.223 -6.480 0.36 14.43 162 TRP A CA 1
ATOM 1131 C C A TRP A 1 162 ? 23.606 -30.756 -5.594 0.64 14.80 162 TRP A C 1
ATOM 1132 C C B TRP A 1 162 ? 23.668 -30.754 -5.662 0.36 15.13 162 TRP A C 1
ATOM 1133 O O A TRP A 1 162 ? 23.647 -31.978 -5.436 0.64 13.45 162 TRP A O 1
ATOM 1134 O O B TRP A 1 162 ? 23.991 -31.941 -5.731 0.36 14.16 162 TRP A O 1
ATOM 1155 N N . ASP A 1 163 ? 24.272 -29.881 -4.853 1.00 16.57 163 ASP A N 1
ATOM 1156 C CA . ASP A 1 163 ? 25.324 -30.280 -3.919 1.00 19.43 163 ASP A CA 1
ATOM 1157 C C . ASP A 1 163 ? 24.943 -30.108 -2.461 1.00 22.30 163 ASP A C 1
ATOM 1158 O O . ASP A 1 163 ? 25.672 -30.552 -1.570 1.00 23.99 163 ASP A O 1
ATOM 1163 N N . PHE A 1 164 ? 23.816 -29.449 -2.217 1.00 23.43 164 PHE A N 1
ATOM 1164 C CA . PHE A 1 164 ? 23.380 -29.175 -0.848 1.00 25.66 164 PHE A CA 1
ATOM 1165 C C . PHE A 1 164 ? 22.546 -30.321 -0.301 1.00 26.97 164 PHE A C 1
ATOM 1166 O O . PHE A 1 164 ? 22.119 -31.209 -1.049 1.00 27.03 164 PHE A O 1
ATOM 1174 N N . GLY A 1 165 ? 22.327 -30.301 1.009 1.00 28.78 165 GLY A N 1
ATOM 1175 C CA . GLY A 1 165 ? 21.414 -31.237 1.634 1.00 30.06 165 GLY A CA 1
ATOM 1176 C C . GLY A 1 165 ? 22.035 -32.595 1.895 1.00 30.94 165 GLY A C 1
ATOM 1177 O O . GLY A 1 165 ? 23.231 -32.799 1.679 1.00 31.19 165 GLY A O 1
ATOM 1178 N N . HIS A 1 166 ? 21.205 -33.530 2.342 1.00 31.07 166 HIS A N 1
ATOM 1179 C CA . HIS A 1 166 ? 21.678 -34.813 2.844 1.00 31.28 166 HIS A CA 1
ATOM 1180 C C . HIS A 1 166 ? 21.918 -35.870 1.766 1.00 30.31 166 HIS A C 1
ATOM 1181 O O . HIS A 1 166 ? 22.620 -36.853 2.020 1.00 30.70 166 HIS A O 1
ATOM 1188 N N . TRP A 1 167 ? 21.336 -35.695 0.578 1.00 28.40 167 TRP A N 1
ATOM 1189 C CA . TRP A 1 167 ? 21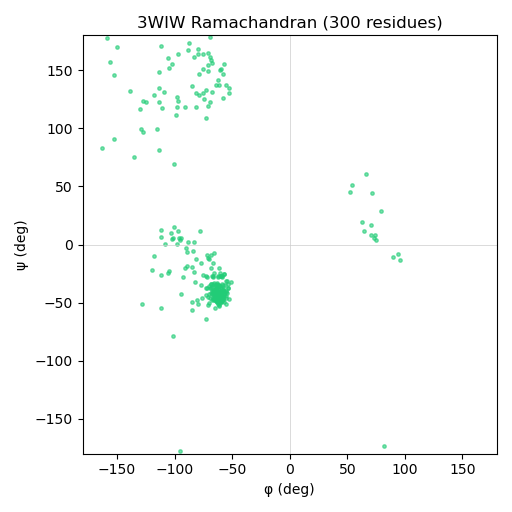.452 -36.724 -0.459 1.00 26.70 167 TRP A CA 1
ATOM 1190 C C . TRP A 1 167 ? 22.885 -36.934 -0.884 1.00 26.50 167 TRP A C 1
ATOM 1191 O O . TRP A 1 167 ? 23.659 -35.987 -1.017 1.00 25.92 167 TRP A O 1
ATOM 1202 N N . GLN A 1 168 ? 23.214 -38.194 -1.115 1.00 26.40 168 GLN A N 1
ATOM 1203 C CA . GLN A 1 168 ? 24.493 -38.579 -1.659 1.00 27.39 168 GLN A CA 1
ATOM 1204 C C . GLN A 1 168 ? 24.631 -38.076 -3.096 1.00 23.14 168 GLN A C 1
ATOM 1205 O O 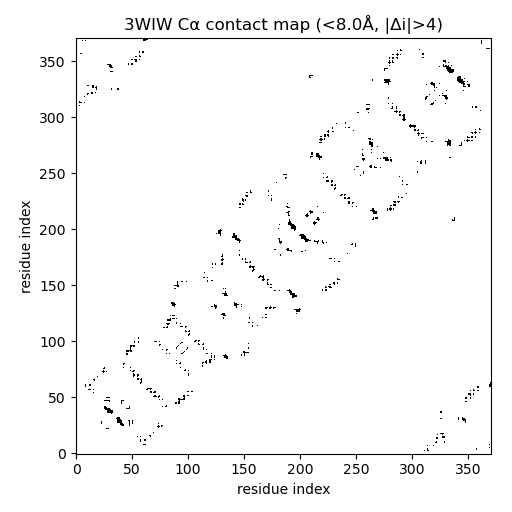. GLN A 1 168 ? 25.684 -37.585 -3.511 1.00 24.12 168 GLN A O 1
ATOM 1211 N N . PHE A 1 169 ? 23.556 -38.191 -3.863 1.00 18.43 169 PHE A N 1
ATOM 1212 C CA . PHE A 1 169 ? 23.607 -37.857 -5.280 1.00 15.00 169 PHE A CA 1
ATOM 1213 C C . PHE A 1 169 ? 22.194 -37.676 -5.793 1.00 14.12 169 PHE A C 1
ATOM 1214 O O . PHE A 1 169 ? 21.608 -38.596 -6.347 1.00 13.44 169 PHE A O 1
ATOM 1222 N N . PRO A 1 170 ? 21.639 -36.482 -5.586 1.00 12.09 170 PRO A N 1
ATOM 1223 C CA . PRO A 1 170 ? 20.259 -36.228 -5.985 1.00 10.84 170 PRO A CA 1
ATOM 1224 C C . PRO A 1 170 ? 20.160 -35.829 -7.446 1.00 10.35 170 PRO A C 1
ATOM 1225 O O . PRO A 1 170 ? 20.956 -34.995 -7.924 1.00 11.56 170 PRO A O 1
ATOM 1229 N N . VAL A 1 171 ? 19.181 -36.400 -8.143 1.00 10.47 171 VAL A N 1
ATOM 1230 C CA . VAL A 1 171 ? 18.887 -36.027 -9.534 1.00 9.40 171 VAL A CA 1
ATOM 1231 C C . VAL A 1 171 ? 17.404 -35.692 -9.615 1.00 9.11 171 VAL A C 1
ATOM 1232 O O . VAL A 1 171 ? 16.548 -36.501 -9.227 1.00 10.57 171 VAL A O 1
ATOM 1236 N N . ILE A 1 172 ? 17.085 -34.491 -10.069 1.00 9.86 172 ILE A N 1
ATOM 1237 C CA . ILE A 1 172 ? 15.688 -34.084 -10.168 1.00 9.00 172 ILE A CA 1
ATOM 1238 C C . ILE A 1 172 ? 15.189 -34.172 -11.607 1.00 8.36 172 ILE A C 1
ATOM 1239 O O . ILE A 1 172 ? 15.983 -34.099 -12.545 1.00 9.76 172 ILE A O 1
ATOM 1244 N N . ILE A 1 173 ? 13.882 -34.333 -11.779 1.00 8.40 173 ILE A N 1
ATOM 1245 C CA . ILE A 1 173 ? 13.300 -34.457 -13.104 1.00 8.50 173 ILE A CA 1
ATOM 1246 C C . ILE A 1 173 ? 13.621 -33.205 -13.958 1.00 8.64 173 ILE A C 1
ATOM 1247 O O . ILE A 1 173 ? 13.811 -33.309 -15.191 1.00 9.64 173 ILE A O 1
ATOM 1252 N N . ASP A 1 174 ? 13.679 -32.033 -13.310 1.00 8.86 174 ASP A N 1
ATOM 1253 C CA . ASP A 1 174 ? 13.956 -30.765 -14.005 1.00 8.69 174 ASP A CA 1
ATOM 1254 C C . ASP A 1 174 ? 15.299 -30.822 -14.762 1.00 8.62 174 ASP A C 1
ATOM 1255 O O . ASP A 1 174 ? 15.504 -30.084 -15.731 1.00 9.17 174 ASP A O 1
ATOM 1260 N N . ASN A 1 175 ? 16.218 -31.673 -14.302 1.00 8.49 175 ASN A N 1
ATOM 1261 C CA . ASN A 1 175 ? 17.559 -31.798 -14.887 1.00 8.67 175 ASN A CA 1
ATOM 1262 C C . ASN A 1 175 ? 17.459 -32.232 -16.364 1.00 8.37 175 ASN A C 1
ATOM 1263 O O . ASN A 1 175 ? 18.379 -31.945 -17.140 1.00 9.52 175 ASN A O 1
ATOM 1268 N N . LEU A 1 176 ? 16.368 -32.896 -16.768 1.00 8.36 176 LEU A N 1
ATOM 1269 C CA . LEU A 1 176 ? 16.193 -33.201 -18.201 1.00 8.46 176 LEU A CA 1
ATOM 1270 C C . LEU A 1 176 ? 16.302 -31.943 -19.064 1.00 8.16 176 LEU A C 1
ATOM 1271 O O . LEU A 1 176 ? 16.805 -31.991 -20.193 1.00 9.94 176 LEU A O 1
ATOM 1276 N N . MET A 1 177 ? 15.780 -30.822 -18.569 1.00 8.27 177 MET A N 1
ATOM 1277 C CA . MET A 1 177 ? 15.742 -29.600 -19.377 1.00 7.97 177 MET A CA 1
ATOM 1278 C C . MET A 1 177 ? 17.143 -29.092 -19.639 1.00 8.59 177 MET A C 1
ATOM 1279 O O . MET A 1 177 ? 17.410 -28.529 -20.703 1.00 9.82 177 MET A O 1
ATOM 1284 N N . ASN A 1 178 ? 18.025 -29.272 -18.654 1.00 8.65 178 ASN A N 1
ATOM 1285 C CA . ASN A 1 178 ? 19.408 -28.824 -18.744 1.00 8.19 178 ASN A CA 1
ATOM 1286 C C . ASN A 1 178 ? 20.254 -29.647 -19.715 1.00 9.17 178 ASN A C 1
ATOM 1287 O O . ASN A 1 178 ? 21.353 -29.256 -20.050 1.00 9.99 178 ASN A O 1
ATOM 1292 N N . LEU A 1 179 ? 19.744 -30.789 -20.171 1.00 9.75 179 LEU A N 1
ATOM 1293 C CA . LEU A 1 179 ? 20.442 -31.592 -21.177 1.00 9.79 179 LEU A CA 1
ATOM 1294 C C . LEU A 1 179 ? 20.538 -30.905 -22.535 1.00 9.81 179 LEU A C 1
ATOM 1295 O O . LEU A 1 179 ? 21.489 -31.156 -23.276 1.00 10.30 179 LEU A O 1
ATOM 1300 N N . GLU A 1 180 ? 19.580 -30.025 -22.848 1.00 9.06 180 GLU A N 1
ATOM 1301 C CA . GLU A 1 180 ? 19.543 -29.405 -24.175 1.00 9.75 180 GLU A CA 1
ATOM 1302 C C . GLU A 1 180 ? 20.872 -28.668 -24.437 1.00 9.89 180 GLU A C 1
ATOM 1303 O O . GLU A 1 180 ? 21.463 -28.754 -25.524 1.00 10.55 180 GLU A O 1
ATOM 1309 N N . TYR A 1 181 ? 21.324 -27.944 -23.418 1.00 10.08 181 TYR A N 1
ATOM 1310 C CA . TYR A 1 181 ? 22.596 -27.238 -23.448 1.00 9.96 181 TYR A CA 1
ATOM 1311 C C . TYR A 1 181 ? 23.742 -28.171 -23.840 1.00 10.01 181 TYR A C 1
ATOM 1312 O O . TYR A 1 181 ? 24.550 -27.838 -24.730 1.00 10.77 181 TYR A O 1
ATOM 1321 N N . LEU A 1 182 ? 23.818 -29.355 -23.232 1.00 10.53 182 LEU A N 1
ATOM 1322 C CA . LEU A 1 182 ? 24.907 -30.282 -23.532 1.00 12.16 182 LEU A CA 1
ATOM 1323 C C . LEU A 1 182 ? 24.770 -30.934 -24.898 1.00 11.07 182 LEU A C 1
ATOM 1324 O O . LEU A 1 182 ? 25.795 -31.203 -25.530 1.00 12.12 182 LEU A O 1
ATOM 1329 N N . TYR A 1 183 ? 23.558 -31.277 -25.335 1.00 11.71 183 TYR A N 1
ATOM 1330 C CA . TYR A 1 183 ? 23.432 -31.803 -26.699 1.00 11.93 183 TYR A CA 1
ATOM 1331 C C . TYR A 1 183 ? 23.973 -30.795 -27.709 1.00 12.50 183 TYR A C 1
ATOM 1332 O O . TYR A 1 183 ? 24.747 -31.138 -28.614 1.00 14.32 183 TYR A O 1
ATOM 1341 N N . TRP A 1 184 ? 23.591 -29.536 -27.537 1.00 11.63 184 TRP A N 1
ATOM 1342 C CA . TRP A 1 184 ? 24.024 -28.468 -28.425 1.00 12.10 184 TRP A CA 1
ATOM 1343 C C . TRP A 1 184 ? 25.536 -28.287 -28.338 1.00 11.60 184 TRP A C 1
ATOM 1344 O O . TRP A 1 184 ? 26.224 -28.233 -29.352 1.00 13.78 184 TRP A O 1
ATOM 1355 N N . ALA A 1 185 ? 26.064 -28.204 -27.121 1.00 11.59 185 ALA A N 1
ATOM 1356 C CA . ALA A 1 185 ? 27.487 -27.911 -26.925 1.00 12.52 185 ALA A CA 1
ATOM 1357 C C . ALA A 1 185 ? 28.383 -29.057 -27.401 1.00 12.87 185 ALA A C 1
ATOM 1358 O O . ALA A 1 185 ? 29.457 -28.826 -27.959 1.00 13.74 185 ALA A O 1
ATOM 1360 N N . GLY A 1 186 ? 27.951 -30.298 -27.188 1.00 12.71 186 GLY A N 1
ATOM 1361 C CA . GLY A 1 186 ? 28.695 -31.450 -27.646 1.00 13.92 186 GLY A CA 1
ATOM 1362 C C . GLY A 1 186 ? 28.929 -31.393 -29.140 1.00 15.09 186 GLY A C 1
ATOM 1363 O O . GLY A 1 186 ? 30.023 -31.705 -29.615 1.00 16.24 186 GLY A O 1
ATOM 1364 N N . LYS A 1 187 ? 27.919 -30.959 -29.886 1.00 14.44 187 LYS A N 1
ATOM 1365 C CA . LYS A 1 187 ? 28.051 -30.813 -31.331 1.00 16.59 187 LYS A CA 1
ATOM 1366 C C . LYS A 1 187 ? 28.857 -29.569 -31.720 1.00 17.18 187 LYS A C 1
ATOM 1367 O O . LYS A 1 187 ? 29.743 -29.651 -32.576 1.00 18.50 187 LYS A O 1
ATOM 1373 N N . GLU A 1 188 ? 28.560 -28.431 -31.097 1.00 15.54 188 GLU A N 1
ATOM 1374 C CA . GLU A 1 188 ? 29.187 -27.155 -31.443 1.00 16.07 188 GLU A CA 1
ATOM 1375 C C . GLU A 1 188 ? 30.700 -27.201 -31.220 1.00 15.96 188 GLU A C 1
ATOM 1376 O O . GLU A 1 188 ? 31.466 -26.664 -32.020 1.00 17.18 188 GLU A O 1
ATOM 1382 N N . PHE A 1 189 ? 31.122 -27.826 -30.125 1.00 16.03 189 PHE A N 1
ATOM 1383 C CA . PHE A 1 189 ? 32.526 -27.826 -29.710 1.00 16.87 189 PHE A CA 1
ATOM 1384 C C . PHE A 1 189 ? 33.255 -29.138 -29.968 1.00 18.82 189 PHE A C 1
ATOM 1385 O O . PHE A 1 189 ? 34.398 -29.325 -29.504 1.00 19.72 189 PHE A O 1
ATOM 1393 N N A ASN A 1 190 ? 32.609 -30.043 -30.698 0.55 19.33 190 ASN A N 1
ATOM 1394 N N C ASN A 1 190 ? 32.633 -30.022 -30.751 0.45 19.58 190 ASN A N 1
ATOM 1395 C CA A ASN A 1 190 ? 33.244 -31.314 -31.051 0.55 21.07 1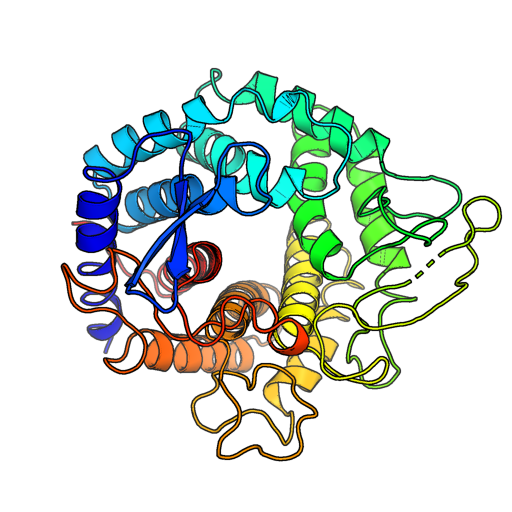90 ASN A CA 1
ATOM 1396 C CA C ASN A 1 190 ? 33.208 -31.343 -31.064 0.45 21.18 190 ASN A CA 1
ATOM 1397 C C A ASN A 1 190 ? 33.675 -32.081 -29.798 0.55 20.14 190 ASN A C 1
ATOM 1398 C C C ASN A 1 190 ? 33.666 -32.072 -29.801 0.45 20.29 190 ASN A C 1
ATOM 1399 O O A ASN A 1 190 ? 34.832 -32.509 -29.661 0.55 20.49 190 ASN A O 1
ATOM 1400 O O C ASN A 1 190 ? 34.835 -32.456 -29.655 0.45 20.71 190 ASN A O 1
ATOM 1409 N N . LYS A 1 191 ? 32.712 -32.238 -28.892 1.00 19.06 191 LYS A N 1
ATOM 1410 C CA . LYS A 1 191 ? 32.927 -32.899 -27.609 1.00 18.67 191 LYS A CA 1
ATOM 1411 C C . LYS A 1 191 ? 31.897 -34.012 -27.492 1.00 17.01 191 LYS A C 1
ATOM 1412 O O . LYS A 1 191 ? 30.880 -33.850 -26.811 1.00 16.57 191 LYS A O 1
ATOM 1418 N N . PRO A 1 192 ? 32.126 -35.129 -28.195 1.00 16.80 192 PRO A N 1
ATOM 1419 C CA . PRO A 1 192 ? 31.163 -36.235 -28.173 1.00 17.81 192 PRO A CA 1
ATOM 1420 C C . PRO A 1 192 ? 30.857 -36.732 -26.757 1.00 16.48 192 PRO A C 1
ATOM 1421 O O . PRO A 1 192 ? 29.722 -37.127 -26.524 1.00 16.53 192 PRO A O 1
ATOM 1425 N N . GLU A 1 193 ? 31.796 -36.670 -25.815 1.00 15.74 193 GLU A N 1
ATOM 1426 C CA . GLU A 1 193 ? 31.474 -37.134 -24.465 1.00 16.33 193 GLU A CA 1
ATOM 1427 C C . GLU A 1 193 ? 30.453 -36.243 -23.780 1.00 15.18 193 GLU A C 1
ATOM 1428 O O . GLU A 1 193 ? 29.671 -36.723 -22.954 1.00 15.68 193 GLU A O 1
ATOM 1434 N N . TRP A 1 194 ? 30.400 -34.965 -24.151 1.00 13.85 194 TRP A N 1
ATOM 1435 C CA . TRP A 1 194 ? 29.362 -34.076 -23.603 1.00 13.74 194 TRP A CA 1
ATOM 1436 C C . TRP A 1 194 ? 27.996 -34.504 -24.112 1.00 13.47 194 TRP A C 1
ATOM 1437 O O . TRP A 1 194 ? 27.030 -34.598 -23.347 1.00 13.36 194 TRP A O 1
ATOM 1448 N N . PHE A 1 195 ? 27.905 -34.725 -25.422 1.00 13.62 195 PHE A N 1
ATOM 1449 C CA . PHE A 1 195 ? 26.654 -35.152 -26.038 1.00 14.01 195 PHE A CA 1
ATOM 1450 C C . PHE A 1 195 ? 26.226 -36.504 -25.465 1.00 12.84 195 PHE A C 1
ATOM 1451 O O . PHE A 1 195 ? 25.059 -36.678 -25.078 1.00 12.98 195 PHE A O 1
ATOM 1459 N N . ASP A 1 196 ? 27.166 -37.445 -25.388 1.00 13.76 196 ASP A N 1
ATOM 1460 C CA . ASP A 1 196 ? 26.878 -38.786 -24.892 1.00 15.10 196 ASP A CA 1
ATOM 1461 C C . ASP A 1 196 ? 26.454 -38.760 -23.428 1.00 13.92 196 ASP A C 1
ATOM 1462 O O . ASP A 1 196 ? 25.586 -39.538 -23.019 1.00 14.54 196 ASP A O 1
ATOM 1467 N N . ALA A 1 197 ? 27.031 -37.853 -22.647 1.00 13.83 197 ALA A N 1
ATOM 1468 C CA . ALA A 1 197 ? 26.665 -37.742 -21.238 1.00 14.01 197 ALA A CA 1
ATOM 1469 C C . ALA A 1 197 ? 25.205 -37.307 -21.101 1.00 12.78 197 ALA A C 1
ATOM 1470 O O . ALA A 1 197 ? 24.475 -37.832 -20.269 1.00 13.34 197 ALA A O 1
ATOM 1472 N N . ALA A 1 198 ? 24.792 -36.336 -21.907 1.00 12.35 198 ALA A N 1
ATOM 1473 C CA . ALA A 1 198 ? 23.422 -35.867 -21.874 1.00 12.61 198 ALA A CA 1
ATOM 1474 C C . ALA A 1 198 ? 22.501 -37.034 -22.238 1.00 11.29 198 ALA A C 1
ATOM 1475 O O . ALA A 1 198 ? 21.483 -37.277 -21.566 1.00 11.06 198 ALA A O 1
ATOM 1477 N N . LYS A 1 199 ? 22.857 -37.776 -23.286 1.00 11.34 199 LYS A N 1
ATOM 1478 C CA . LYS A 1 199 ? 21.997 -38.863 -23.725 1.00 11.96 199 LYS A CA 1
ATOM 1479 C C . LYS A 1 199 ? 21.921 -39.942 -22.642 1.00 11.88 199 LYS A C 1
ATOM 1480 O O . LYS A 1 199 ? 20.844 -40.450 -22.328 1.00 12.74 199 LYS A O 1
ATOM 1486 N N . THR A 1 200 ? 23.053 -40.255 -22.027 1.00 11.73 200 THR A N 1
ATOM 1487 C CA . THR A 1 200 ? 23.070 -41.224 -20.917 1.00 11.86 200 THR A CA 1
ATOM 1488 C C . THR A 1 200 ? 22.177 -40.772 -19.752 1.00 10.84 200 THR A C 1
ATOM 1489 O O . THR A 1 200 ? 21.411 -41.567 -19.204 1.00 11.76 200 THR A O 1
ATOM 1493 N N . HIS A 1 201 ? 22.253 -39.496 -19.391 1.00 10.64 201 HIS A N 1
ATOM 1494 C CA . HIS A 1 201 ? 21.383 -38.965 -18.343 1.00 9.78 201 HIS A CA 1
ATOM 1495 C C . HIS A 1 201 ? 19.906 -39.216 -18.681 1.00 10.21 201 HIS A C 1
ATOM 1496 O O . HIS A 1 201 ? 19.120 -39.648 -17.825 1.00 10.46 201 HIS A O 1
ATOM 1503 N N . ALA A 1 202 ? 19.519 -38.942 -19.924 1.00 9.99 202 ALA A N 1
ATOM 1504 C CA . ALA A 1 202 ? 18.139 -39.148 -20.353 1.00 10.43 202 ALA A CA 1
ATOM 1505 C C . ALA A 1 202 ? 17.748 -40.627 -20.256 1.00 10.15 202 ALA A C 1
ATOM 1506 O O . ALA A 1 202 ? 16.608 -40.940 -19.863 1.00 11.12 202 ALA A O 1
ATOM 1508 N N . VAL A 1 203 ? 18.641 -41.528 -20.635 1.00 11.24 203 VAL A N 1
ATOM 1509 C CA . VAL A 1 203 ? 18.354 -42.962 -20.538 1.00 12.04 203 VAL A CA 1
ATOM 1510 C C . VAL A 1 203 ? 18.213 -43.415 -19.079 1.00 11.93 203 VAL A C 1
ATOM 1511 O O . VAL A 1 203 ? 17.237 -44.089 -18.715 1.00 12.48 203 VAL A O 1
ATOM 1515 N N . THR A 1 204 ? 19.154 -43.011 -18.226 1.00 11.85 204 THR A N 1
ATOM 1516 C CA . THR A 1 204 ? 19.102 -43.363 -16.810 1.00 11.12 204 THR A CA 1
ATOM 1517 C C . THR A 1 204 ? 17.790 -42.838 -16.174 1.00 11.35 204 THR A C 1
ATOM 1518 O O . THR A 1 204 ? 17.112 -43.545 -15.426 1.00 11.60 204 THR A O 1
ATOM 1522 N N . THR A 1 205 ? 17.425 -41.602 -16.486 1.00 11.06 205 THR A N 1
ATOM 1523 C CA . THR A 1 205 ? 16.241 -40.971 -15.939 1.00 10.90 205 THR A CA 1
ATOM 1524 C C . THR A 1 205 ? 14.992 -41.663 -16.454 1.00 10.85 205 THR A C 1
ATOM 1525 O O . THR A 1 205 ? 13.993 -41.786 -15.731 1.00 11.50 205 THR A O 1
ATOM 1529 N N A MET A 1 206 ? 15.054 -42.143 -17.688 0.51 11.83 206 MET A N 1
ATOM 1530 N N B MET A 1 206 ? 15.021 -42.124 -17.701 0.49 11.20 206 MET A N 1
ATOM 1531 C CA A MET A 1 206 ? 13.907 -42.783 -18.295 0.51 13.13 206 MET A CA 1
ATOM 1532 C CA B MET A 1 206 ? 13.840 -42.785 -18.240 0.49 11.86 206 MET A CA 1
ATOM 1533 C C A MET A 1 206 ? 13.545 -44.053 -17.525 0.51 14.18 206 MET A C 1
ATOM 1534 C C B MET A 1 206 ? 13.526 -44.063 -17.489 0.49 13.53 206 MET A C 1
ATOM 1535 O O A MET A 1 206 ? 12.360 -44.371 -17.334 0.51 16.13 206 MET A O 1
ATOM 1536 O O B MET A 1 206 ? 12.351 -44.409 -17.294 0.49 15.46 206 MET A O 1
ATOM 1545 N N . LYS A 1 207 ? 14.573 -44.769 -17.074 1.00 13.49 207 LYS A N 1
ATOM 1546 C CA . LYS A 1 207 ? 14.386 -45.940 -16.237 1.00 14.86 207 LYS A CA 1
ATOM 1547 C C . LYS A 1 207 ? 13.912 -45.570 -14.812 1.00 16.06 207 LYS A C 1
ATOM 1548 O O . LYS A 1 207 ? 12.877 -46.042 -14.340 1.00 19.34 207 LYS A O 1
ATOM 1554 N N . ASN A 1 208 ? 14.640 -44.691 -14.138 1.00 12.99 208 ASN A N 1
ATOM 1555 C CA . ASN A 1 208 ? 14.489 -44.566 -12.694 1.00 13.18 208 ASN A CA 1
ATOM 1556 C C . ASN A 1 208 ? 13.488 -43.522 -12.219 1.00 12.09 208 ASN A C 1
ATOM 1557 O O . ASN A 1 208 ? 12.930 -43.657 -11.131 1.00 13.17 208 ASN A O 1
ATOM 1562 N N . HIS A 1 209 ? 13.265 -42.473 -13.004 1.00 11.25 209 HIS A N 1
ATOM 1563 C CA . HIS A 1 209 ? 12.367 -41.412 -12.555 1.00 10.60 209 HIS A CA 1
ATOM 1564 C C . HIS A 1 209 ? 10.882 -41.693 -12.817 1.00 11.28 209 HIS A C 1
ATOM 1565 O O . HIS A 1 209 ? 10.040 -40.918 -12.394 1.00 12.27 209 HIS A O 1
ATOM 1572 N N . PHE A 1 210 ? 10.562 -42.776 -13.514 1.00 11.63 210 PHE A N 1
ATOM 1573 C CA . PHE A 1 210 ? 9.188 -43.029 -13.956 1.00 11.17 210 PHE A CA 1
ATOM 1574 C C . PHE A 1 210 ? 8.555 -44.221 -13.306 1.00 12.01 210 PHE A C 1
ATOM 1575 O O . PHE A 1 210 ? 9.180 -45.270 -13.180 1.00 13.91 210 PHE A O 1
ATOM 1583 N N . ARG A 1 211 ? 7.315 -44.021 -12.868 1.00 11.86 211 ARG A N 1
ATOM 1584 C CA . ARG A 1 211 ? 6.484 -45.088 -12.320 1.00 12.63 211 ARG A CA 1
ATOM 1585 C C . ARG A 1 211 ? 5.853 -45.874 -13.463 1.00 13.13 211 ARG A C 1
ATOM 1586 O O . ARG A 1 211 ? 5.941 -45.471 -14.622 1.00 13.97 211 ARG A O 1
ATOM 1594 N N A LYS A 1 212 ? 5.197 -46.996 -13.159 0.69 14.75 212 LYS A N 1
ATOM 1595 N N B LYS A 1 212 ? 5.205 -46.981 -13.112 0.31 14.92 212 LYS A N 1
ATOM 1596 C CA A LYS A 1 212 ? 4.620 -47.824 -14.217 0.69 16.55 212 LYS A CA 1
ATOM 1597 C CA B LYS A 1 212 ? 4.538 -47.864 -14.062 0.31 16.58 212 LYS A CA 1
ATOM 1598 C C A LYS A 1 212 ? 3.551 -47.098 -15.038 0.69 15.90 212 LYS A C 1
ATOM 1599 C C B LYS A 1 212 ? 3.541 -47.142 -14.973 0.31 16.01 212 LYS A C 1
ATOM 1600 O O A LYS A 1 212 ? 3.359 -47.399 -16.220 0.69 17.10 212 LYS A O 1
ATOM 1601 O O B LYS A 1 212 ? 3.387 -47.497 -16.142 0.31 17.08 212 LYS A O 1
ATOM 1612 N N . ASP A 1 213 ? 2.870 -46.129 -14.434 1.00 14.40 213 ASP A N 1
ATOM 1613 C CA . ASP A 1 213 ? 1.856 -45.378 -15.177 1.00 14.78 213 ASP A CA 1
ATOM 1614 C C . ASP A 1 213 ? 2.410 -44.195 -15.984 1.00 13.23 213 ASP A C 1
ATOM 1615 O O . ASP A 1 213 ? 1.633 -43.422 -16.566 1.00 14.17 213 ASP A O 1
ATOM 1620 N N . TYR A 1 214 ? 3.738 -44.083 -16.028 1.00 12.89 214 TYR A N 1
ATOM 1621 C CA . TYR A 1 214 ? 4.460 -43.000 -16.719 1.00 11.81 214 TYR A CA 1
ATOM 1622 C C . TYR A 1 214 ? 4.396 -41.651 -16.018 1.00 11.63 214 TYR A C 1
ATOM 1623 O O . TYR A 1 214 ? 4.901 -40.658 -16.546 1.00 12.20 214 TYR A O 1
ATOM 1632 N N . SER A 1 215 ? 3.820 -41.596 -14.820 1.00 11.35 215 SER A N 1
ATOM 1633 C CA . SER A 1 215 ? 4.066 -40.444 -13.950 1.00 10.54 215 SER A CA 1
ATOM 1634 C C . SER A 1 215 ? 5.527 -40.440 -13.504 1.00 10.45 215 SER A C 1
ATOM 1635 O O . SER A 1 215 ? 6.193 -41.481 -13.479 1.00 11.39 215 SER A O 1
ATOM 1638 N N . SER A 1 216 ? 6.018 -39.267 -13.142 1.00 10.43 216 SER A N 1
ATOM 1639 C CA . SER A 1 216 ? 7.388 -39.175 -12.675 1.00 10.88 216 SER A CA 1
ATOM 1640 C C . SER A 1 216 ? 7.473 -38.792 -11.194 1.00 10.38 216 SER A C 1
ATOM 1641 O O . SER A 1 216 ? 6.633 -38.025 -10.689 1.00 10.53 216 SER A O 1
ATOM 1644 N N . TYR A 1 217 ? 8.522 -39.301 -10.530 1.00 10.31 217 TYR A N 1
ATOM 1645 C CA . TYR A 1 217 ? 9.005 -38.778 -9.254 1.00 10.80 217 TYR A CA 1
ATOM 1646 C C . TYR A 1 217 ? 9.662 -37.420 -9.462 1.00 9.33 217 TYR A C 1
ATOM 1647 O O . TYR A 1 217 ? 10.047 -37.051 -10.589 1.00 10.33 217 TYR A O 1
ATOM 1656 N N . HIS A 1 218 ? 9.870 -36.689 -8.374 1.00 9.45 218 HIS A N 1
ATOM 1657 C CA . HIS A 1 218 ? 10.658 -35.471 -8.483 1.00 9.44 218 HIS A CA 1
ATOM 1658 C C . HIS A 1 218 ? 12.154 -35.792 -8.364 1.00 9.52 218 HIS A C 1
ATOM 1659 O O . HIS A 1 218 ? 12.932 -35.455 -9.263 1.00 9.83 218 HIS A O 1
ATOM 1666 N N . VAL A 1 219 ? 12.557 -36.434 -7.261 1.00 9.79 219 VAL A N 1
ATOM 1667 C CA . VAL A 1 219 ? 13.957 -36.689 -6.949 1.00 10.74 219 VAL A CA 1
ATOM 1668 C C . VAL A 1 219 ? 14.238 -38.174 -6.894 1.00 11.05 219 VAL A C 1
ATOM 1669 O O . VAL A 1 219 ? 13.547 -38.929 -6.207 1.00 13.17 219 VAL A O 1
ATOM 1673 N N . ILE A 1 220 ? 15.262 -38.592 -7.617 1.00 10.61 220 ILE A N 1
ATOM 1674 C CA . ILE A 1 220 ? 15.877 -39.896 -7.390 1.00 11.95 220 ILE A CA 1
ATOM 1675 C C . ILE A 1 220 ? 17.258 -39.650 -6.794 1.00 12.15 220 ILE A C 1
ATOM 1676 O O . ILE A 1 220 ? 18.046 -38.854 -7.323 1.00 12.97 220 ILE A O 1
ATOM 1681 N N B SER A 1 221 ? 17.540 -40.324 -5.683 0.59 13.06 221 SER A N 1
ATOM 1682 N N C SER A 1 221 ? 17.556 -40.293 -5.672 0.41 13.49 221 SER A N 1
ATOM 1683 C CA B SER A 1 221 ? 18.857 -40.273 -5.066 0.59 15.14 221 SER A CA 1
ATOM 1684 C CA C SER A 1 221 ? 18.895 -40.196 -5.109 0.41 15.55 221 SER A CA 1
ATOM 1685 C C B SER A 1 221 ? 19.615 -41.548 -5.379 0.59 14.56 221 SER A C 1
ATOM 1686 C C C SER A 1 221 ? 19.629 -41.510 -5.335 0.41 14.84 221 SER A C 1
ATOM 1687 O O B SER A 1 221 ? 19.084 -42.656 -5.222 0.59 15.14 221 SER A O 1
ATOM 1688 O O C SER A 1 221 ? 19.086 -42.594 -5.098 0.41 15.24 221 SER A O 1
ATOM 1693 N N . TYR A 1 222 ? 20.865 -41.394 -5.805 1.00 14.34 222 TYR A N 1
ATOM 1694 C CA . TYR A 1 222 ? 21.685 -42.531 -6.203 1.00 14.84 222 TYR A CA 1
ATOM 1695 C C . TYR A 1 222 ? 22.883 -42.754 -5.297 1.00 14.80 222 TYR A C 1
ATOM 1696 O O . TYR A 1 222 ? 23.344 -41.830 -4.617 1.00 16.04 222 TYR A O 1
ATOM 1705 N N . ASP A 1 223 ? 23.417 -43.971 -5.336 1.00 16.20 223 ASP A N 1
ATOM 1706 C CA . ASP A 1 223 ? 24.685 -44.286 -4.710 1.00 18.26 223 ASP A CA 1
ATOM 1707 C C . ASP A 1 223 ? 25.764 -43.871 -5.692 1.00 19.46 223 ASP A C 1
ATOM 1708 O O . ASP A 1 223 ? 25.769 -44.320 -6.844 1.00 18.51 223 ASP A O 1
ATOM 1713 N N A THR A 1 224 ? 26.680 -43.013 -5.256 0.65 20.75 224 THR A N 1
ATOM 1714 N N B THR A 1 224 ? 26.685 -43.035 -5.228 0.35 21.09 224 THR A N 1
ATOM 1715 C CA A THR A 1 224 ? 27.682 -42.454 -6.167 0.65 22.47 224 THR A CA 1
ATOM 1716 C CA B THR A 1 224 ? 27.684 -42.432 -6.102 0.35 22.82 224 THR A CA 1
ATOM 1717 C C A THR A 1 224 ? 28.673 -43.464 -6.718 0.65 23.11 224 THR A C 1
ATOM 1718 C C B THR A 1 224 ? 28.700 -43.427 -6.670 0.35 23.21 224 THR A C 1
ATOM 1719 O O A THR A 1 224 ? 29.284 -43.224 -7.754 0.65 23.92 224 THR A O 1
ATOM 1720 O O B THR A 1 224 ? 29.323 -43.158 -7.695 0.35 23.65 224 THR A O 1
ATOM 1727 N N . LEU A 1 225 ? 28.860 -44.569 -6.008 1.00 23.25 225 LEU A N 1
ATOM 1728 C CA . LEU A 1 225 ? 29.821 -45.581 -6.422 1.00 24.19 225 LEU A CA 1
ATOM 1729 C C . LEU A 1 225 ? 29.172 -46.696 -7.241 1.00 24.02 225 LEU A C 1
ATOM 1730 O O . LEU A 1 225 ? 29.697 -47.091 -8.294 1.00 25.02 225 LEU A O 1
ATOM 1735 N N . SER A 1 226 ? 28.023 -47.185 -6.771 1.00 22.71 226 SER A N 1
ATOM 1736 C CA . SER A 1 226 ? 27.359 -48.319 -7.416 1.00 21.93 226 SER A CA 1
ATOM 1737 C C . SER A 1 226 ? 26.348 -47.909 -8.482 1.00 22.10 226 SER A C 1
ATOM 1738 O O . SER A 1 226 ? 25.978 -48.716 -9.343 1.00 22.83 226 SER A O 1
ATOM 1741 N N . GLY A 1 227 ? 25.890 -46.661 -8.411 1.00 20.41 227 GLY A N 1
ATOM 1742 C CA . GLY A 1 227 ? 24.844 -46.165 -9.291 1.00 20.03 227 GLY A CA 1
ATOM 1743 C C . GLY A 1 227 ? 23.454 -46.672 -8.953 1.00 19.10 227 GLY A C 1
ATOM 1744 O O . GLY A 1 227 ? 22.502 -46.404 -9.671 1.00 19.87 227 GLY A O 1
ATOM 1745 N N . LYS A 1 228 ? 23.329 -47.430 -7.871 1.00 18.32 228 LYS A N 1
ATOM 1746 C CA . LYS A 1 228 ? 22.025 -47.952 -7.489 1.00 19.55 228 LYS A CA 1
ATOM 1747 C C . LYS A 1 228 ? 21.117 -46.856 -6.965 1.00 18.38 228 LYS A C 1
ATOM 1748 O O . LYS A 1 228 ? 21.579 -45.864 -6.385 1.00 18.88 228 LYS A O 1
ATOM 1754 N N . VAL A 1 229 ? 19.816 -47.023 -7.182 1.00 18.03 229 VAL A N 1
ATOM 1755 C CA . VAL A 1 229 ? 18.828 -46.087 -6.658 1.00 17.30 229 VAL A CA 1
ATOM 1756 C C . VAL A 1 229 ? 18.682 -46.305 -5.156 1.00 17.19 229 VAL A C 1
ATOM 1757 O O . VAL A 1 229 ? 18.422 -47.435 -4.710 1.00 18.34 229 VAL A O 1
ATOM 1761 N N . LEU A 1 230 ? 18.857 -45.239 -4.381 1.00 16.43 230 LEU A N 1
ATOM 1762 C CA . LEU A 1 230 ? 18.687 -45.323 -2.931 1.00 18.52 230 LEU A CA 1
ATOM 1763 C C . LEU A 1 230 ? 17.316 -44.824 -2.460 1.00 18.71 230 LEU A C 1
ATOM 1764 O O . LEU A 1 230 ? 16.708 -45.417 -1.569 1.00 21.56 230 LEU A O 1
ATOM 1769 N N A GLN A 1 231 ? 16.839 -43.730 -3.049 0.39 18.18 231 GLN A N 1
ATOM 1770 N N B GLN A 1 231 ? 16.833 -43.726 -3.035 0.61 17.38 231 GLN A N 1
ATOM 1771 C CA A GLN A 1 231 ? 15.576 -43.126 -2.634 0.39 18.61 231 GLN A CA 1
ATOM 1772 C CA B GLN A 1 231 ? 15.550 -43.164 -2.625 0.61 17.79 231 GLN A CA 1
ATOM 1773 C C A GLN A 1 231 ? 14.804 -42.586 -3.828 0.39 16.43 231 GLN A C 1
ATOM 1774 C C B GLN A 1 231 ? 14.807 -42.602 -3.820 0.61 15.37 231 GLN A C 1
ATOM 1775 O O A GLN A 1 231 ? 15.397 -42.161 -4.818 0.39 16.11 231 GLN A O 1
ATOM 1776 O O B GLN A 1 231 ? 15.419 -42.170 -4.796 0.61 14.30 231 GLN A O 1
ATOM 1787 N N . ARG A 1 232 ? 13.476 -42.586 -3.709 1.00 15.06 232 ARG A N 1
ATOM 1788 C CA . ARG A 1 232 ? 12.586 -42.023 -4.733 1.00 14.82 232 ARG A CA 1
ATOM 1789 C C . ARG A 1 232 ? 11.608 -41.141 -3.973 1.00 14.37 232 ARG A C 1
ATOM 1790 O O . ARG A 1 232 ? 10.801 -41.618 -3.185 1.00 16.23 232 ARG A O 1
ATOM 1798 N N A GLU A 1 233 ? 11.666 -39.839 -4.198 0.64 13.15 233 GLU A N 1
ATOM 1799 N N B GLU A 1 233 ? 11.716 -39.836 -4.185 0.36 13.52 233 GLU A N 1
ATOM 1800 C CA A GLU A 1 233 ? 10.922 -38.925 -3.341 0.64 13.32 233 GLU A CA 1
ATOM 1801 C CA B GLU A 1 233 ? 11.016 -38.875 -3.345 0.36 13.41 233 GLU A CA 1
ATOM 1802 C C A GLU A 1 233 ? 10.566 -37.615 -4.014 0.64 10.41 233 GLU A C 1
ATOM 1803 C C B GLU A 1 233 ? 10.377 -37.731 -4.131 0.36 11.72 233 GLU A C 1
ATOM 1804 O O A GLU A 1 233 ? 11.087 -37.280 -5.075 0.64 9.44 233 GLU A O 1
ATOM 1805 O O B GLU A 1 233 ? 10.539 -37.623 -5.356 0.36 11.93 233 GLU A O 1
ATOM 1816 N N . THR A 1 234 ? 9.633 -36.884 -3.418 1.00 10.60 234 THR A N 1
ATOM 1817 C CA . THR A 1 234 ? 9.275 -35.583 -3.956 1.00 10.20 234 THR A CA 1
ATOM 1818 C C . THR A 1 234 ? 10.189 -34.491 -3.397 1.00 11.17 234 THR A C 1
ATOM 1819 O O . THR A 1 234 ? 10.896 -34.674 -2.404 1.00 14.38 234 THR A O 1
ATOM 1823 N N . HIS A 1 235 ? 10.149 -33.336 -4.033 1.00 10.70 235 HIS A N 1
ATOM 1824 C CA . HIS A 1 235 ? 10.687 -32.131 -3.441 1.00 11.52 235 HIS A CA 1
ATOM 1825 C C . HIS A 1 235 ? 9.626 -31.035 -3.502 1.00 11.13 235 HIS A C 1
ATOM 1826 O O . HIS A 1 235 ? 9.295 -30.449 -2.479 1.00 13.12 235 HIS A O 1
ATOM 1833 N N . GLN A 1 236 ? 9.054 -30.793 -4.672 1.00 10.23 236 GLN A N 1
ATOM 1834 C CA . GLN A 1 236 ? 8.055 -29.725 -4.809 1.00 10.62 236 GLN A CA 1
ATOM 1835 C C . GLN A 1 236 ? 6.624 -30.194 -5.095 1.00 10.65 236 GLN A C 1
ATOM 1836 O O . GLN A 1 236 ? 5.717 -29.361 -5.289 1.00 12.13 236 GLN A O 1
ATOM 1842 N N . GLY A 1 237 ? 6.401 -31.507 -5.067 1.00 1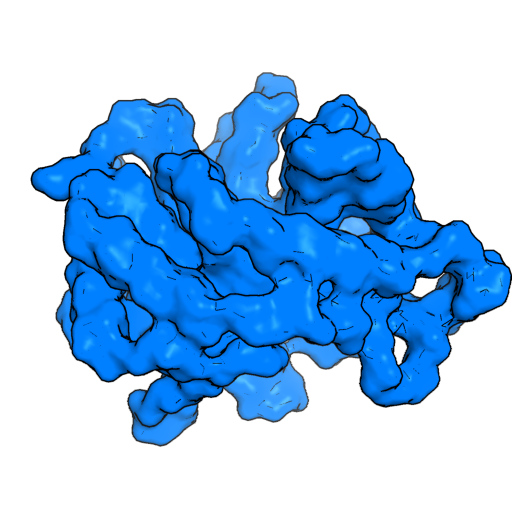0.78 237 GLY A N 1
ATOM 1843 C CA . GLY A 1 237 ? 5.057 -32.041 -5.210 1.00 11.34 237 GLY A CA 1
ATOM 1844 C C . GLY A 1 237 ? 4.360 -32.327 -3.896 1.00 10.02 237 GLY A C 1
ATOM 1845 O O . GLY A 1 237 ? 4.889 -32.083 -2.813 1.00 11.06 237 GLY A O 1
ATOM 1846 N N . LEU A 1 238 ? 3.152 -32.858 -4.002 1.00 9.88 238 LEU A N 1
ATOM 1847 C CA . LEU A 1 238 ? 2.351 -33.174 -2.842 1.00 9.87 238 LEU A CA 1
ATOM 1848 C C . LEU A 1 238 ? 2.936 -34.262 -1.936 1.00 9.57 238 LEU A C 1
ATOM 1849 O O . LEU A 1 238 ? 2.956 -34.101 -0.705 1.00 10.96 238 LEU A O 1
ATOM 1854 N N . THR A 1 239 ? 3.385 -35.373 -2.523 1.00 10.19 239 THR A N 1
ATOM 1855 C CA . THR A 1 239 ? 3.940 -36.497 -1.753 1.00 10.10 239 THR A CA 1
ATOM 1856 C C . THR A 1 239 ? 4.990 -37.213 -2.592 1.00 10.78 239 THR A C 1
ATOM 1857 O O . THR A 1 239 ? 5.083 -37.002 -3.803 1.00 10.37 239 THR A O 1
ATOM 1861 N N . ASN A 1 240 ? 5.725 -38.123 -1.968 1.00 10.62 240 ASN A N 1
ATOM 1862 C CA . ASN A 1 240 ? 6.672 -38.944 -2.720 1.00 11.92 240 ASN A CA 1
ATOM 1863 C C . ASN A 1 240 ? 6.046 -39.689 -3.897 1.00 11.87 240 ASN A C 1
ATOM 1864 O O . ASN A 1 240 ? 6.720 -39.948 -4.915 1.00 12.08 240 ASN A O 1
ATOM 1869 N N . GLU A 1 241 ? 4.773 -40.046 -3.747 1.00 11.20 241 GLU A N 1
ATOM 1870 C CA . GLU A 1 241 ? 4.040 -40.839 -4.737 1.00 11.40 241 GLU A CA 1
ATOM 1871 C C . GLU A 1 241 ? 3.350 -40.011 -5.804 1.00 11.51 241 GLU A C 1
ATOM 1872 O O . GLU A 1 241 ? 2.787 -40.565 -6.743 1.00 11.67 241 GLU A O 1
ATOM 1878 N N . SER A 1 242 ? 3.372 -38.691 -5.651 1.00 10.84 242 SER A N 1
ATOM 1879 C CA . SER A 1 242 ? 2.506 -37.834 -6.453 1.00 10.36 242 SER A CA 1
ATOM 1880 C C . SER A 1 242 ? 3.095 -37.415 -7.805 1.00 9.42 242 SER A C 1
ATOM 1881 O O . SER A 1 242 ? 4.285 -37.656 -8.115 1.00 10.32 242 SER A O 1
ATOM 1884 N N . ALA A 1 243 ? 2.252 -36.744 -8.585 1.00 10.37 243 ALA A N 1
ATOM 1885 C CA . ALA A 1 243 ? 2.591 -36.266 -9.921 1.00 9.78 243 ALA A CA 1
ATOM 1886 C C . ALA A 1 243 ? 2.596 -34.735 -9.909 1.00 8.88 243 ALA A C 1
ATOM 1887 O O . ALA A 1 243 ? 1.622 -34.076 -10.286 1.00 9.88 243 ALA A O 1
ATOM 1889 N N . TRP A 1 244 ? 3.707 -34.185 -9.441 1.00 8.93 244 TRP A N 1
ATOM 1890 C CA . TRP A 1 244 ? 3.901 -32.739 -9.422 1.00 8.64 244 TRP A CA 1
ATOM 1891 C C . TRP A 1 244 ? 3.765 -32.224 -10.856 1.00 8.14 244 TRP A C 1
ATOM 1892 O O . TRP A 1 244 ? 4.442 -32.744 -11.745 1.00 8.40 244 TRP A O 1
ATOM 1903 N N . ALA A 1 245 ? 2.897 -31.243 -11.117 1.00 7.93 245 ALA A N 1
ATOM 1904 C CA . ALA A 1 245 ? 2.531 -30.962 -12.519 1.00 7.69 245 ALA A CA 1
ATOM 1905 C C . ALA A 1 245 ? 3.699 -30.423 -13.341 1.00 7.35 245 ALA A C 1
ATOM 1906 O O . ALA A 1 245 ? 3.922 -30.887 -14.477 1.00 8.39 245 ALA A O 1
ATOM 1908 N N . ARG A 1 246 ? 4.444 -29.453 -12.816 1.00 7.97 246 ARG A N 1
ATOM 1909 C CA . ARG A 1 246 ? 5.565 -28.924 -13.576 1.00 7.92 246 ARG A CA 1
ATOM 1910 C C . ARG A 1 246 ? 6.622 -30.015 -13.812 1.00 7.34 246 ARG A C 1
ATOM 1911 O O . ARG A 1 246 ? 7.233 -30.068 -14.868 1.00 7.87 246 ARG A O 1
ATOM 1919 N N . GLY A 1 247 ? 6.789 -30.913 -12.854 1.00 7.67 247 GLY A N 1
ATOM 1920 C CA . GLY A 1 247 ? 7.669 -32.052 -13.058 1.00 8.57 247 GLY A CA 1
ATOM 1921 C C . GLY A 1 247 ? 7.216 -32.953 -14.190 1.00 8.52 247 GLY A C 1
ATOM 1922 O O . GLY A 1 247 ? 8.046 -33.419 -14.977 1.00 8.62 247 GLY A O 1
ATOM 1923 N N . GLN A 1 248 ? 5.914 -33.220 -14.272 1.00 8.91 248 GLN A N 1
ATOM 1924 C CA . GLN A 1 248 ? 5.418 -34.033 -15.383 1.00 8.72 248 GLN A CA 1
ATOM 1925 C C . GLN A 1 248 ? 5.733 -33.323 -16.704 1.00 8.13 248 GLN A C 1
ATOM 1926 O O . GLN A 1 248 ? 6.140 -33.981 -17.679 1.00 9.34 248 GLN A O 1
ATOM 1932 N N . ALA A 1 249 ? 5.556 -31.998 -16.719 1.00 7.93 249 ALA A N 1
ATOM 1933 C CA . ALA A 1 249 ? 5.835 -31.173 -17.892 1.00 7.38 249 ALA A CA 1
ATOM 1934 C C . ALA A 1 249 ? 7.323 -31.233 -18.263 1.00 7.68 249 ALA A C 1
ATOM 1935 O O . ALA A 1 249 ? 7.650 -31.410 -19.440 1.00 8.07 249 ALA A O 1
ATOM 1937 N N . TRP A 1 250 ? 8.223 -31.108 -17.287 1.00 7.88 250 TRP A N 1
ATOM 1938 C CA . TRP A 1 250 ? 9.663 -31.187 -17.595 1.00 8.15 250 TRP A CA 1
ATOM 1939 C C . TRP A 1 250 ? 9.996 -32.544 -18.213 1.00 8.55 250 TRP A C 1
ATOM 1940 O O . TRP A 1 250 ? 10.836 -32.628 -19.102 1.00 9.88 250 TRP A O 1
ATOM 1951 N N . GLY A 1 251 ? 9.362 -33.626 -17.742 1.00 8.38 251 GLY A N 1
ATOM 1952 C CA . GLY A 1 251 ? 9.563 -34.946 -18.324 1.00 8.77 251 GLY A CA 1
ATOM 1953 C C . GLY A 1 251 ? 9.114 -35.002 -19.774 1.00 8.13 251 GLY A C 1
ATOM 1954 O O . GLY A 1 251 ? 9.871 -35.453 -20.644 1.00 9.57 251 GLY A O 1
ATOM 1955 N N . LEU A 1 252 ? 7.889 -34.551 -20.039 1.00 8.65 252 LEU A N 1
ATOM 1956 C CA . LEU A 1 252 ? 7.379 -34.541 -21.408 1.00 9.05 252 LEU A CA 1
ATOM 1957 C C . LEU A 1 252 ? 8.326 -33.760 -22.331 1.00 9.19 252 LEU A C 1
ATOM 1958 O O . LEU A 1 252 ? 8.719 -34.233 -23.408 1.00 10.06 252 LEU A O 1
ATOM 1963 N N . TYR A 1 253 ? 8.659 -32.545 -21.913 1.00 7.75 253 TYR A N 1
ATOM 1964 C CA . TYR A 1 253 ? 9.527 -31.693 -22.701 1.00 8.11 253 TYR A CA 1
ATOM 1965 C C . TYR A 1 253 ? 10.910 -32.341 -22.864 1.00 8.33 253 TYR A C 1
ATOM 1966 O O . TYR A 1 253 ? 11.474 -32.331 -23.959 1.00 9.32 253 TYR A O 1
ATOM 1975 N N . GLY A 1 254 ? 11.456 -32.871 -21.766 1.00 9.04 254 GLY A N 1
ATOM 1976 C CA . GLY A 1 254 ? 12.789 -33.460 -21.753 1.00 9.20 254 GLY A CA 1
ATOM 1977 C C . GLY A 1 254 ? 12.918 -34.544 -22.822 1.00 8.98 254 GLY A C 1
ATOM 1978 O O . GLY A 1 254 ? 13.956 -34.619 -23.498 1.00 9.94 254 GLY A O 1
ATOM 1979 N N . TYR A 1 255 ? 11.891 -35.382 -22.984 1.00 9.02 255 TYR A N 1
ATOM 1980 C CA . TYR A 1 255 ? 11.971 -36.494 -23.950 1.00 9.61 255 TYR A CA 1
ATOM 1981 C C . TYR A 1 255 ? 11.651 -36.047 -25.367 1.00 10.03 255 TYR A C 1
ATOM 1982 O O . TYR A 1 255 ? 12.237 -36.575 -26.307 1.00 11.25 255 TYR A O 1
ATOM 1991 N N . THR A 1 256 ? 10.766 -35.059 -25.516 1.00 9.60 256 THR A N 1
ATOM 1992 C CA . THR A 1 256 ? 10.503 -34.471 -26.822 1.00 9.95 256 THR A CA 1
ATOM 1993 C C . THR A 1 256 ? 11.784 -33.820 -27.367 1.00 10.15 256 THR A C 1
ATOM 1994 O O . THR A 1 256 ? 12.191 -34.066 -28.511 1.00 10.46 256 THR A O 1
ATOM 1998 N N . MET A 1 257 ? 12.437 -33.023 -26.523 1.00 9.81 257 MET A N 1
ATOM 1999 C CA . MET A 1 257 ? 13.683 -32.353 -26.885 1.00 9.93 257 MET A CA 1
ATOM 2000 C C . MET A 1 257 ? 14.819 -33.370 -27.070 1.00 10.59 257 MET A C 1
ATOM 2001 O O . MET A 1 257 ? 15.629 -33.240 -28.002 1.00 10.84 257 MET A O 1
ATOM 2006 N N . SER A 1 258 ? 14.907 -34.397 -26.217 1.00 10.81 258 SER A N 1
ATOM 2007 C CA . SER A 1 258 ? 15.971 -35.400 -26.389 1.00 10.92 258 SER A CA 1
ATOM 2008 C C . SER A 1 258 ? 15.788 -36.142 -27.699 1.00 10.95 258 SER A C 1
ATOM 2009 O O . SER A 1 258 ? 16.776 -36.465 -28.350 1.00 12.32 258 SER A O 1
ATOM 2012 N N . TYR A 1 259 ? 14.539 -36.438 -28.089 1.00 11.18 259 TYR A N 1
ATOM 2013 C CA . TYR A 1 259 ? 14.302 -37.003 -29.415 1.00 12.87 259 TYR A CA 1
ATOM 2014 C C . TYR A 1 259 ? 14.786 -36.061 -30.520 1.00 13.08 259 TYR A C 1
ATOM 2015 O O . TYR A 1 259 ? 15.494 -36.475 -31.442 1.00 13.60 259 TYR A O 1
ATOM 2024 N N . LYS A 1 260 ? 14.407 -34.795 -30.430 1.00 12.53 260 LYS A N 1
ATOM 2025 C CA . LYS A 1 260 ? 14.775 -33.812 -31.445 1.00 13.92 260 LYS A CA 1
ATOM 2026 C C . LYS A 1 260 ? 16.293 -33.771 -31.635 1.00 14.21 260 LYS A C 1
ATOM 2027 O O . LYS A 1 260 ? 16.784 -33.706 -32.767 1.00 16.01 260 LYS A O 1
ATOM 2033 N N . ASP A 1 261 ? 17.026 -33.840 -30.525 1.00 13.08 261 ASP A N 1
ATOM 2034 C CA . ASP A 1 261 ? 18.466 -33.652 -30.553 1.00 15.37 261 ASP A CA 1
ATOM 2035 C C . ASP A 1 261 ? 19.277 -34.933 -30.775 1.00 16.53 261 ASP A C 1
ATOM 2036 O O . ASP A 1 261 ? 20.441 -34.845 -31.143 1.00 17.84 261 ASP A O 1
ATOM 2041 N N . THR A 1 262 ? 18.687 -36.111 -30.557 1.00 15.31 262 THR A N 1
ATOM 2042 C CA . THR A 1 262 ? 19.430 -37.376 -30.712 1.00 16.06 262 THR A CA 1
ATOM 2043 C C . THR A 1 262 ? 18.852 -38.311 -31.760 1.00 16.77 262 THR A C 1
ATOM 2044 O O . THR A 1 262 ? 19.537 -39.215 -32.231 1.00 17.06 262 THR A O 1
ATOM 2048 N N . LYS A 1 263 ? 17.569 -38.127 -32.059 1.00 16.72 263 LYS A N 1
ATOM 2049 C CA . LYS A 1 263 ? 16.793 -38.986 -32.961 1.00 18.11 263 LYS A CA 1
ATOM 2050 C C . LYS A 1 263 ? 16.645 -40.428 -32.483 1.00 17.32 263 LYS A C 1
ATOM 2051 O O . LYS A 1 263 ? 16.319 -41.303 -33.264 1.00 18.34 263 LYS A O 1
ATOM 2057 N N . ASP A 1 264 ? 16.849 -40.664 -31.188 1.00 16.28 264 ASP A N 1
ATOM 2058 C CA . ASP A 1 264 ? 16.684 -42.005 -30.644 1.00 16.67 264 ASP A CA 1
ATOM 2059 C C . ASP A 1 264 ? 15.202 -42.245 -30.400 1.00 16.95 264 ASP A C 1
ATOM 2060 O O . ASP A 1 264 ? 14.581 -41.556 -29.587 1.00 15.53 264 ASP A O 1
ATOM 2065 N N A LYS A 1 265 ? 14.634 -43.207 -31.124 0.56 18.48 265 LYS A N 1
ATOM 2066 N N B LYS A 1 265 ? 14.613 -43.204 -31.108 0.44 18.67 265 LYS A N 1
ATOM 2067 C CA A LYS A 1 265 ? 13.201 -43.478 -31.073 0.56 19.36 265 LYS A CA 1
ATOM 2068 C CA B LYS A 1 265 ? 13.165 -43.384 -31.036 0.44 19.80 265 LYS A CA 1
ATOM 2069 C C A LYS A 1 265 ? 12.685 -43.836 -29.678 0.56 17.71 265 LYS A C 1
ATOM 2070 C C B LYS A 1 265 ? 12.673 -43.816 -29.654 0.44 18.32 265 LYS A C 1
ATOM 2071 O O A LYS A 1 265 ? 11.515 -43.622 -29.380 0.56 17.53 265 LYS A O 1
ATOM 2072 O O B LYS A 1 265 ? 11.506 -43.637 -29.336 0.44 18.55 265 LYS A O 1
ATOM 2083 N N . LYS A 1 266 ? 13.551 -44.353 -28.813 1.00 16.93 266 LYS A N 1
ATOM 2084 C CA . LYS A 1 266 ? 13.129 -44.668 -27.442 1.00 16.79 266 LYS A CA 1
ATOM 2085 C C . LYS A 1 266 ? 12.604 -43.411 -26.738 1.00 13.82 266 LYS A C 1
ATOM 2086 O O . LYS A 1 266 ? 11.650 -43.464 -25.946 1.00 14.89 266 LYS A O 1
ATOM 2092 N N . PHE A 1 267 ? 13.195 -42.262 -27.044 1.00 13.11 267 PHE A N 1
ATOM 2093 C CA . PHE A 1 267 ? 12.777 -41.019 -26.420 1.00 12.02 267 PHE A CA 1
ATOM 2094 C C . PHE A 1 267 ? 11.411 -40.540 -26.917 1.00 12.77 267 PHE A C 1
ATOM 2095 O O . PHE A 1 267 ? 10.606 -40.046 -26.133 1.00 12.74 267 PHE A O 1
ATOM 2103 N N A ILE A 1 268 ? 11.139 -40.658 -28.216 0.67 14.20 268 ILE A N 1
ATOM 2104 N N B ILE A 1 268 ? 11.147 -40.683 -28.211 0.33 14.94 268 ILE A N 1
ATOM 2105 C CA A ILE A 1 268 ? 9.832 -40.234 -28.722 0.67 15.10 268 ILE A CA 1
ATOM 2106 C CA B ILE A 1 268 ? 9.857 -40.252 -28.734 0.33 16.83 268 ILE A CA 1
ATOM 2107 C C A ILE A 1 268 ? 8.727 -41.174 -28.221 0.67 13.45 268 ILE A C 1
ATOM 2108 C C B ILE A 1 268 ? 8.742 -41.177 -28.245 0.33 16.62 268 ILE A C 1
ATOM 2109 O O A ILE A 1 268 ? 7.621 -40.734 -27.882 0.67 14.19 268 ILE A O 1
ATOM 2110 O O B ILE A 1 268 ? 7.635 -40.729 -27.934 0.33 16.96 268 ILE A O 1
ATOM 2119 N N A GLU A 1 269 ? 9.027 -42.467 -28.155 0.67 13.58 269 GLU A N 1
ATOM 2120 N N B GLU A 1 269 ? 9.050 -42.466 -28.159 0.33 17.05 269 GLU A N 1
ATOM 2121 C CA A GLU A 1 269 ? 8.063 -43.414 -27.603 0.67 15.59 269 GLU A CA 1
ATOM 2122 C CA B GLU A 1 269 ? 8.113 -43.436 -27.615 0.33 18.24 269 GLU A CA 1
ATOM 2123 C C A GLU A 1 269 ? 7.748 -43.034 -26.164 0.67 13.60 269 GLU A C 1
ATOM 2124 C C B GLU A 1 269 ? 7.765 -43.075 -26.173 0.33 15.21 269 GLU A C 1
ATOM 2125 O O A GLU A 1 269 ? 6.589 -43.004 -25.754 0.67 12.56 269 GLU A O 1
ATOM 2126 O O B GLU A 1 269 ? 6.600 -43.102 -25.778 0.33 14.78 269 GLU A O 1
ATOM 2137 N N . HIS A 1 270 ? 8.780 -42.716 -25.392 1.00 12.79 270 HIS A N 1
ATOM 2138 C CA . HIS A 1 270 ? 8.567 -42.337 -23.997 1.00 11.32 270 HIS A CA 1
ATOM 2139 C C . HIS A 1 270 ? 7.770 -41.035 -23.905 1.00 10.92 270 HIS A C 1
ATOM 2140 O O . HIS A 1 270 ? 6.829 -40.926 -23.101 1.00 11.91 270 HIS A O 1
ATOM 2147 N N . ALA A 1 271 ? 8.093 -40.071 -24.759 1.00 11.26 271 ALA A N 1
ATOM 2148 C CA . ALA A 1 271 ? 7.345 -38.825 -24.813 1.00 10.18 271 ALA A CA 1
ATOM 2149 C C . ALA A 1 271 ? 5.851 -39.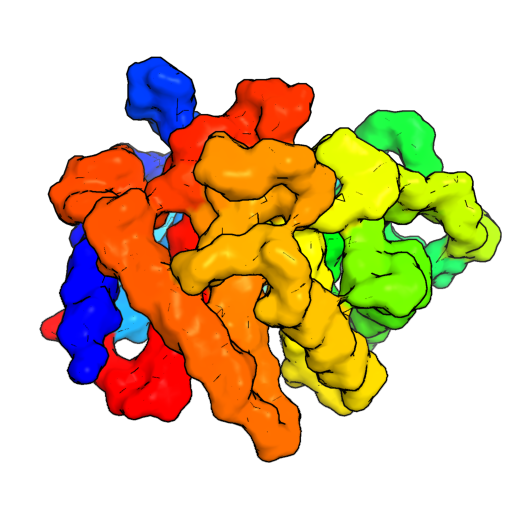050 -25.077 1.00 10.73 271 ALA A C 1
ATOM 2150 O O . ALA A 1 271 ? 4.998 -38.405 -24.445 1.00 11.11 271 ALA A O 1
ATOM 2152 N N . GLU A 1 272 ? 5.531 -39.961 -25.992 1.00 11.03 272 GLU A N 1
ATOM 2153 C CA . GLU A 1 272 ? 4.130 -40.222 -26.279 1.00 11.82 272 GLU A CA 1
ATOM 2154 C C . GLU A 1 272 ? 3.421 -40.877 -25.099 1.00 11.07 272 GLU A C 1
ATOM 2155 O O . GLU A 1 272 ? 2.253 -40.577 -24.851 1.00 12.02 272 GLU A O 1
ATOM 2161 N N . HIS A 1 273 ? 4.114 -41.759 -24.379 1.00 11.55 273 HIS A N 1
ATOM 2162 C CA . HIS A 1 273 ? 3.519 -42.366 -23.174 1.00 11.83 273 HIS A CA 1
ATOM 2163 C C . HIS A 1 273 ? 3.246 -41.307 -22.106 1.00 11.45 273 HIS A C 1
ATOM 2164 O O . HIS A 1 273 ? 2.166 -41.286 -21.497 1.00 11.60 273 HIS A O 1
ATOM 2171 N N . ILE A 1 274 ? 4.204 -40.413 -21.893 1.00 11.06 274 ILE A N 1
ATOM 2172 C CA . ILE A 1 274 ? 4.012 -39.314 -20.961 1.00 10.86 274 ILE A CA 1
ATOM 2173 C C . ILE A 1 274 ? 2.846 -38.423 -21.408 1.00 10.56 274 ILE A C 1
ATOM 2174 O O . ILE A 1 274 ? 1.973 -38.078 -20.606 1.00 10.97 274 ILE A O 1
ATOM 2179 N N . ALA A 1 275 ? 2.791 -38.119 -22.702 1.00 11.36 275 ALA A N 1
ATOM 2180 C CA . ALA A 1 275 ? 1.760 -37.230 -23.222 1.00 11.26 275 ALA A CA 1
ATOM 2181 C C . ALA A 1 275 ? 0.377 -37.812 -22.953 1.00 11.60 275 ALA A C 1
ATOM 2182 O O . ALA A 1 275 ? -0.550 -37.093 -22.577 1.00 12.25 275 ALA A O 1
ATOM 2184 N N . ALA A 1 276 ? 0.216 -39.114 -23.152 1.00 11.87 276 ALA A N 1
ATOM 2185 C CA . ALA A 1 276 ? -1.061 -39.767 -22.873 1.00 12.62 276 ALA A CA 1
ATOM 2186 C C . ALA A 1 276 ? -1.428 -39.726 -21.390 1.00 12.89 276 ALA A C 1
ATOM 2187 O O . ALA A 1 276 ? -2.579 -39.451 -21.047 1.00 13.14 276 ALA A O 1
ATOM 2189 N N . PHE A 1 277 ? -0.463 -39.991 -20.513 1.00 12.42 277 PHE A N 1
ATOM 2190 C CA . PHE A 1 277 ? -0.691 -39.888 -19.079 1.00 12.21 277 PHE A CA 1
ATOM 2191 C C . PHE A 1 277 ? -1.211 -38.493 -18.702 1.00 11.23 277 PHE A C 1
ATOM 2192 O O . PHE A 1 277 ? -2.182 -38.366 -17.946 1.00 11.81 277 PHE A O 1
ATOM 2200 N N . ILE A 1 278 ? -0.601 -37.452 -19.267 1.00 10.90 278 ILE A N 1
ATOM 2201 C CA . ILE A 1 278 ? -0.983 -36.068 -18.994 1.00 10.90 278 ILE A CA 1
ATOM 2202 C C . ILE A 1 278 ? -2.339 -35.715 -19.626 1.00 11.97 278 ILE A C 1
ATOM 2203 O O . ILE A 1 278 ? -3.261 -35.247 -18.938 1.00 12.11 278 ILE A O 1
ATOM 2208 N N . MET A 1 279 ? -2.484 -35.988 -20.916 1.00 11.64 279 MET A N 1
ATOM 2209 C CA . MET A 1 279 ? -3.657 -35.530 -21.651 1.00 12.90 279 MET A CA 1
ATOM 2210 C C . MET A 1 279 ? -4.933 -36.243 -21.211 1.00 14.04 279 MET A C 1
ATOM 2211 O O . MET A 1 279 ? -6.012 -35.658 -21.201 1.00 16.59 279 MET A O 1
ATOM 2216 N N . ASN A 1 280 ? -4.803 -37.510 -20.845 1.00 14.73 280 ASN A N 1
ATOM 2217 C CA . ASN A 1 280 ? -5.959 -38.317 -20.476 1.00 15.95 280 ASN A CA 1
ATOM 2218 C C . ASN A 1 280 ? -6.188 -38.364 -18.975 1.00 14.26 280 ASN A C 1
ATOM 2219 O O . ASN A 1 280 ? -7.048 -39.087 -18.489 1.00 14.76 280 ASN A O 1
ATOM 2224 N N . HIS A 1 281 ? -5.408 -37.602 -18.229 1.00 12.97 281 HIS A N 1
ATOM 2225 C CA . HIS A 1 281 ? -5.476 -37.718 -16.783 1.00 12.37 281 HIS A CA 1
ATOM 2226 C C . HIS A 1 281 ? -6.851 -37.306 -16.268 1.00 12.63 281 HIS A C 1
ATOM 2227 O O . HIS A 1 281 ? -7.406 -36.295 -16.710 1.00 12.72 281 HIS A O 1
ATOM 2234 N N . PRO A 1 282 ? -7.409 -38.079 -15.314 1.00 13.04 282 PRO A N 1
ATOM 2235 C CA . PRO A 1 282 ? -8.723 -37.755 -14.746 1.00 13.54 282 PRO A CA 1
ATOM 2236 C C . PRO A 1 282 ? -8.722 -36.360 -14.094 1.00 13.91 282 PRO A C 1
ATOM 2237 O O . PRO A 1 282 ? -9.751 -35.693 -14.036 1.00 15.43 282 PRO A O 1
ATOM 2241 N N . ALA A 1 283 ? -7.567 -35.918 -13.618 1.00 12.13 283 ALA A N 1
ATOM 2242 C CA . ALA A 1 283 ? -7.479 -34.617 -12.955 1.00 12.05 283 ALA A CA 1
ATOM 2243 C C . ALA A 1 283 ? -7.057 -33.475 -13.877 1.00 12.16 283 ALA A C 1
ATOM 2244 O O . ALA A 1 283 ? -6.823 -32.364 -13.407 1.00 12.61 283 ALA A O 1
ATOM 2246 N N . MET A 1 284 ? -6.925 -33.742 -15.177 1.00 11.36 284 MET A N 1
ATOM 2247 C CA . MET A 1 284 ? -6.636 -32.664 -16.124 1.00 11.21 284 MET A CA 1
ATOM 2248 C C . MET A 1 284 ? -7.904 -31.807 -16.235 1.00 11.63 284 MET A C 1
ATOM 2249 O O . MET A 1 284 ? -8.981 -32.320 -16.599 1.00 13.65 284 MET A O 1
ATOM 2254 N N . PRO A 1 285 ? -7.818 -30.508 -15.883 1.00 10.88 285 PRO A N 1
ATOM 2255 C CA . PRO A 1 285 ? -9.056 -29.711 -15.905 1.00 12.10 285 PRO A CA 1
ATOM 2256 C C . PRO A 1 285 ? -9.587 -29.470 -17.311 1.00 11.55 285 PRO A C 1
ATOM 2257 O O . PRO A 1 285 ? -8.836 -29.588 -18.291 1.00 13.51 285 PRO A O 1
ATOM 2261 N N . ALA A 1 286 ? -10.862 -29.100 -17.398 1.00 12.63 286 ALA A N 1
ATOM 2262 C CA . ALA A 1 286 ? -11.476 -28.818 -18.688 1.00 13.84 286 ALA A CA 1
ATOM 2263 C C . ALA A 1 286 ? -10.710 -27.788 -19.527 1.00 13.97 286 ALA A C 1
ATOM 2264 O O . ALA A 1 286 ? -10.661 -27.909 -20.751 1.00 15.76 286 ALA A O 1
ATOM 2266 N N . ASP A 1 287 ? -10.140 -26.771 -18.883 1.00 12.62 287 ASP A N 1
ATOM 2267 C CA . ASP A 1 287 ? -9.454 -25.711 -19.628 1.00 12.32 287 ASP A CA 1
ATOM 2268 C C . ASP A 1 287 ? -7.977 -26.035 -19.878 1.00 12.06 287 ASP A C 1
ATOM 2269 O O . ASP A 1 287 ? -7.262 -25.214 -20.438 1.00 12.62 287 ASP A O 1
ATOM 2274 N N . LYS A 1 288 ? -7.527 -27.213 -19.440 1.00 10.95 288 LYS A N 1
ATOM 2275 C CA . LYS A 1 288 ? -6.195 -27.756 -19.734 1.00 11.57 288 LYS A CA 1
ATOM 2276 C C . LYS A 1 288 ? -5.033 -27.041 -19.052 1.00 10.94 288 LYS A C 1
ATOM 2277 O O . LYS A 1 288 ? -3.888 -27.252 -19.432 1.00 11.27 288 LYS A O 1
ATOM 2283 N N . ILE A 1 289 ? -5.310 -26.250 -18.012 1.00 9.99 289 ILE A N 1
ATOM 2284 C CA . ILE A 1 289 ? -4.241 -25.705 -17.191 1.00 10.45 289 ILE A CA 1
ATOM 2285 C C . ILE A 1 289 ? -4.121 -26.589 -15.950 1.00 10.14 289 ILE A C 1
ATOM 2286 O O . ILE A 1 289 ? -5.053 -26.649 -15.151 1.00 10.14 289 ILE A O 1
ATOM 2291 N N . PRO A 1 290 ? -3.025 -27.342 -15.830 1.00 9.28 290 PRO A N 1
ATOM 2292 C CA . PRO A 1 290 ? -3.014 -28.352 -14.755 1.00 9.71 290 PRO A CA 1
ATOM 2293 C C . PRO A 1 290 ? -3.152 -27.800 -13.342 1.00 9.52 290 PRO A C 1
ATOM 2294 O O . PRO A 1 290 ? -2.745 -26.676 -13.051 1.00 9.86 290 PRO A O 1
ATOM 2298 N N . LEU A 1 291 ? -3.743 -28.602 -12.459 1.00 8.62 291 LEU A N 1
ATOM 2299 C CA . LEU A 1 291 ? -3.570 -28.381 -11.024 1.00 8.45 291 LEU A CA 1
ATOM 2300 C C . LEU A 1 291 ? -2.082 -28.422 -10.693 1.00 8.26 291 LEU A C 1
ATOM 2301 O O . LEU A 1 291 ? -1.302 -29.067 -11.383 1.00 9.47 291 LEU A O 1
ATOM 2306 N N . TRP A 1 292 ? -1.671 -27.781 -9.607 1.00 9.00 292 TRP A N 1
ATOM 2307 C CA . TRP A 1 292 ? -0.241 -27.720 -9.340 1.00 8.46 292 TRP A CA 1
ATOM 2308 C C . TRP A 1 292 ? 0.363 -29.120 -9.115 1.00 8.34 292 TRP A C 1
ATOM 2309 O O . TRP A 1 292 ? 1.544 -29.355 -9.389 1.00 8.37 292 TRP A O 1
ATOM 2320 N N . ASP A 1 293 ? -0.448 -30.057 -8.632 1.00 8.20 293 ASP A N 1
ATOM 2321 C CA . ASP A 1 293 ? -0.080 -31.459 -8.527 1.00 8.21 293 ASP A CA 1
ATOM 2322 C C . ASP A 1 293 ? -1.315 -32.245 -8.949 1.00 8.59 293 ASP A C 1
ATOM 2323 O O . ASP A 1 293 ? -2.438 -31.958 -8.496 1.00 9.32 293 ASP A O 1
ATOM 2328 N N . PHE A 1 294 ? -1.128 -33.235 -9.826 1.00 9.78 294 PHE A N 1
ATOM 2329 C CA . PHE A 1 294 ? -2.259 -33.972 -10.382 1.00 10.98 294 PHE A CA 1
ATOM 2330 C C . PHE A 1 294 ? -3.011 -34.806 -9.343 1.00 11.16 294 PHE A C 1
ATOM 2331 O O . PHE A 1 294 ? -4.141 -35.225 -9.601 1.00 12.25 294 PHE A O 1
ATOM 2339 N N . ASP A 1 295 ? -2.401 -35.042 -8.174 1.00 10.34 295 ASP A N 1
ATOM 2340 C CA . ASP A 1 295 ? -2.968 -35.978 -7.205 1.00 11.13 295 ASP A CA 1
ATOM 2341 C C . ASP A 1 295 ? -3.691 -35.339 -6.032 1.00 11.11 295 ASP A C 1
ATOM 2342 O O . ASP A 1 295 ? -4.114 -36.039 -5.109 1.00 12.11 295 ASP A O 1
ATOM 2347 N N . VAL A 1 296 ? -3.825 -34.019 -6.036 1.00 10.83 296 VAL A N 1
ATOM 2348 C CA . VAL A 1 296 ? -4.571 -33.360 -4.978 1.00 10.77 296 VAL A CA 1
ATOM 2349 C C . VAL A 1 296 ? -6.020 -33.835 -4.925 1.00 12.30 296 VAL A C 1
ATOM 2350 O O . VAL A 1 296 ? -6.610 -34.223 -5.924 1.00 13.82 296 VAL A O 1
ATOM 2354 N N . HIS A 1 297 ? -6.607 -33.791 -3.742 1.00 12.43 297 HIS A N 1
ATOM 2355 C CA . HIS A 1 297 ? -7.970 -34.270 -3.610 1.00 13.96 297 HIS A CA 1
ATOM 2356 C C . HIS A 1 297 ? -8.996 -33.198 -4.021 1.00 14.32 297 HIS A C 1
ATOM 2357 O O . HIS A 1 297 ? -10.123 -33.521 -4.381 1.00 16.19 297 HIS A O 1
ATOM 2364 N N . ASN A 1 298 ? -8.605 -31.922 -3.964 1.00 13.50 298 ASN A N 1
ATOM 2365 C CA . ASN A 1 298 ? -9.552 -30.803 -4.133 1.00 13.15 298 ASN A CA 1
ATOM 2366 C C . ASN A 1 298 ? -9.500 -30.215 -5.540 1.00 13.01 298 ASN A C 1
ATOM 2367 O O . ASN A 1 298 ? -9.041 -29.094 -5.734 1.00 13.85 298 ASN A O 1
ATOM 2372 N N . ARG A 1 299 ? -9.957 -30.968 -6.529 1.00 13.14 299 ARG A N 1
ATOM 2373 C CA . ARG A 1 299 ? -9.714 -30.598 -7.926 1.00 13.90 299 ARG A CA 1
ATOM 2374 C C . ARG A 1 299 ? -10.367 -29.289 -8.329 1.00 14.54 299 ARG A C 1
ATOM 2375 O O . ARG A 1 299 ? -9.819 -28.540 -9.131 1.00 15.71 299 ARG A O 1
ATOM 2383 N N . ASP A 1 300 ? -11.537 -29.006 -7.776 1.00 14.36 300 ASP A N 1
ATOM 2384 C CA . ASP A 1 300 ? -12.244 -27.788 -8.148 1.00 17.84 300 ASP A CA 1
ATOM 2385 C C . ASP A 1 300 ? -11.572 -26.510 -7.682 1.00 16.48 300 ASP A C 1
ATOM 2386 O O . ASP A 1 300 ? -11.639 -25.489 -8.375 1.00 17.39 300 ASP A O 1
ATOM 2391 N N A ARG A 1 301 ? -10.903 -26.560 -6.534 0.35 16.41 301 ARG A N 1
ATOM 2392 N N B ARG A 1 301 ? -10.924 -26.551 -6.517 0.65 15.32 301 ARG A N 1
ATOM 2393 C CA A ARG A 1 301 ? -10.365 -25.345 -5.937 0.35 17.24 301 ARG A CA 1
ATOM 2394 C CA B ARG A 1 301 ? -10.371 -25.341 -5.913 0.65 16.34 301 ARG A CA 1
ATOM 2395 C C A ARG A 1 301 ? -8.848 -25.309 -5.806 0.35 15.32 301 ARG A C 1
ATOM 2396 C C B ARG A 1 301 ? -8.848 -25.307 -5.814 0.65 14.79 301 ARG A C 1
ATOM 2397 O O A ARG A 1 301 ? -8.284 -24.326 -5.327 0.35 16.85 301 ARG A O 1
ATOM 2398 O O B ARG A 1 301 ? -8.273 -24.317 -5.361 0.65 17.03 301 ARG A O 1
ATOM 2413 N N . SER A 1 302 ? -8.179 -26.373 -6.231 1.00 12.71 302 SER A N 1
ATOM 2414 C CA . SER A 1 302 ? -6.723 -26.421 -6.159 1.00 11.47 302 SER A CA 1
ATOM 2415 C C . SER A 1 302 ? -6.103 -25.344 -7.067 1.00 10.22 302 SER A C 1
ATOM 2416 O O . SER A 1 302 ? -6.549 -25.160 -8.208 1.00 10.99 302 SER A O 1
ATOM 2419 N N . PRO A 1 303 ? -5.060 -24.633 -6.582 1.00 9.48 303 PRO A N 1
ATOM 2420 C CA . PRO A 1 303 ? -4.365 -23.678 -7.465 1.00 10.32 303 PRO A CA 1
ATOM 2421 C C . PRO A 1 303 ? -3.852 -24.333 -8.745 1.00 8.73 303 PRO A C 1
ATOM 2422 O O . PRO A 1 303 ? -3.300 -25.450 -8.720 1.00 10.70 303 PRO A O 1
ATOM 2426 N N . ARG A 1 304 ? -4.040 -23.638 -9.867 1.00 9.10 304 ARG A N 1
ATOM 2427 C CA . ARG A 1 304 ? -3.488 -24.069 -11.165 1.00 9.63 304 ARG A CA 1
ATOM 2428 C C . ARG A 1 304 ? -2.042 -23.623 -11.318 1.00 9.56 304 ARG A C 1
ATOM 2429 O O . ARG A 1 304 ? -1.584 -22.704 -10.628 1.00 10.93 304 ARG A O 1
ATOM 2437 N N . ASP A 1 305 ? -1.327 -24.252 -12.235 1.00 8.71 305 ASP A N 1
ATOM 2438 C CA . ASP A 1 305 ? 0.049 -23.840 -12.475 1.00 7.98 305 ASP A CA 1
ATOM 2439 C C . ASP A 1 305 ? 0.237 -23.564 -13.961 1.00 8.56 305 ASP A C 1
ATOM 2440 O O . ASP A 1 305 ? 0.500 -24.494 -14.778 1.00 8.81 305 ASP A O 1
ATOM 2445 N N . ALA A 1 306 ? 0.132 -22.283 -14.312 1.00 8.28 306 ALA A N 1
ATOM 2446 C CA . ALA A 1 306 ? 0.279 -21.874 -15.702 1.00 8.68 306 ALA A CA 1
ATOM 2447 C C . ALA A 1 306 ? 1.642 -22.282 -16.272 1.00 8.27 306 ALA A C 1
ATOM 2448 O O . ALA A 1 306 ? 1.728 -22.605 -17.453 1.00 9.08 306 ALA A O 1
ATOM 2450 N N . SER A 1 307 ? 2.712 -22.271 -15.465 1.00 8.33 307 SER A N 1
ATOM 2451 C CA . SER A 1 307 ? 4.042 -22.601 -15.980 1.00 7.84 307 SER A CA 1
ATOM 2452 C C . SER A 1 307 ? 4.054 -24.031 -16.515 1.00 8.31 307 SER A C 1
ATOM 2453 O O . SER A 1 307 ? 4.608 -24.295 -17.588 1.00 8.59 307 SER A O 1
ATOM 2456 N N . ALA A 1 308 ? 3.424 -24.960 -15.794 1.00 8.18 308 ALA A N 1
ATOM 2457 C CA . ALA A 1 308 ? 3.324 -26.340 -16.271 1.00 8.49 308 ALA A CA 1
ATOM 2458 C C . ALA A 1 308 ? 2.570 -26.389 -17.602 1.00 8.25 308 ALA A C 1
ATOM 2459 O O . ALA A 1 308 ? 2.956 -27.140 -18.513 1.00 8.78 308 ALA A O 1
ATOM 2461 N N . ALA A 1 309 ? 1.452 -25.654 -17.698 1.00 7.74 309 ALA A N 1
ATOM 2462 C CA . ALA A 1 309 ? 0.678 -25.605 -18.947 1.00 8.20 309 ALA A CA 1
ATOM 2463 C C . ALA A 1 309 ? 1.548 -25.111 -20.096 1.00 8.04 309 ALA A C 1
ATOM 2464 O O . ALA A 1 309 ? 1.474 -25.667 -21.191 1.00 8.95 309 ALA A O 1
ATOM 2466 N N . ALA A 1 310 ? 2.339 -24.055 -19.874 1.00 8.33 310 ALA A N 1
ATOM 2467 C CA . ALA A 1 310 ? 3.137 -23.479 -20.955 1.00 8.95 310 ALA A CA 1
ATOM 2468 C C . ALA A 1 310 ? 4.204 -24.473 -21.435 1.00 8.76 310 ALA A C 1
ATOM 2469 O O . ALA A 1 310 ? 4.434 -24.604 -22.650 1.00 9.54 310 ALA A O 1
ATOM 2471 N N . VAL A 1 311 ? 4.868 -25.157 -20.501 1.00 7.27 311 VAL A N 1
ATOM 2472 C CA . VAL A 1 311 ? 5.880 -26.15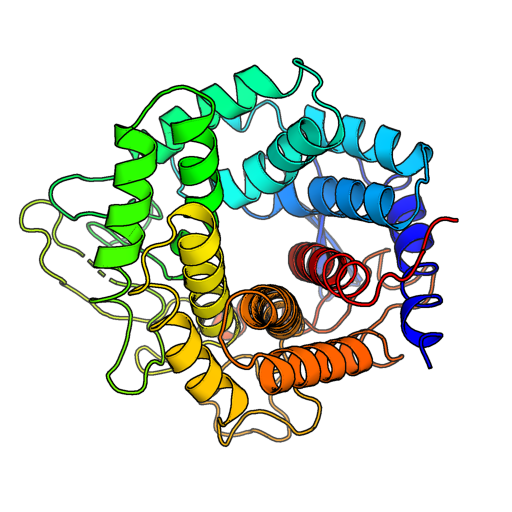6 -20.832 1.00 7.88 311 VAL A CA 1
ATOM 2473 C C . VAL A 1 311 ? 5.239 -27.295 -21.616 1.00 8.38 311 VAL A C 1
ATOM 2474 O O . VAL A 1 311 ? 5.779 -27.737 -22.634 1.00 9.63 311 VAL A O 1
ATOM 2478 N N . ILE A 1 312 ? 4.070 -27.751 -21.161 1.00 7.85 312 ILE A N 1
ATOM 2479 C CA . ILE A 1 312 ? 3.358 -28.806 -21.866 1.00 8.03 312 ILE A CA 1
ATOM 2480 C C . ILE A 1 312 ? 2.973 -28.374 -23.278 1.00 9.10 312 ILE A C 1
ATOM 2481 O O . ILE A 1 312 ? 3.159 -29.147 -24.224 1.00 9.48 312 ILE A O 1
ATOM 2486 N N . ALA A 1 313 ? 2.429 -27.159 -23.431 1.00 9.09 313 ALA A N 1
ATOM 2487 C CA . ALA A 1 313 ? 2.049 -26.682 -24.752 1.00 8.98 313 ALA A CA 1
ATOM 2488 C C . ALA A 1 313 ? 3.267 -26.640 -25.689 1.00 9.12 313 ALA A C 1
ATOM 2489 O O . ALA A 1 313 ? 3.193 -27.125 -26.831 1.00 9.82 313 ALA A O 1
ATOM 2491 N N . SER A 1 314 ? 4.386 -26.075 -25.224 1.00 9.41 314 SER A N 1
ATOM 2492 C CA . SER A 1 314 ? 5.567 -25.992 -26.071 1.00 9.00 314 SER A CA 1
ATOM 2493 C C . SER A 1 314 ? 6.025 -27.388 -26.488 1.00 9.38 314 SER A C 1
ATOM 2494 O O . SER A 1 314 ? 6.273 -27.639 -27.670 1.00 9.83 314 SER A O 1
ATOM 2497 N N . ALA A 1 315 ? 6.073 -28.313 -25.533 1.00 9.14 315 ALA A N 1
ATOM 2498 C CA . ALA A 1 315 ? 6.512 -29.671 -25.832 1.00 9.88 315 ALA A CA 1
ATOM 2499 C C . ALA A 1 315 ? 5.566 -30.365 -26.815 1.00 9.51 315 ALA A C 1
ATOM 2500 O O . ALA A 1 315 ? 6.030 -31.020 -27.755 1.00 10.48 315 ALA A O 1
ATOM 2502 N N . LEU A 1 316 ? 4.259 -30.251 -26.581 1.00 9.77 316 LEU A N 1
ATOM 2503 C CA . LEU A 1 316 ? 3.291 -30.917 -27.453 1.00 9.15 316 LEU A CA 1
ATOM 2504 C C . LEU A 1 316 ? 3.345 -30.400 -28.882 1.00 9.92 316 LEU A C 1
ATOM 2505 O O . LEU A 1 316 ? 3.133 -31.160 -29.834 1.00 11.41 316 LEU A O 1
ATOM 2510 N N . LEU A 1 317 ? 3.658 -29.116 -29.046 1.00 11.07 317 LEU A N 1
ATOM 2511 C CA . LEU A 1 317 ? 3.811 -28.573 -30.398 1.00 11.00 317 LEU A CA 1
ATOM 2512 C C . LEU A 1 317 ? 5.007 -29.212 -31.116 1.00 11.36 317 LEU A C 1
ATOM 2513 O O . LEU A 1 317 ? 4.879 -29.621 -32.267 1.00 12.89 317 LEU A O 1
ATOM 2518 N N . ASP A 1 318 ? 6.151 -29.336 -30.443 1.00 11.51 318 ASP A N 1
ATOM 2519 C CA . ASP A 1 318 ? 7.259 -30.054 -31.066 1.00 12.61 318 ASP A CA 1
ATOM 2520 C C . ASP A 1 318 ? 6.919 -31.534 -31.262 1.00 12.72 318 ASP A C 1
ATOM 2521 O O . ASP A 1 318 ? 7.250 -32.108 -32.290 1.00 14.27 318 ASP A O 1
ATOM 2526 N N . LEU A 1 319 ? 6.243 -32.156 -30.296 1.00 12.05 319 LEU A N 1
ATOM 2527 C CA . LEU A 1 319 ? 5.906 -33.568 -30.436 1.00 12.19 319 LEU A CA 1
ATOM 2528 C C . LEU A 1 319 ? 5.022 -33.774 -31.660 1.00 12.05 319 LEU A C 1
ATOM 2529 O O . LEU A 1 319 ? 5.187 -34.759 -32.400 1.00 13.58 319 LEU A O 1
ATOM 2534 N N . SER A 1 320 ? 4.088 -32.837 -31.877 1.00 12.25 320 SER A N 1
ATOM 2535 C CA . SER A 1 320 ? 3.160 -32.941 -33.003 1.00 13.50 320 SER A CA 1
ATOM 2536 C C . SER A 1 320 ? 3.880 -33.002 -34.365 1.00 15.31 320 SER A C 1
ATOM 2537 O O . SER A 1 320 ? 3.356 -33.590 -35.330 1.00 16.98 320 SER A O 1
ATOM 2540 N N . THR A 1 321 ? 5.083 -32.425 -34.450 1.00 15.10 321 THR A N 1
ATOM 2541 C CA . THR A 1 321 ? 5.822 -32.404 -35.716 1.00 17.57 321 THR A CA 1
ATOM 2542 C C . THR A 1 321 ? 6.740 -33.606 -35.877 1.00 18.47 321 THR A C 1
ATOM 2543 O O . THR A 1 321 ? 7.278 -33.842 -36.967 1.00 21.22 321 THR A O 1
ATOM 2547 N N A GLN A 1 322 ? 6.947 -34.351 -34.792 0.56 16.92 322 GLN A N 1
ATOM 2548 N N B GLN A 1 322 ? 6.939 -34.350 -34.794 0.44 19.27 322 GLN A N 1
ATOM 2549 C CA A GLN A 1 322 ? 7.902 -35.464 -34.774 0.56 17.75 322 GLN A CA 1
ATOM 2550 C CA B GLN A 1 322 ? 7.903 -35.446 -34.794 0.44 21.41 322 GLN A CA 1
ATOM 2551 C C A GLN A 1 322 ? 7.237 -36.813 -35.007 0.56 20.23 322 GLN A C 1
ATOM 2552 C C B GLN A 1 322 ? 7.259 -36.821 -34.951 0.44 22.04 322 GLN A C 1
ATOM 2553 O O A GLN A 1 322 ? 7.847 -37.728 -35.560 0.56 21.24 322 GLN A O 1
ATOM 2554 O O B GLN A 1 322 ? 7.904 -37.761 -35.413 0.44 22.88 322 GLN A O 1
ATOM 2565 N N . VAL A 1 323 ? 5.986 -36.937 -34.581 1.00 22.22 323 VAL A N 1
ATOM 2566 C CA . VAL A 1 323 ? 5.297 -38.230 -34.593 1.00 24.45 323 VAL A CA 1
ATOM 2567 C C . VAL A 1 323 ? 4.523 -38.469 -35.876 1.00 29.02 323 VAL A C 1
ATOM 2568 O O . VAL A 1 323 ? 4.337 -37.556 -36.674 1.00 29.50 323 VAL A O 1
ATOM 2572 N N . LYS A 1 324 ? 4.052 -39.705 -36.025 1.00 32.74 324 LYS A N 1
ATOM 2573 C CA . LYS A 1 324 ? 3.297 -40.169 -37.183 1.00 38.83 324 LYS A CA 1
ATOM 2574 C C . LYS A 1 324 ? 1.987 -39.404 -37.382 1.00 39.94 324 LYS A C 1
ATOM 2575 O O . LYS A 1 324 ? 1.715 -38.896 -38.470 1.00 41.69 324 LYS A O 1
ATOM 2581 N N . ASP A 1 325 ? 1.169 -39.338 -36.341 1.00 37.75 325 ASP A N 1
ATOM 2582 C CA . ASP A 1 325 ? -0.059 -38.542 -36.415 1.00 36.65 325 ASP A CA 1
ATOM 2583 C C . ASP A 1 325 ? -0.164 -37.601 -35.217 1.00 30.22 325 ASP A C 1
ATOM 2584 O O . ASP A 1 325 ? -0.535 -37.982 -34.103 1.00 30.34 325 ASP A O 1
ATOM 2589 N N . GLY A 1 326 ? 0.199 -36.354 -35.463 1.00 24.28 326 GLY A N 1
ATOM 2590 C CA . GLY A 1 326 ? 0.431 -35.430 -34.379 1.00 21.27 326 GLY A CA 1
ATOM 2591 C C . GLY A 1 326 ? -0.737 -34.514 -34.074 1.00 18.04 326 GLY A C 1
ATOM 2592 O O . GLY A 1 326 ? -0.613 -33.695 -33.175 1.00 17.70 326 GLY A O 1
ATOM 2593 N N . GLN A 1 327 ? -1.848 -34.636 -34.803 1.00 17.88 327 GLN A N 1
ATOM 2594 C CA . GLN A 1 327 ? -2.941 -33.671 -34.656 1.00 19.27 327 GLN A CA 1
ATOM 2595 C C . GLN A 1 327 ? -3.480 -33.583 -33.227 1.00 17.73 327 GLN A C 1
ATOM 2596 O O . GLN A 1 327 ? -3.721 -32.478 -32.738 1.00 16.79 327 GLN A O 1
ATOM 2602 N N . LYS A 1 328 ? -3.615 -34.718 -32.535 1.00 16.13 328 LYS A N 1
ATOM 2603 C CA . LYS A 1 328 ? -4.132 -34.678 -31.156 1.00 15.78 328 LYS A CA 1
ATOM 2604 C C . LYS A 1 328 ? -3.229 -33.862 -30.233 1.00 14.18 328 LYS A C 1
ATOM 2605 O O . LYS A 1 328 ? -3.707 -33.168 -29.340 1.00 14.72 328 LYS A O 1
ATOM 2611 N N . TYR A 1 329 ? -1.918 -33.925 -30.463 1.00 13.48 329 TYR A N 1
ATOM 2612 C CA . TYR A 1 329 ? -0.972 -33.133 -29.679 1.00 12.18 329 TYR A CA 1
ATOM 2613 C C . TYR A 1 329 ? -1.064 -31.652 -30.031 1.00 12.14 329 TYR A C 1
ATOM 2614 O O . TYR A 1 329 ? -1.084 -30.791 -29.141 1.00 12.84 329 TYR A O 1
ATOM 2623 N N . PHE A 1 330 ? -1.121 -31.358 -31.324 1.00 13.44 330 PHE A N 1
ATOM 2624 C CA . PHE A 1 330 ? -1.251 -29.976 -31.761 1.00 13.90 330 PHE A CA 1
ATOM 2625 C C . PHE A 1 330 ? -2.529 -29.350 -31.191 1.00 13.37 330 PHE A C 1
ATOM 2626 O O . PHE A 1 330 ? -2.514 -28.217 -30.682 1.00 13.46 330 PHE A O 1
ATOM 2634 N N . LYS A 1 331 ? -3.646 -30.068 -31.286 1.00 13.67 331 LYS A N 1
ATOM 2635 C CA . LYS A 1 331 ? -4.938 -29.537 -30.833 1.00 14.78 331 LYS A CA 1
ATOM 2636 C C . LYS A 1 331 ? -4.921 -29.274 -29.331 1.00 13.67 331 LYS A C 1
ATOM 2637 O O . LYS A 1 331 ? -5.421 -28.250 -28.865 1.00 12.96 331 LYS A O 1
ATOM 2643 N N . PHE A 1 332 ? -4.315 -30.179 -28.573 1.00 12.46 332 PHE A N 1
ATOM 2644 C CA . PHE A 1 332 ? -4.271 -30.028 -27.121 1.00 12.13 332 PHE A CA 1
ATOM 2645 C C . PHE A 1 332 ? -3.436 -28.798 -26.770 1.00 12.10 332 PHE A C 1
ATOM 2646 O O . PHE A 1 332 ? -3.836 -27.987 -25.932 1.00 12.00 332 PHE A O 1
ATOM 2654 N N . ALA A 1 333 ? -2.288 -28.636 -27.432 1.00 11.69 333 ALA A N 1
ATOM 2655 C CA . ALA A 1 333 ? -1.443 -27.460 -27.212 1.00 11.45 333 ALA A CA 1
ATOM 2656 C C . ALA A 1 333 ? -2.173 -26.175 -27.594 1.00 10.91 333 ALA A C 1
ATOM 2657 O O . ALA A 1 333 ? -2.101 -25.182 -26.881 1.00 11.50 333 ALA A O 1
ATOM 2659 N N . GLU A 1 334 ? -2.852 -26.185 -28.737 1.00 11.29 334 GLU A N 1
ATOM 2660 C CA . GLU A 1 334 ? -3.620 -25.029 -29.172 1.00 12.40 334 GLU A CA 1
ATOM 2661 C C . GLU A 1 334 ? -4.661 -24.627 -28.126 1.00 13.07 334 GLU A C 1
ATOM 2662 O O . GLU A 1 334 ? -4.840 -23.434 -27.829 1.00 13.41 334 GLU A O 1
ATOM 2668 N N . ASP A 1 335 ? -5.353 -25.619 -27.559 1.00 12.35 335 ASP A N 1
ATOM 2669 C CA . ASP A 1 335 ? -6.374 -25.347 -26.542 1.00 13.33 335 ASP A CA 1
ATOM 2670 C C . ASP A 1 335 ? -5.717 -24.736 -25.302 1.00 11.87 335 ASP A C 1
ATOM 2671 O O . ASP A 1 335 ? -6.250 -23.784 -24.730 1.00 13.45 335 ASP A O 1
ATOM 2676 N N . ILE A 1 336 ? -4.558 -25.256 -24.877 1.00 10.44 336 ILE A N 1
ATOM 2677 C CA . ILE A 1 336 ? -3.867 -24.662 -23.745 1.00 10.43 336 ILE A CA 1
ATOM 2678 C C . ILE A 1 336 ? -3.527 -23.216 -24.064 1.00 10.52 336 ILE A C 1
ATOM 2679 O O . ILE A 1 336 ? -3.733 -22.323 -23.231 1.00 11.68 336 ILE A O 1
ATOM 2684 N N . LEU A 1 337 ? -2.976 -22.969 -25.248 1.00 10.55 337 LEU A N 1
ATOM 2685 C CA . LEU A 1 337 ? -2.586 -21.610 -25.597 1.00 11.18 337 LEU A CA 1
ATOM 2686 C C . LEU A 1 337 ? -3.761 -20.638 -25.647 1.00 12.43 337 LEU A C 1
ATOM 2687 O O . LEU A 1 337 ? -3.619 -19.472 -25.251 1.00 12.56 337 LEU A O 1
ATOM 2692 N N . LYS A 1 338 ? -4.917 -21.105 -26.112 1.00 12.05 338 LYS A N 1
ATOM 2693 C CA . LYS A 1 338 ? -6.085 -20.245 -26.098 1.00 13.15 338 LYS A CA 1
ATOM 2694 C C . LYS A 1 338 ? -6.477 -19.879 -24.667 1.00 12.68 338 LYS A C 1
ATOM 2695 O O . LYS A 1 338 ? -6.835 -18.734 -24.407 1.00 14.11 338 LYS A O 1
ATOM 2701 N N . THR A 1 339 ? -6.403 -20.826 -23.733 1.00 11.72 339 THR A N 1
ATOM 2702 C CA . THR A 1 339 ? -6.677 -20.522 -22.325 1.00 12.29 339 THR A CA 1
ATOM 2703 C C . THR A 1 339 ? -5.638 -19.568 -21.723 1.00 11.37 339 THR A C 1
ATOM 2704 O O . THR A 1 339 ? -5.991 -18.588 -21.041 1.00 11.55 339 THR A O 1
ATOM 2708 N N . LEU A 1 340 ? -4.361 -19.847 -21.965 1.00 10.15 340 LEU A N 1
ATOM 2709 C CA . LEU A 1 340 ? -3.299 -18.990 -21.452 1.00 10.79 340 LEU A CA 1
ATOM 2710 C C . LEU A 1 340 ? -3.365 -17.576 -22.008 1.00 11.12 340 LEU A C 1
ATOM 2711 O O . LEU A 1 340 ? -2.913 -16.640 -21.352 1.00 11.57 340 LEU A O 1
ATOM 2716 N N . SER A 1 341 ? -3.938 -17.426 -23.206 1.00 11.18 341 SER A N 1
ATOM 2717 C CA . SER A 1 341 ? -4.030 -16.137 -23.885 1.00 11.52 341 SER A CA 1
ATOM 2718 C C . SER A 1 341 ? -5.310 -15.370 -23.556 1.00 12.55 341 SER A C 1
ATOM 2719 O O . SER A 1 341 ? -5.495 -14.244 -24.028 1.00 13.27 341 SER A O 1
ATOM 2722 N N . SER A 1 342 ? -6.193 -15.983 -22.767 1.00 12.62 342 SER A N 1
ATOM 2723 C CA . SER A 1 342 ? -7.448 -15.358 -22.366 1.00 12.35 342 SER A CA 1
ATOM 2724 C C . SER A 1 342 ? -7.213 -14.363 -21.223 1.00 11.50 342 SER A C 1
ATOM 2725 O O . SER A 1 342 ? -6.164 -14.348 -20.596 1.00 12.73 342 SER A O 1
ATOM 2728 N N . ASP A 1 343 ? -8.221 -13.551 -20.930 1.00 11.84 343 ASP A N 1
ATOM 2729 C CA . ASP A 1 343 ? -8.139 -12.561 -19.864 1.00 12.26 343 ASP A CA 1
ATOM 2730 C C . ASP A 1 343 ? -7.737 -13.155 -18.527 1.00 10.70 343 ASP A C 1
ATOM 2731 O O . ASP A 1 343 ? -7.053 -12.511 -17.750 1.00 11.97 343 ASP A O 1
ATOM 2736 N N . GLU A 1 344 ? -8.162 -14.389 -18.273 1.00 10.93 344 GLU A N 1
ATOM 2737 C CA . GLU A 1 344 ? -7.901 -15.055 -17.009 1.00 10.71 344 GLU A CA 1
ATOM 2738 C C . GLU A 1 344 ? -6.406 -15.246 -16.770 1.00 10.28 344 GLU A C 1
ATOM 2739 O O . GLU A 1 344 ? -5.952 -15.139 -15.629 1.00 10.92 344 GLU A O 1
ATOM 2745 N N . TYR A 1 345 ? -5.638 -15.517 -17.836 1.00 10.36 345 TYR A N 1
ATOM 2746 C CA . TYR A 1 345 ? -4.205 -15.826 -17.724 1.00 9.96 345 TYR A CA 1
ATOM 2747 C C . TYR A 1 345 ? -3.237 -14.789 -18.283 1.00 10.16 345 TYR A C 1
ATOM 2748 O O . TYR A 1 345 ? -2.096 -14.703 -17.836 1.00 10.76 345 TYR A O 1
ATOM 2757 N N . LEU A 1 346 ? -3.686 -14.012 -19.260 1.00 9.96 346 LEU A N 1
ATOM 2758 C CA . LEU A 1 346 ? -2.793 -13.084 -19.942 1.00 9.85 346 LEU A CA 1
ATOM 2759 C C . LEU A 1 346 ? -2.952 -11.688 -19.357 1.00 11.60 346 LEU A C 1
ATOM 2760 O O . LEU A 1 346 ? -4.045 -11.101 -19.403 1.00 12.51 346 LEU A O 1
ATOM 2765 N N . ALA A 1 347 ? -1.877 -11.151 -18.793 1.00 12.83 347 ALA A N 1
ATOM 2766 C CA . ALA A 1 347 ? -1.914 -9.798 -18.225 1.00 12.87 347 ALA A CA 1
ATOM 2767 C C . ALA A 1 347 ? -2.319 -8.741 -19.245 1.00 13.66 347 ALA A C 1
ATOM 2768 O O . ALA A 1 347 ? -1.967 -8.825 -20.427 1.00 14.62 347 ALA A O 1
ATOM 2770 N N . LYS A 1 348 ? -3.024 -7.713 -18.785 1.00 14.61 348 LYS A N 1
ATOM 2771 C CA . LYS A 1 348 ? -3.286 -6.563 -19.643 1.00 15.16 348 LYS A CA 1
ATOM 2772 C C . LYS A 1 348 ? -2.026 -5.727 -19.764 1.00 14.89 348 LYS A C 1
ATOM 2773 O O . LYS A 1 348 ? -1.219 -5.689 -18.833 1.00 14.48 348 LYS A O 1
ATOM 2779 N N . PRO A 1 349 ? -1.857 -5.032 -20.897 1.00 16.57 349 PRO A N 1
ATOM 2780 C CA . PRO A 1 349 ? -0.666 -4.196 -21.083 1.00 17.80 349 PRO A CA 1
ATOM 2781 C C . PRO A 1 349 ? -0.476 -3.241 -19.924 1.00 17.19 349 PRO A C 1
ATOM 2782 O O . PRO A 1 349 ? -1.411 -2.556 -19.511 1.00 18.20 349 PRO A O 1
ATOM 2786 N N . GLY A 1 350 ? 0.735 -3.219 -19.390 1.00 17.17 350 GLY A N 1
ATOM 2787 C CA . GLY A 1 350 ? 1.073 -2.317 -18.315 1.00 16.92 350 GLY A CA 1
ATOM 2788 C C . GLY A 1 350 ? 0.826 -2.843 -16.919 1.00 16.68 350 GLY A C 1
ATOM 2789 O O . GLY A 1 350 ? 1.285 -2.236 -15.940 1.00 18.93 350 GLY A O 1
ATOM 2790 N N . GLU A 1 351 ? 0.126 -3.970 -16.816 1.00 15.60 351 GLU A N 1
ATOM 2791 C CA . GLU A 1 351 ? -0.195 -4.563 -15.510 1.00 14.80 351 GLU A CA 1
ATOM 2792 C C . GLU A 1 351 ? 0.701 -5.728 -15.123 1.00 13.40 351 GLU A C 1
ATOM 2793 O O . GLU A 1 351 ? 1.611 -6.078 -15.866 1.00 13.23 351 GLU A O 1
ATOM 2799 N N A ASN A 1 352 ? 0.463 -6.323 -13.958 0.72 12.75 352 ASN A N 1
ATOM 2800 N N B ASN A 1 352 ? 0.444 -6.291 -13.945 0.28 13.18 352 ASN A N 1
ATOM 2801 C CA A ASN A 1 352 ? 1.144 -7.570 -13.589 0.72 11.98 352 ASN A CA 1
ATOM 2802 C CA B ASN A 1 352 ? 1.143 -7.479 -13.443 0.28 12.83 352 ASN A CA 1
ATOM 2803 C C A ASN A 1 352 ? 2.670 -7.399 -13.463 0.72 12.48 352 ASN A C 1
ATOM 2804 C C B ASN A 1 352 ? 2.650 -7.379 -13.444 0.28 12.84 352 ASN A C 1
ATOM 2805 O O A ASN A 1 352 ? 3.424 -8.349 -13.675 0.72 11.89 352 ASN A O 1
ATOM 2806 O O B ASN A 1 352 ? 3.358 -8.345 -13.730 0.28 12.74 352 ASN A O 1
ATOM 2815 N N . GLN A 1 353 ? 3.123 -6.189 -13.117 1.00 12.30 353 GLN A N 1
ATOM 2816 C CA . GLN A 1 353 ? 4.548 -5.894 -13.036 1.00 12.98 353 GLN A CA 1
ATOM 2817 C C . GLN A 1 353 ? 5.296 -6.245 -14.332 1.00 11.47 353 GLN A C 1
ATOM 2818 O O . GLN A 1 353 ? 6.496 -6.557 -14.326 1.00 12.03 353 GLN A O 1
ATOM 2824 N N . PHE A 1 354 ? 4.572 -6.138 -15.447 1.00 10.97 354 PHE A N 1
ATOM 2825 C CA . PHE A 1 354 ? 5.075 -6.373 -16.801 1.00 11.49 354 PHE A CA 1
ATOM 2826 C C . PHE A 1 354 ? 5.378 -7.836 -17.131 1.00 11.67 354 PHE A C 1
ATOM 2827 O O . PHE A 1 354 ? 5.930 -8.127 -18.202 1.00 12.44 354 PHE A O 1
ATOM 2835 N N . PHE A 1 355 ? 5.005 -8.760 -16.246 1.00 10.39 355 PHE A N 1
ATOM 2836 C CA . PHE A 1 355 ? 5.009 -10.161 -16.624 1.00 10.88 355 PHE A CA 1
ATOM 2837 C C . PHE A 1 355 ? 3.876 -10.439 -17.603 1.00 10.42 355 PHE A C 1
ATOM 2838 O O . PHE A 1 355 ? 2.842 -9.771 -17.583 1.00 12.82 355 PHE A O 1
ATOM 2846 N N . ILE A 1 356 ? 4.043 -11.464 -18.418 1.00 9.67 356 ILE A N 1
ATOM 2847 C CA . ILE A 1 356 ? 3.089 -11.758 -19.484 1.00 10.18 356 ILE A CA 1
ATOM 2848 C C . ILE A 1 356 ? 1.902 -12.607 -18.983 1.00 10.13 356 ILE A C 1
ATOM 2849 O O . ILE A 1 356 ? 0.762 -12.264 -19.230 1.00 11.02 356 ILE A O 1
ATOM 2854 N N . LEU A 1 357 ? 2.170 -13.706 -18.278 1.00 9.60 357 LEU A N 1
ATOM 2855 C CA . LEU A 1 357 ? 1.131 -14.586 -17.745 1.00 9.63 357 LEU A CA 1
ATOM 2856 C C . LEU A 1 357 ? 0.948 -14.432 -16.240 1.00 9.37 357 LEU A C 1
ATOM 2857 O O . LEU A 1 357 ? 1.832 -13.940 -15.524 1.00 9.97 357 LEU A O 1
ATOM 2862 N N . LYS A 1 358 ? -0.219 -14.873 -15.779 1.00 10.01 358 LYS A N 1
ATOM 2863 C CA . LYS A 1 358 ? -0.544 -14.950 -14.355 1.00 9.88 358 LYS A CA 1
ATOM 2864 C C . LYS A 1 358 ? -0.658 -16.410 -13.902 1.00 9.36 358 LYS A C 1
ATOM 2865 O O . LYS A 1 358 ? -0.632 -17.335 -14.725 1.00 10.32 358 LYS A O 1
ATOM 2871 N N . HIS A 1 359 ? -0.761 -16.628 -12.591 1.00 9.64 359 HIS A N 1
ATOM 2872 C CA . HIS A 1 359 ? -1.241 -17.926 -12.050 1.00 9.32 359 HIS A CA 1
ATOM 2873 C C . HIS A 1 359 ? -0.291 -19.121 -12.183 1.00 10.10 359 HIS A C 1
ATOM 2874 O O . HIS A 1 359 ? -0.732 -20.209 -12.568 1.00 10.56 359 HIS A O 1
ATOM 2881 N N . SER A 1 360 ? 0.994 -18.925 -11.887 1.00 9.22 360 SER A N 1
ATOM 2882 C CA . SER A 1 360 ? 1.899 -20.058 -11.675 1.00 8.07 360 SER A CA 1
ATOM 2883 C C . SER A 1 360 ? 2.065 -20.375 -10.192 1.00 8.68 360 SER A C 1
ATOM 2884 O O . SER A 1 360 ? 1.712 -19.558 -9.328 1.00 9.75 360 SER A O 1
ATOM 2887 N N . VAL A 1 361 ? 2.595 -21.566 -9.911 1.00 8.52 361 VAL A N 1
ATOM 2888 C CA . VAL A 1 361 ? 2.853 -21.971 -8.523 1.00 8.82 361 VAL A CA 1
ATOM 2889 C C . VAL A 1 361 ? 4.291 -22.472 -8.438 1.00 8.98 361 VAL A C 1
ATOM 2890 O O . VAL A 1 361 ? 4.641 -23.488 -9.075 1.00 9.32 361 VAL A O 1
ATOM 2894 N N . GLY A 1 362 ? 5.121 -21.772 -7.656 1.00 9.41 362 GLY A N 1
ATOM 2895 C CA . GLY A 1 362 ? 6.512 -22.167 -7.495 1.00 9.47 362 GLY A CA 1
ATOM 2896 C C . GLY A 1 362 ? 6.671 -23.412 -6.632 1.00 9.17 362 GLY A C 1
ATOM 2897 O O . GLY A 1 362 ? 7.130 -24.457 -7.101 1.00 10.68 362 GLY A O 1
ATOM 2898 N N . ALA A 1 363 ? 6.300 -23.318 -5.353 1.00 9.89 363 ALA A N 1
ATOM 2899 C CA . ALA A 1 363 ? 6.467 -24.436 -4.424 1.00 11.45 363 ALA A CA 1
ATOM 2900 C C . ALA A 1 363 ? 5.413 -24.327 -3.334 1.00 10.63 363 ALA A C 1
ATOM 2901 O O . ALA A 1 363 ? 5.632 -23.711 -2.275 1.00 11.57 363 ALA A O 1
ATOM 2903 N N . LEU A 1 364 ? 4.259 -24.951 -3.566 1.00 10.73 364 LEU A N 1
ATOM 2904 C CA . LEU A 1 364 ? 3.094 -24.693 -2.721 1.00 11.13 364 LEU A CA 1
ATOM 2905 C C . LEU A 1 364 ? 3.314 -25.126 -1.271 1.00 10.42 364 LEU A C 1
ATOM 2906 O O . LEU A 1 364 ? 2.938 -24.413 -0.340 1.00 10.64 364 LEU A O 1
ATOM 2911 N N . LEU A 1 365 ? 3.935 -26.288 -1.073 1.00 9.19 365 LEU A N 1
ATOM 2912 C CA . LEU A 1 365 ? 4.111 -26.790 0.289 1.00 9.99 365 LEU A CA 1
ATOM 2913 C C . LEU A 1 365 ? 5.143 -25.986 1.075 1.00 9.93 365 LEU A C 1
ATOM 2914 O O . LEU A 1 365 ? 5.279 -26.167 2.289 1.00 10.66 365 LEU A O 1
ATOM 2919 N N . TYR A 1 366 ? 5.865 -25.093 0.401 1.00 10.29 366 TYR A N 1
ATOM 2920 C CA . TYR A 1 366 ? 6.836 -24.201 1.037 1.00 10.30 366 TYR A CA 1
ATOM 2921 C C . TYR A 1 366 ? 6.236 -22.804 1.205 1.00 11.46 366 TYR A C 1
ATOM 2922 O O . TYR A 1 366 ? 6.932 -21.879 1.650 1.00 12.48 366 TYR A O 1
ATOM 2931 N N . ASN A 1 367 ? 4.948 -22.653 0.871 1.00 11.66 367 ASN A N 1
ATOM 2932 C CA . ASN A 1 367 ? 4.309 -21.338 0.855 1.00 11.85 367 ASN A CA 1
ATOM 2933 C C . ASN A 1 367 ? 5.121 -20.350 0.018 1.00 12.60 367 ASN A C 1
ATOM 2934 O O . ASN A 1 367 ? 5.342 -19.195 0.412 1.00 13.96 367 ASN A O 1
ATOM 2939 N N . SER A 1 368 ? 5.561 -20.800 -1.154 1.00 11.88 368 SER A N 1
ATOM 2940 C CA . SER A 1 368 ? 6.473 -20.013 -1.969 1.00 12.42 368 SER A CA 1
ATOM 2941 C C . SER A 1 368 ? 5.907 -19.818 -3.361 1.00 10.71 368 SER A C 1
ATOM 2942 O O . SER A 1 368 ? 5.628 -20.792 -4.075 1.00 11.35 368 SER A O 1
ATOM 2945 N N . GLU A 1 369 ? 5.749 -18.552 -3.747 1.00 10.15 369 GLU A N 1
ATOM 2946 C CA . GLU A 1 369 ? 5.325 -18.206 -5.104 1.00 10.09 369 GLU A CA 1
ATOM 2947 C C . GLU A 1 369 ? 4.032 -18.911 -5.498 1.00 10.36 369 GLU A C 1
ATOM 2948 O O . GLU A 1 369 ? 3.933 -19.519 -6.564 1.00 9.60 369 GLU A O 1
ATOM 2954 N N . ILE A 1 370 ? 3.025 -18.806 -4.645 1.00 10.95 370 ILE A N 1
ATOM 2955 C CA . ILE A 1 370 ? 1.742 -19.416 -4.948 1.00 11.92 370 ILE A CA 1
ATOM 2956 C C . ILE A 1 370 ? 0.860 -18.409 -5.671 1.00 12.12 370 ILE A C 1
ATOM 2957 O O . ILE A 1 370 ? 0.526 -17.355 -5.120 1.00 13.81 370 ILE A O 1
ATOM 2962 N N . ASP A 1 371 ? 0.482 -18.743 -6.902 1.00 10.54 371 ASP A N 1
ATOM 2963 C CA . ASP A 1 371 ? -0.466 -17.947 -7.699 1.00 11.53 371 ASP A CA 1
ATOM 2964 C C . ASP A 1 371 ? 0.130 -16.583 -8.049 1.00 11.59 371 ASP A C 1
ATOM 2965 O O . ASP A 1 371 ? -0.401 -15.539 -7.686 1.00 14.68 371 ASP A O 1
ATOM 2970 N N . THR A 1 372 ? 1.250 -16.606 -8.765 1.00 10.74 372 THR A N 1
ATOM 2971 C CA . THR A 1 372 ? 2.012 -15.425 -9.142 1.00 10.79 372 THR A CA 1
ATOM 2972 C C . THR A 1 372 ? 2.518 -15.637 -10.560 1.00 10.10 372 THR A C 1
ATOM 2973 O O . THR A 1 372 ? 2.720 -16.780 -10.988 1.00 9.32 372 THR A O 1
ATOM 2977 N N A PRO A 1 373 ? 2.760 -14.541 -11.286 0.44 9.73 373 PRO A N 1
ATOM 2978 N N B PRO A 1 373 ? 2.739 -14.544 -11.303 0.56 9.46 373 PRO A N 1
ATOM 2979 C CA A PRO A 1 373 ? 3.597 -14.631 -12.485 0.44 9.78 373 PRO A CA 1
ATOM 2980 C CA B PRO A 1 373 ? 3.561 -14.714 -12.500 0.56 9.87 373 PRO A CA 1
ATOM 2981 C C A PRO A 1 373 ? 4.975 -15.222 -12.159 0.44 9.49 373 PRO A C 1
ATOM 2982 C C B PRO A 1 373 ? 4.949 -15.256 -12.153 0.56 9.48 373 PRO A C 1
ATOM 2983 O O A PRO A 1 373 ? 5.501 -15.006 -11.064 0.44 10.17 373 PRO A O 1
ATOM 2984 O O B PRO A 1 373 ? 5.466 -15.030 -11.054 0.56 10.25 373 PRO A O 1
ATOM 2991 N N . LEU A 1 374 ? 5.541 -15.980 -13.097 1.00 9.71 374 LEU A N 1
ATOM 2992 C CA . LEU A 1 374 ? 6.902 -16.469 -12.972 1.00 9.82 374 LEU A CA 1
ATOM 2993 C C . LEU A 1 374 ? 7.593 -16.304 -14.302 1.00 8.42 374 LEU A C 1
ATOM 2994 O O . LEU A 1 374 ? 7.017 -16.566 -15.367 1.00 9.76 374 LEU A O 1
ATOM 2999 N N . ASN A 1 375 ? 8.848 -15.866 -14.255 1.00 7.78 375 ASN A N 1
ATOM 3000 C CA . ASN A 1 375 ? 9.578 -15.595 -15.479 1.00 8.40 375 ASN A CA 1
ATOM 3001 C C . ASN A 1 375 ? 9.661 -16.791 -16.440 1.00 7.29 375 ASN A C 1
ATOM 3002 O O . ASN A 1 375 ? 9.536 -16.616 -17.661 1.00 8.66 375 ASN A O 1
ATOM 3007 N N . TYR A 1 376 ? 9.758 -18.011 -15.921 1.00 8.04 376 TYR A N 1
ATOM 3008 C CA . TYR A 1 376 ? 9.825 -19.159 -16.823 1.00 8.93 376 TYR A CA 1
ATOM 3009 C C . TYR A 1 376 ? 8.489 -19.518 -17.450 1.00 7.66 376 TYR A C 1
ATOM 3010 O O . TYR A 1 376 ? 8.466 -20.074 -18.549 1.00 8.90 376 TYR A O 1
ATOM 3019 N N . ALA A 1 377 ? 7.370 -19.186 -16.797 1.00 7.80 377 ALA A N 1
ATOM 3020 C CA . ALA A 1 377 ? 6.070 -19.355 -17.469 1.00 8.28 377 ALA A CA 1
ATOM 3021 C C . ALA A 1 377 ? 6.046 -18.497 -18.726 1.00 9.12 377 ALA A C 1
ATOM 3022 O O . ALA A 1 377 ? 5.631 -18.953 -19.795 1.00 8.68 377 ALA A O 1
ATOM 3024 N N . ASP A 1 378 ? 6.539 -17.265 -18.625 1.00 8.81 378 ASP A N 1
ATOM 3025 C CA . ASP A 1 378 ? 6.533 -16.374 -19.781 1.00 8.58 378 ASP A CA 1
ATOM 3026 C C . ASP A 1 378 ? 7.460 -16.895 -20.890 1.00 8.27 378 ASP A C 1
ATOM 3027 O O . ASP A 1 378 ? 7.094 -16.824 -22.078 1.00 9.26 378 ASP A O 1
ATOM 3032 N N . TYR A 1 379 ? 8.634 -17.417 -20.518 1.00 8.01 379 TYR A N 1
ATOM 3033 C CA . TYR A 1 379 ? 9.595 -17.909 -21.473 1.00 8.71 379 TYR A CA 1
ATOM 3034 C C . TYR A 1 379 ? 8.995 -19.055 -22.280 1.00 7.57 379 TYR A C 1
ATOM 3035 O O . TYR A 1 379 ? 8.998 -19.025 -23.527 1.00 8.92 379 TYR A O 1
ATOM 3044 N N . TYR A 1 380 ? 8.445 -20.061 -21.594 1.00 7.85 380 TYR A N 1
ATOM 3045 C CA . TYR A 1 380 ? 7.897 -21.216 -22.311 1.00 9.21 380 TYR A CA 1
ATOM 3046 C C . TYR A 1 380 ? 6.605 -20.884 -23.050 1.00 8.28 380 TYR A C 1
ATOM 3047 O O . TYR A 1 380 ? 6.325 -21.471 -24.091 1.00 8.98 380 TYR A O 1
ATOM 3056 N N . TYR A 1 381 ? 5.848 -19.905 -22.556 1.00 9.02 381 TYR A N 1
ATOM 3057 C CA . TYR A 1 381 ? 4.687 -19.439 -23.288 1.00 10.00 381 TYR A CA 1
ATOM 3058 C C . TYR A 1 381 ? 5.068 -18.795 -24.618 1.00 8.98 381 TYR A C 1
ATOM 3059 O O . TYR A 1 381 ? 4.511 -19.140 -25.663 1.00 9.69 381 TYR A O 1
ATOM 3068 N N . LEU A 1 382 ? 6.050 -17.890 -24.613 1.00 9.08 382 LEU A N 1
ATOM 3069 C CA . LEU A 1 382 ? 6.460 -17.311 -25.892 1.00 9.34 382 LEU A CA 1
ATOM 3070 C C . LEU A 1 382 ? 7.109 -18.366 -26.792 1.00 8.87 382 LEU A C 1
ATOM 3071 O O . LEU A 1 382 ? 6.932 -18.326 -28.022 1.00 10.38 382 LEU A O 1
ATOM 3076 N N . GLU A 1 383 ? 7.832 -19.324 -26.218 1.00 10.07 383 GLU A N 1
ATOM 3077 C CA . GLU A 1 383 ? 8.400 -20.400 -27.033 1.00 10.73 383 GLU A CA 1
ATOM 3078 C C . GLU A 1 383 ? 7.279 -21.157 -27.734 1.00 10.21 383 GLU A C 1
ATOM 3079 O O . GLU A 1 383 ? 7.352 -21.442 -28.938 1.00 10.76 383 GLU A O 1
ATOM 3085 N N . ALA A 1 384 ? 6.203 -21.435 -26.992 1.00 9.94 384 ALA A N 1
ATOM 3086 C CA . ALA A 1 384 ? 5.053 -22.127 -27.565 1.00 10.46 384 ALA A CA 1
ATOM 3087 C C . ALA A 1 384 ? 4.366 -21.300 -28.668 1.00 9.90 384 ALA A C 1
ATOM 3088 O O . ALA A 1 384 ? 3.988 -21.836 -29.722 1.00 10.82 384 ALA A O 1
ATOM 3090 N N . LEU A 1 385 ? 4.218 -19.994 -28.443 1.00 10.35 385 LEU A N 1
ATOM 3091 C CA . LEU A 1 385 ? 3.653 -19.126 -29.473 1.00 11.35 385 LEU A CA 1
ATOM 3092 C C . LEU A 1 385 ? 4.507 -19.157 -30.746 1.00 12.01 385 LEU A C 1
ATOM 3093 O O . LEU A 1 385 ? 3.979 -19.205 -31.854 1.00 12.25 385 LEU A O 1
ATOM 3098 N N A LYS A 1 386 ? 5.822 -19.117 -30.599 0.73 12.31 386 LYS A N 1
ATOM 3099 N N B LYS A 1 386 ? 5.828 -19.117 -30.565 0.27 12.86 386 LYS A N 1
ATOM 3100 C CA A LYS A 1 386 ? 6.705 -19.170 -31.755 0.73 13.04 386 LYS A CA 1
ATOM 3101 C CA B LYS A 1 386 ? 6.788 -19.234 -31.666 0.27 13.62 386 LYS A CA 1
ATOM 3102 C C A LYS A 1 386 ? 6.557 -20.520 -32.485 0.73 12.06 386 LYS A C 1
ATOM 3103 C C B LYS A 1 386 ? 6.522 -20.506 -32.453 0.27 12.91 386 LYS A C 1
ATOM 3104 O O A LYS A 1 386 ? 6.461 -20.553 -33.711 0.73 12.16 386 LYS A O 1
ATOM 3105 O O B LYS A 1 386 ? 6.329 -20.475 -33.668 0.27 13.21 386 LYS A O 1
ATOM 3116 N N . ARG A 1 387 ? 6.515 -21.628 -31.741 1.00 11.99 387 ARG A N 1
ATOM 3117 C CA . ARG A 1 387 ? 6.333 -22.942 -32.361 1.00 12.10 387 ARG A CA 1
ATOM 3118 C C . ARG A 1 387 ? 4.985 -23.067 -33.078 1.00 12.51 387 ARG A C 1
ATOM 3119 O O . ARG A 1 387 ? 4.887 -23.609 -34.190 1.00 13.11 387 ARG A O 1
ATOM 3127 N N . TYR A 1 388 ? 3.944 -22.557 -32.434 1.00 12.49 388 TYR A N 1
ATOM 3128 C CA . TYR A 1 388 ? 2.607 -22.593 -32.987 1.00 13.01 388 TYR A CA 1
ATOM 3129 C C . TYR A 1 388 ? 2.559 -21.768 -34.278 1.00 13.31 388 TYR A C 1
ATOM 3130 O O . TYR A 1 388 ? 2.042 -22.216 -35.301 1.00 13.95 388 TYR A O 1
ATOM 3139 N N . ALA A 1 389 ? 3.072 -20.543 -34.228 1.00 13.58 389 ALA A N 1
ATOM 3140 C CA . ALA A 1 389 ? 3.075 -19.693 -35.406 1.00 13.87 389 ALA A CA 1
ATOM 3141 C C . ALA A 1 389 ? 3.884 -20.287 -36.562 1.00 15.08 389 ALA A C 1
ATOM 3142 O O . ALA A 1 389 ? 3.527 -20.100 -37.727 1.00 16.59 389 ALA A O 1
ATOM 3144 N N A GLU A 1 390 ? 4.959 -21.006 -36.251 0.69 15.33 390 GLU A N 1
ATOM 3145 N N B GLU A 1 390 ? 4.964 -20.999 -36.246 0.31 15.88 390 GLU A N 1
ATOM 3146 C CA A GLU A 1 390 ? 5.771 -21.633 -37.287 0.69 17.31 390 GLU A CA 1
ATOM 3147 C CA B GLU A 1 390 ? 5.771 -21.648 -37.276 0.31 17.31 390 GLU A CA 1
ATOM 3148 C C A GLU A 1 390 ? 5.003 -22.750 -37.978 0.69 17.21 390 GLU A C 1
ATOM 3149 C C B GLU A 1 390 ? 4.961 -22.721 -37.981 0.31 17.04 390 GLU A C 1
ATOM 3150 O O A GLU A 1 390 ? 5.041 -22.875 -39.201 0.69 17.91 390 GLU A O 1
ATOM 3151 O O B GLU A 1 390 ? 4.942 -22.796 -39.209 0.31 17.57 390 GLU A O 1
ATOM 3162 N N . ILE A 1 391 ? 4.288 -23.551 -37.191 1.00 15.83 391 ILE A N 1
ATOM 3163 C CA . ILE A 1 391 ? 3.492 -24.636 -37.745 1.00 16.90 391 ILE A CA 1
ATOM 3164 C C . ILE A 1 391 ? 2.396 -24.084 -38.649 1.00 18.09 391 ILE A C 1
ATOM 3165 O O . ILE A 1 391 ? 2.205 -24.555 -39.762 1.00 19.17 391 ILE A O 1
ATOM 3170 N N A LYS A 1 392 ? 1.685 -23.067 -38.175 0.25 19.04 392 LYS A N 1
ATOM 3171 N N B LYS A 1 392 ? 1.700 -23.063 -38.164 0.75 18.46 392 LYS A N 1
ATOM 3172 C CA A LYS A 1 392 ? 0.574 -22.511 -38.944 0.25 20.07 392 LYS A CA 1
ATOM 3173 C CA B LYS A 1 392 ? 0.578 -22.471 -38.890 0.75 19.40 392 LYS A CA 1
ATOM 3174 C C A LYS A 1 392 ? 1.005 -21.470 -39.979 0.25 20.31 392 LYS A C 1
ATOM 3175 C C B LYS A 1 392 ? 1.007 -21.475 -39.971 0.75 20.00 392 LYS A C 1
ATOM 3176 O O A LYS A 1 392 ? 0.179 -20.993 -40.760 0.25 20.85 392 LYS A O 1
ATOM 3177 O O B LYS A 1 392 ? 0.181 -21.034 -40.780 0.75 21.07 392 LYS A O 1
ATOM 3188 N N . LYS A 1 393 ? 2.290 -21.125 -39.981 1.00 20.01 393 LYS A N 1
ATOM 3189 C CA . LYS A 1 393 ? 2.839 -20.137 -40.937 1.00 21.32 393 LYS A CA 1
ATOM 3190 C C . LYS A 1 393 ? 2.207 -18.763 -40.776 1.00 22.47 393 LYS A C 1
ATOM 3191 O O . LYS A 1 393 ? 1.862 -18.088 -41.745 1.00 23.37 393 LYS A O 1
ATOM 3197 N N . ILE A 1 394 ? 2.056 -18.356 -39.526 1.00 23.31 394 ILE A N 1
ATOM 3198 C CA . ILE A 1 394 ? 1.465 -17.068 -39.192 1.00 24.90 394 ILE A CA 1
ATOM 3199 C C . ILE A 1 394 ? 2.559 -16.035 -38.941 1.00 26.93 394 ILE A C 1
ATOM 3200 O O . ILE A 1 394 ? 3.438 -16.233 -38.090 1.00 27.19 394 ILE A O 1
ATOM 3205 N N . ASP A 1 395 ? 2.492 -14.938 -39.692 1.00 28.87 395 ASP A N 1
ATOM 3206 C CA . ASP A 1 395 ? 3.412 -13.817 -39.545 1.00 31.17 395 ASP A CA 1
ATOM 3207 C C . ASP A 1 395 ? 2.968 -12.925 -38.391 1.00 30.32 395 ASP A C 1
ATOM 3208 O O . ASP A 1 395 ? 1.880 -12.354 -38.437 1.00 30.83 395 ASP A O 1
ATOM 3213 N N . LEU A 1 396 ? 3.811 -12.797 -37.371 1.00 28.91 396 LEU A N 1
ATOM 3214 C CA . LEU A 1 396 ? 3.504 -11.963 -36.213 1.00 28.62 396 LEU A CA 1
ATOM 3215 C C . LEU A 1 396 ? 4.402 -10.720 -36.098 1.00 29.55 396 LEU A C 1
ATOM 3216 O O . LEU A 1 396 ? 4.420 -10.059 -35.060 1.00 29.32 396 LEU A O 1
ATOM 3221 N N . LYS A 1 397 ? 5.156 -10.410 -37.153 1.00 31.26 397 LYS A N 1
ATOM 3222 C CA . LYS A 1 397 ? 6.043 -9.240 -37.141 1.00 33.79 397 LYS A CA 1
ATOM 3223 C C . LYS A 1 397 ? 5.266 -7.934 -36.951 1.00 34.88 397 LYS A C 1
ATOM 3224 O O . LYS A 1 397 ? 4.208 -7.741 -37.552 1.00 35.08 397 LYS A O 1
ATOM 3230 N N . THR A 1 398 ? 5.792 -7.044 -36.110 1.00 35.38 398 THR A N 1
ATOM 3231 C CA . THR A 1 398 ? 5.173 -5.739 -35.863 1.00 36.75 398 THR A CA 1
ATOM 3232 C C . THR A 1 398 ? 4.973 -4.971 -37.162 1.00 38.02 398 THR A C 1
ATOM 3233 O O . THR A 1 398 ? 3.885 -4.466 -37.419 1.00 39.48 398 THR A O 1
#

Foldseek 3Di:
DCVLLLVLLVQLLLLLLVLLVPDAQQFHFFWADPVGHTHTAGLVRLQLQLSLLLLLLNCVQAVDVVSLVSSVRNLVSNLVLLVDQFFLSLCNRLCSRLVSNCVRPVDCVSPPSLLSSLVSNLVQQQPQLLAGQGGDDDDFPGKDFLLSLSSLLSQLVNCVVVVPVSSNVSSLSNLVSCLPPQADPQLAGFGIFGADRHNNDTDDQWHDQADTSPWRQLLSLLSLLQSLLSNCVSPVDVVSLVSNVSSLCCQVVQPLQDPLRQGQRISPDPCSVPGFGALLSLLSQLLSLLSSLVVDDHSVVSPVSSVSSLSSCSDPQFADGRPDLSSAGTWGHCDGVVVVPNGTIGGSSSSSSNSSSSVSNCVVVVPRNHD

Sequence (371 aa):
GDDWLKKKSSTKKTAVIQLTRAAQQTYTPGMNPRSVNPDGTVRLAPPRRDWTTGFFPGTLWYGYELSGDKNLAAEAKRFTLALDTTIQYVKDTHDLGFMLYCSYGNAYRVTGDKKIIYLKPLENGAANLYARFNKKVGAIRSWWDFGHWQFPVIIDNLMNLEYLYWAGKEFNNKPEWFDAAKTHAVTTMMKNHFRKKDYSSYHVISSYDTTLSGKVLQQREETHQGLTNESAWARGQAWGLYGYTMSYKDTKDKKKFIIEEHAEHIAAFIMNHPAMPADKIPLWDFDVHNRDRRSPRDASAAAVIASALLDLSTQQVKDGQKYFKFAEDILKTLSSDEYLAKPGENNQFFILKHSVGALLYNSEIDTPPLNYADYYYLEALKKRYAEEIKKKIDLKT

Nearest PDB structures (foldseek):
  3wiw-assembly1_A  TM=1.003E+00  e=1.224E-60  Pedobacter heparinus DSM 2366
  1vd5-assembly1_A  TM=9.328E-01  e=6.026E-24  Bacillus sp. GL1
  2fv0-assembly2_B  TM=9.254E-01  e=7.234E-24  Bacillus sp. GL1
  3wux-assembly1_A  TM=8.935E-01  e=1.576E-18  Streptococcus agalactiae NEM316
  3anj-assembly1_A  TM=8.921E-01  e=1.807E-18  Streptococcus agalactiae serogroup III

CATH classification: 1.50.10.10

Secondary structure (DSSP, 8-state):
--HHHHHHHHHHHHHHHHHHHHSBTTBEEEEE-TTSPEEEE-TTSTTTTHHHHHHHHHHHHH--HHHHHHHHHHHHTTGGGGG--SBTTHIIIIIIIIIHHHHHH--GGGHHHHHHHHHHHHHTEETTTTEE--BS-SS-SSEEETTHHHHHHHHHHHHHHTT-HHHHHHHHHHHHHHHHHSB-TTS-B-SEEEE-TTT--EEEEE-SSSSSTTS-BHHHHHHHHHHHHHHHHHH--HHHHHHHHHHHHHHHT-TT--TTS--BSBTT-S-TTTSPB-HHHHHHHHHHHHHHHHHSSS-HHHHHHHHHHHHHHTSTTTBPPTT-GGG-SB--EEEEGGGTEEEEE-BHHHHHHHHHHHHHHHHHHT-----

InterPro domains:
  IPR008928 Six-hairpin glycosidase superfamily [SSF48208] (49-391)
  IPR010905 Glycosyl hydrolase, family 88 [PF07470] (72-384)
  IPR012341 Six-hairpin glycosidase-like superfamily [G3DSA:1.50.10.10] (28-402)
  IPR052369 Unsaturated Glycosaminoglycan Hydrolases [PTHR36845] (33-393)

Radius of gyration: 19.04 Å; Cα contacts (8 Å, |Δi|>4): 822; chains: 1; bounding box: 46×48×44 Å